Protein AF-A0A2E1IGR8-F1 (afdb_monomer_lite)

Foldseek 3Di:
DPDDDDDPPPDQDQPQPLPDHCVPDPCSHDRDDPPPPPPPDDDDDLVPADQQCPPSDGLVGDQCRNPPPDGQVRADQQCPPPDGPVRDQQSVPPPQGPVRAQCSSVPPDGLDFPLDDAVLQLLLLADDHPPHDNQDDPLSVQLLVLQVVQVVQLVVVVLDDDDPDATSNLSSLCRQQLFADEAPCLVVVQVLVQQVQVCVFVPDADLFFDKDWPPPPPPPPPPPPDDDDDDDDDDDDDDDDPVVDPDDDDPPCPVVVVVVVVPDDPDPDPPPVDDPPWQWDDDPNIIITRPVPVQSFRQPAAFKKKKKKKKKKKWWFADDGSNNATKIKIKIKMKIKMKHDPDRFKIKMKMKMKMWMWIWGDQDSNGTWIWIKIKIKIWMKMKGDGRFKIKIKIKMKMKIKTKIKGARPCSDPVFGRKIFIKMKMKMKIKIKMKMWTWDDDPQKIKIWMKMKIKMKMWIDWIKGDDTGDQFSIKTKHIFMFMKMKMKTKMKMWGWDDDPSFKIKIKMKMKIKMKIADPQGAWIWIDTPSGRRIRTGGNPDHIKIKMKIKIKMKMKGPDDPRKIKIKMKMKIWIAIPHSRGIMIMIMIIMMIRD

Secondary structure (DSSP, 8-state):
--------------SS-SSS-TTT-SSTT----SSTT---S-S--GGGS--SS-SSS-GGG-SSTT-SSS-GGGS--SS-SSS-TTT-SSTT-SSS-TTT-SSTT-SSS-S--TT--TT-HHHHTT-PPTTS---S-HHHHHHHHHHHHHHHHHHHTT-----S---HHHHHIIIIIISS-S-TTHHHHHHHHHHHHHHHHHT----PPPEEE----------------------PPPPPPGGG--S---TTSSSHHHHTTTS------------TT--EEEETTEEEEE----S---S---SEEEEEEEEEEEEEES---SSS--EEEEEEEEEEEEEEEEETTEEEEEEEEEEEEEEEEEEETTEEEEE--EEEEEEEEEEEE-SS-EEEEEEEEEEEEEEEEEE--B-SSSSBSSEEEEEEEEEEEEEEEEEE--EEETTEEEEEEEEEEEEEEEEPPEE--BSS-GGG--EEPPEEEEEEEEEEEEEEE--EEETTTEEEEEEEEEEEEEEE---PPPEEEE-SS-S-EEEE------EEEEEEEEEEEEEEEEETTEEEEEEEEEEEEEESSTT-EEEEEEEEEEEE-

Sequence (593 aa):
MVGNELPDVGELPDKDGDGLPDVIDPKPNKPCKGEDCLVGNELPDVGELPDKDGDGLPDIHDPDDDNDGIPDAQEPDTDGDGVIDDLDPDDDNDGISDEKDPDADGDGELDRLPGCEVGDNLCDVISDIPGDEDDAWEAEEDAAVEIIDALLDGLQEEEIDLPLSFDYGQLARLVASGLTPRNVDAAGRGLALHNNLLVDAVFERQPLRQFEELLVSEAVVEEEAIVEEEEGAIAAAPQQPLWLKVEELAEGDATTYVEGMVAGVENAGVEVELEEDAVMVQLDSVSLVDVQDDELDLAKRGGISAWVKGFGGNSRADDSSILYNDYNLSAYGTSFGVDVVLGESFQIGAYANYGDLNVYQHNGDTGGGSWNPDGWGGGLAAQYSTRHFYVQGLFGVSEFSGEQSRNILQINNDLGGNTARGDKSVTSYLGALRIGAPFKSGGVVLEPQGQVVWTRNHEQGFSEGHGTERNLRLKYKSRKTNFAETELGMKLSVPIRTGERAMFVPSLRGAWLADWNQANEGQDIGYKFTNKTASFDSPLGTENGALIEAGLDYTIRNINRTSVKLYGRGGVELWNSDRGMTWRASGGVTFQF

pLDDT: mean 79.28, std 20.87, range [26.38, 98.69]

Structure (mmCIF, N/CA/C/O backbone):
data_AF-A0A2E1IGR8-F1
#
_entry.id   AF-A0A2E1IGR8-F1
#
loop_
_atom_site.group_PDB
_atom_site.id
_atom_site.type_symbol
_atom_site.label_atom_id
_atom_site.label_alt_id
_atom_site.label_comp_id
_atom_site.label_asym_id
_atom_site.label_entity_id
_atom_site.label_seq_id
_atom_site.pdbx_PDB_ins_code
_atom_site.Cartn_x
_atom_site.Cartn_y
_atom_site.Cartn_z
_atom_site.occupancy
_atom_site.B_iso_or_equiv
_atom_site.auth_seq_id
_atom_site.auth_comp_id
_atom_site.auth_asym_id
_atom_site.auth_atom_id
_atom_site.pdbx_PDB_model_num
ATOM 1 N N . MET A 1 1 ? 16.115 -59.341 -31.056 1.00 45.22 1 MET A N 1
ATOM 2 C CA . MET A 1 1 ? 16.236 -60.318 -32.161 1.00 45.22 1 MET A CA 1
ATOM 3 C C . MET A 1 1 ? 15.469 -59.802 -33.372 1.00 45.22 1 MET A C 1
ATOM 5 O O . MET A 1 1 ? 14.337 -60.210 -33.569 1.00 45.22 1 MET A O 1
ATOM 9 N N . VAL A 1 2 ? 16.080 -58.890 -34.123 1.00 36.38 2 VAL A N 1
ATOM 10 C CA . VAL A 1 2 ? 16.262 -58.882 -35.588 1.00 36.38 2 VAL A CA 1
ATOM 11 C C . VAL A 1 2 ? 17.605 -58.150 -35.757 1.00 36.38 2 VAL A C 1
ATOM 13 O O . VAL A 1 2 ? 17.919 -57.302 -34.927 1.00 36.38 2 VAL A O 1
ATOM 16 N N . GLY A 1 3 ? 18.470 -58.643 -36.638 1.00 28.09 3 GLY A N 1
ATOM 17 C CA . GLY A 1 3 ? 19.923 -58.499 -36.531 1.00 28.09 3 GLY A CA 1
ATOM 18 C C . GLY A 1 3 ? 20.451 -57.095 -36.808 1.00 28.09 3 GLY A C 1
ATOM 19 O O . GLY A 1 3 ? 20.098 -56.500 -37.819 1.00 28.09 3 GLY A O 1
ATOM 20 N N . ASN A 1 4 ? 21.337 -56.649 -35.916 1.00 40.91 4 ASN A N 1
ATOM 21 C CA . ASN A 1 4 ? 22.448 -55.765 -36.249 1.00 40.91 4 ASN A CA 1
ATOM 22 C C . ASN A 1 4 ? 23.309 -56.435 -37.318 1.00 40.91 4 ASN A C 1
ATOM 24 O O . ASN A 1 4 ? 23.687 -57.590 -37.129 1.00 40.91 4 ASN A O 1
ATOM 28 N N . GLU A 1 5 ? 23.616 -55.681 -38.365 1.00 30.61 5 GLU A N 1
ATOM 29 C CA . GLU A 1 5 ? 24.926 -55.559 -39.014 1.00 30.61 5 GLU A CA 1
ATOM 30 C C . GLU A 1 5 ? 24.741 -54.480 -40.095 1.00 30.61 5 GLU A C 1
ATOM 32 O O . GLU A 1 5 ? 24.177 -54.741 -41.158 1.00 30.61 5 GLU A O 1
ATOM 37 N N . LEU A 1 6 ? 25.151 -53.242 -39.782 1.00 37.06 6 LEU A N 1
ATOM 38 C CA . LEU A 1 6 ? 25.647 -52.324 -40.811 1.00 37.06 6 LEU A CA 1
ATOM 39 C C . LEU A 1 6 ? 26.743 -53.086 -41.572 1.00 37.06 6 LEU A C 1
ATOM 41 O O . LEU A 1 6 ? 27.469 -53.858 -40.930 1.00 37.06 6 LEU A O 1
ATOM 45 N N . PRO A 1 7 ? 26.833 -52.968 -42.908 1.00 36.69 7 PRO A N 1
ATOM 46 C CA . PRO A 1 7 ? 27.918 -53.605 -43.628 1.00 36.69 7 PRO A CA 1
ATOM 47 C C . PRO A 1 7 ? 29.224 -53.107 -43.015 1.00 36.69 7 PRO A C 1
ATOM 49 O O . PRO A 1 7 ? 29.452 -51.907 -42.927 1.00 36.69 7 PRO A O 1
ATOM 52 N N . ASP A 1 8 ? 30.040 -54.046 -42.545 1.00 38.94 8 ASP A N 1
ATOM 53 C CA . ASP A 1 8 ? 31.456 -53.826 -42.293 1.00 38.94 8 ASP A CA 1
ATOM 54 C C . ASP A 1 8 ? 31.989 -53.141 -43.559 1.00 38.94 8 ASP A C 1
ATOM 56 O O . ASP A 1 8 ? 32.049 -53.783 -44.616 1.00 38.94 8 ASP A O 1
ATOM 60 N N . VAL A 1 9 ? 32.266 -51.832 -43.500 1.00 39.97 9 VAL A N 1
ATOM 61 C CA . VAL A 1 9 ? 33.023 -51.100 -44.527 1.00 39.97 9 VAL A CA 1
ATOM 62 C C . VAL A 1 9 ? 34.462 -51.592 -44.429 1.00 39.97 9 VAL A C 1
ATOM 64 O O . VAL A 1 9 ? 35.393 -50.911 -44.017 1.00 39.97 9 VAL A O 1
ATOM 67 N N . GLY A 1 10 ? 34.617 -52.877 -44.735 1.00 41.56 10 GLY A N 1
ATOM 68 C CA . GLY A 1 10 ? 35.890 -53.521 -44.909 1.00 41.56 10 GLY A CA 1
ATOM 69 C C . GLY A 1 10 ? 36.552 -52.849 -46.089 1.00 41.56 10 GLY A C 1
ATOM 70 O O . GLY A 1 10 ? 35.967 -52.848 -47.170 1.00 41.56 10 GLY A O 1
ATOM 71 N N . GLU A 1 11 ? 37.728 -52.279 -45.815 1.00 55.56 11 GLU A N 1
ATOM 72 C CA . GLU A 1 11 ? 38.773 -51.872 -46.756 1.00 55.56 11 GLU A CA 1
ATOM 73 C C . GLU A 1 11 ? 38.220 -51.672 -48.170 1.00 55.56 11 GLU A C 1
ATOM 75 O O . GLU A 1 11 ? 38.100 -52.638 -48.937 1.00 55.56 11 GLU A O 1
ATOM 80 N N . LEU A 1 12 ? 37.850 -50.424 -48.498 1.00 59.41 12 LEU A N 1
ATOM 81 C CA . LEU A 1 12 ? 37.493 -50.049 -49.864 1.00 59.41 12 LEU A CA 1
ATOM 82 C C . LEU A 1 12 ? 38.483 -50.721 -50.832 1.00 59.41 12 LEU A C 1
ATOM 84 O O . LEU A 1 12 ? 39.684 -50.724 -50.544 1.00 59.41 12 LEU A O 1
ATOM 88 N N . PRO A 1 13 ? 38.015 -51.341 -51.933 1.00 63.53 13 PRO A N 1
ATOM 89 C CA . PRO A 1 13 ? 38.887 -52.141 -52.779 1.00 63.53 13 PRO A CA 1
ATOM 90 C C . PRO A 1 13 ? 40.074 -51.291 -53.244 1.00 63.53 13 PRO A C 1
ATOM 92 O O . PRO A 1 13 ? 39.874 -50.334 -53.977 1.00 63.53 13 PRO A O 1
ATOM 95 N N . ASP A 1 14 ? 41.283 -51.629 -52.805 1.00 63.12 14 ASP A N 1
ATOM 96 C CA . ASP A 1 14 ? 42.541 -51.117 -53.356 1.00 63.12 14 ASP A CA 1
ATOM 97 C C . ASP A 1 14 ? 43.126 -52.252 -54.191 1.00 63.12 14 ASP A C 1
ATOM 99 O O . ASP A 1 14 ? 43.775 -53.194 -53.711 1.00 63.12 14 ASP A O 1
ATOM 103 N N . LYS A 1 15 ? 42.748 -52.253 -55.464 1.00 71.62 15 LYS A N 1
ATOM 104 C CA . LYS A 1 15 ? 42.958 -53.406 -56.334 1.00 71.62 15 LYS A CA 1
ATOM 105 C C . LYS A 1 15 ? 44.407 -53.562 -56.760 1.00 71.62 15 LYS A C 1
ATOM 107 O O . LYS A 1 15 ? 44.791 -54.648 -57.221 1.00 71.62 15 LYS A O 1
ATOM 112 N N . ASP A 1 16 ? 45.197 -52.504 -56.655 1.00 63.06 16 ASP A N 1
ATOM 113 C CA . ASP A 1 16 ? 46.575 -52.489 -57.112 1.00 63.06 16 ASP A CA 1
ATOM 114 C C . ASP A 1 16 ? 47.613 -52.242 -56.001 1.00 63.06 16 ASP A C 1
ATOM 116 O O . ASP A 1 16 ? 48.804 -52.512 -56.220 1.00 63.06 16 ASP A O 1
ATOM 120 N N . GLY A 1 17 ? 47.125 -51.980 -54.785 1.00 62.75 17 GLY A N 1
ATOM 121 C CA . GLY A 1 17 ? 47.841 -52.009 -53.518 1.00 62.75 17 GLY A CA 1
ATOM 122 C C . GLY A 1 17 ? 48.667 -50.755 -53.264 1.00 62.75 17 GLY A C 1
ATOM 123 O O . GLY A 1 17 ? 49.718 -50.867 -52.620 1.00 62.75 17 GLY A O 1
ATOM 124 N N . ASP A 1 18 ? 48.276 -49.620 -53.845 1.00 62.59 18 ASP A N 1
ATOM 125 C CA . ASP A 1 18 ? 49.029 -48.367 -53.799 1.00 62.59 18 ASP A CA 1
ATOM 126 C C . ASP A 1 18 ? 48.647 -47.442 -52.632 1.00 62.59 18 ASP A C 1
ATOM 128 O O . ASP A 1 18 ? 49.360 -46.467 -52.372 1.00 62.59 18 ASP A O 1
ATOM 132 N N . GLY A 1 19 ? 47.621 -47.816 -51.862 1.00 62.19 19 GLY A N 1
ATOM 133 C CA . GLY A 1 19 ? 47.151 -47.089 -50.690 1.00 62.19 19 GLY A CA 1
ATOM 134 C C . GLY A 1 19 ? 46.031 -46.086 -50.969 1.00 62.19 19 GLY A C 1
ATOM 135 O O . GLY A 1 19 ? 45.574 -45.465 -50.011 1.00 62.19 19 GLY A O 1
ATOM 136 N N . LEU A 1 20 ? 45.574 -45.933 -52.219 1.00 57.12 20 LEU A N 1
ATOM 137 C CA . LEU A 1 20 ? 44.360 -45.190 -52.563 1.00 57.12 20 LEU A CA 1
ATOM 138 C C . LEU A 1 20 ? 43.200 -46.164 -52.853 1.00 57.12 20 LEU A C 1
ATOM 140 O O . LEU A 1 20 ? 43.344 -47.078 -53.663 1.00 57.12 20 LEU A O 1
ATOM 144 N N . PRO A 1 21 ? 42.018 -45.983 -52.239 1.00 66.69 21 PRO A N 1
ATOM 145 C CA . PRO A 1 21 ? 40.807 -46.696 -52.637 1.00 66.69 21 PRO A CA 1
ATOM 146 C C . PRO A 1 21 ? 40.471 -46.527 -54.127 1.00 66.69 21 PRO A C 1
ATOM 148 O O . PRO A 1 21 ? 40.493 -45.407 -54.637 1.00 66.69 21 PRO A O 1
ATOM 151 N N . ASP A 1 22 ? 40.034 -47.602 -54.802 1.00 63.19 22 ASP A N 1
ATOM 152 C CA . ASP A 1 22 ? 39.672 -47.628 -56.238 1.00 63.19 22 ASP A CA 1
ATOM 153 C C . ASP A 1 22 ? 38.678 -46.514 -56.649 1.00 63.19 22 ASP A C 1
ATOM 155 O O . ASP A 1 22 ? 38.568 -46.184 -57.832 1.00 63.19 22 ASP A O 1
ATOM 159 N N . VAL A 1 23 ? 37.899 -45.986 -55.697 1.00 57.44 23 VAL A N 1
ATOM 160 C CA . VAL A 1 23 ? 36.897 -44.927 -55.912 1.00 57.44 23 VAL A CA 1
ATOM 161 C C . VAL A 1 23 ? 37.512 -43.537 -56.093 1.00 57.44 23 VAL A C 1
ATOM 163 O O . VAL A 1 23 ? 36.950 -42.730 -56.831 1.00 57.44 23 VAL A O 1
ATOM 166 N N . ILE A 1 24 ? 38.676 -43.290 -55.487 1.00 52.62 24 ILE A N 1
ATOM 167 C CA . ILE A 1 24 ? 39.435 -42.037 -55.597 1.00 52.62 24 ILE A CA 1
ATOM 168 C C . ILE A 1 24 ? 40.771 -42.219 -56.333 1.00 52.62 24 ILE A C 1
ATOM 170 O O . ILE A 1 24 ? 41.410 -41.228 -56.688 1.00 52.62 24 ILE A O 1
ATOM 174 N N . ASP A 1 25 ? 41.180 -43.458 -56.638 1.00 57.66 25 ASP A N 1
ATOM 175 C CA . ASP A 1 25 ? 42.365 -43.727 -57.452 1.00 57.66 25 ASP A CA 1
ATOM 176 C C . ASP A 1 25 ? 42.097 -43.435 -58.948 1.00 57.66 25 ASP A C 1
ATOM 178 O O . ASP A 1 25 ? 41.281 -44.100 -59.600 1.00 57.66 25 ASP A O 1
ATOM 182 N N . PRO A 1 26 ? 42.812 -42.478 -59.573 1.00 57.03 26 PRO A N 1
ATOM 183 C CA . PRO A 1 26 ? 42.726 -42.235 -61.011 1.00 57.03 26 PRO A CA 1
ATOM 184 C C . PRO A 1 26 ? 43.272 -43.388 -61.883 1.00 57.03 26 PRO A C 1
ATOM 186 O O . PRO A 1 26 ? 43.120 -43.342 -63.114 1.00 57.03 26 PRO A O 1
ATOM 189 N N . LYS A 1 27 ? 43.950 -44.401 -61.318 1.00 63.00 27 LYS A N 1
ATOM 190 C CA . LYS A 1 27 ? 44.529 -45.555 -62.037 1.00 63.00 27 LYS A CA 1
ATOM 191 C C . LYS A 1 27 ? 44.313 -46.916 -61.328 1.00 63.00 27 LYS A C 1
ATOM 193 O O . LYS A 1 27 ? 45.262 -47.701 -61.313 1.00 63.00 27 LYS A O 1
ATOM 198 N N . PRO A 1 28 ? 43.054 -47.340 -61.081 1.00 61.09 28 PRO A N 1
ATOM 199 C CA . PRO A 1 28 ? 42.646 -48.435 -60.170 1.00 61.09 28 PRO A CA 1
ATOM 200 C C . PRO A 1 28 ? 42.966 -49.866 -60.646 1.00 61.09 28 PRO A C 1
ATOM 202 O O . PRO A 1 28 ? 42.319 -50.850 -60.296 1.00 61.09 28 PRO A O 1
ATOM 205 N N . ASN A 1 29 ? 43.884 -50.029 -61.599 1.00 65.56 29 ASN A N 1
ATOM 206 C CA . ASN A 1 29 ? 44.298 -51.334 -62.117 1.00 65.56 29 ASN A CA 1
ATOM 207 C C . ASN A 1 29 ? 45.795 -51.369 -62.480 1.00 65.56 29 ASN A C 1
ATOM 209 O O . ASN A 1 29 ? 46.202 -52.237 -63.269 1.00 65.56 29 ASN A O 1
ATOM 213 N N . LYS A 1 30 ? 46.621 -50.425 -62.008 1.00 62.72 30 LYS A N 1
ATOM 214 C CA . LYS A 1 30 ? 48.033 -50.327 -62.387 1.00 62.72 30 LYS A CA 1
ATOM 215 C C . LYS A 1 30 ? 48.939 -50.671 -61.189 1.00 62.72 30 LYS A C 1
ATOM 217 O O . LYS A 1 30 ? 49.514 -49.773 -60.586 1.00 62.72 30 LYS A O 1
ATOM 222 N N . PRO A 1 31 ? 49.257 -51.965 -60.971 1.00 57.69 31 PRO A N 1
ATOM 223 C CA . PRO A 1 31 ? 50.055 -52.393 -59.824 1.00 57.69 31 PRO A CA 1
ATOM 224 C C . PRO A 1 31 ? 51.417 -51.712 -59.806 1.00 57.69 31 PRO A C 1
ATOM 226 O O . PRO A 1 31 ? 52.224 -51.846 -60.739 1.00 57.69 31 PRO A O 1
ATOM 229 N N . CYS A 1 32 ? 51.679 -50.999 -58.722 1.00 59.06 32 CYS A N 1
ATOM 230 C CA . CYS A 1 32 ? 52.917 -50.287 -58.514 1.00 59.06 32 CYS A CA 1
ATOM 231 C C . CYS A 1 32 ? 53.998 -51.233 -57.949 1.00 59.06 32 CYS A C 1
ATOM 233 O O . CYS A 1 32 ? 53.781 -52.055 -57.059 1.00 59.06 32 CYS A O 1
ATOM 235 N N . LYS A 1 33 ? 55.204 -51.198 -58.530 1.00 50.91 33 LYS A N 1
ATOM 236 C CA . LYS A 1 33 ? 56.367 -51.954 -58.034 1.00 50.91 33 LYS A CA 1
ATOM 237 C C . LYS A 1 33 ? 57.616 -51.086 -58.076 1.00 50.91 33 LYS A C 1
ATOM 239 O O . LYS A 1 33 ? 58.208 -50.910 -59.138 1.00 50.91 33 LYS A O 1
ATOM 244 N N . GLY A 1 34 ? 58.059 -50.653 -56.897 1.00 58.16 34 GLY A N 1
ATOM 245 C CA . GLY A 1 34 ? 59.265 -49.841 -56.700 1.00 58.16 34 GLY A CA 1
ATOM 246 C C . GLY A 1 34 ? 58.973 -48.341 -56.633 1.00 58.16 34 GLY A C 1
ATOM 247 O O . GLY A 1 34 ? 57.820 -47.942 -56.577 1.00 58.16 34 GLY A O 1
ATOM 248 N N . GLU A 1 35 ? 60.020 -47.514 -56.649 1.00 53.97 35 GLU A N 1
ATOM 249 C CA . GLU A 1 35 ? 59.969 -46.047 -56.446 1.00 53.97 35 GLU A CA 1
ATOM 250 C C . GLU A 1 35 ? 59.281 -45.244 -57.581 1.00 53.97 35 GLU A C 1
ATOM 252 O O . GLU A 1 35 ? 59.437 -44.030 -57.664 1.00 53.97 35 GLU A O 1
ATOM 257 N N . ASP A 1 36 ? 58.514 -45.897 -58.459 1.00 53.16 36 ASP A N 1
ATOM 258 C CA . ASP A 1 36 ? 57.844 -45.285 -59.622 1.00 53.16 36 ASP A CA 1
ATOM 259 C C . ASP A 1 36 ? 56.414 -44.785 -59.294 1.00 53.16 36 ASP A C 1
ATOM 261 O O . ASP A 1 36 ? 55.633 -44.486 -60.199 1.00 53.16 36 ASP A O 1
ATOM 265 N N . CYS A 1 37 ? 56.060 -44.711 -58.001 1.00 55.03 37 CYS A N 1
ATOM 266 C CA . CYS A 1 37 ? 54.786 -44.172 -57.493 1.00 55.03 37 CYS A CA 1
ATOM 267 C C . CYS A 1 37 ? 54.836 -42.665 -57.212 1.00 55.03 37 CYS A C 1
ATOM 269 O O . CYS A 1 37 ? 53.809 -42.055 -56.948 1.00 55.03 37 CYS A O 1
ATOM 271 N N . LEU A 1 38 ? 56.015 -42.041 -57.264 1.00 50.25 38 LEU A N 1
ATOM 272 C CA . LEU A 1 38 ? 56.129 -40.597 -57.085 1.00 50.25 38 LEU A CA 1
ATOM 273 C C . LEU A 1 38 ? 55.787 -39.901 -58.403 1.00 50.25 38 LEU A C 1
ATOM 275 O O . LEU A 1 38 ? 56.663 -39.439 -59.140 1.00 50.25 38 LEU A O 1
ATOM 279 N N . VAL A 1 39 ? 54.493 -39.843 -58.717 1.00 44.47 39 VAL A N 1
ATOM 280 C CA . VAL A 1 39 ? 53.997 -38.862 -59.678 1.00 44.47 39 VAL A CA 1
ATOM 281 C C . VAL A 1 39 ? 54.140 -37.504 -59.003 1.00 44.47 39 VAL A C 1
ATOM 283 O O . VAL A 1 39 ? 53.408 -37.167 -58.081 1.00 44.47 39 VAL A O 1
ATOM 286 N N . GLY A 1 40 ? 55.146 -36.744 -59.430 1.00 41.00 40 GLY A N 1
ATOM 287 C CA . GLY A 1 40 ? 55.253 -35.339 -59.072 1.00 41.00 40 GLY A CA 1
ATOM 288 C C . GLY A 1 40 ? 53.986 -34.581 -59.472 1.00 41.00 40 GLY A C 1
ATOM 289 O O . GLY A 1 40 ? 53.494 -34.777 -60.578 1.00 41.00 40 GLY A O 1
ATOM 290 N N . ASN A 1 41 ? 53.530 -33.719 -58.561 1.00 48.47 41 ASN A N 1
ATOM 291 C CA . ASN A 1 41 ? 52.572 -32.624 -58.732 1.00 48.47 41 ASN A CA 1
ATOM 292 C C . ASN A 1 41 ? 51.421 -32.864 -59.720 1.00 48.47 41 ASN A C 1
ATOM 294 O O . ASN A 1 41 ? 51.553 -32.525 -60.892 1.00 48.47 41 ASN A O 1
ATOM 298 N N . GLU A 1 42 ? 50.294 -33.352 -59.198 1.00 47.47 42 GLU A N 1
ATOM 299 C CA . GLU A 1 42 ? 48.919 -32.870 -59.444 1.00 47.47 42 GLU A CA 1
ATOM 300 C C . GLU A 1 42 ? 47.947 -33.861 -58.774 1.00 47.47 42 GLU A C 1
ATOM 302 O O . GLU A 1 42 ? 47.438 -34.756 -59.437 1.00 47.47 42 GLU A O 1
ATOM 307 N N . LEU A 1 43 ? 47.774 -33.746 -57.452 1.00 42.28 43 LEU A N 1
ATOM 308 C CA . LEU A 1 43 ? 46.603 -34.149 -56.651 1.00 42.28 43 LEU A CA 1
ATOM 309 C C . LEU A 1 43 ? 46.822 -33.557 -55.241 1.00 42.28 43 LEU A C 1
ATOM 311 O O . LEU A 1 43 ? 47.948 -33.663 -54.743 1.00 42.28 43 LEU A O 1
ATOM 315 N N . PRO A 1 44 ? 45.843 -32.848 -54.650 1.00 42.66 44 PRO A N 1
ATOM 316 C CA . PRO A 1 44 ? 45.980 -32.309 -53.301 1.00 42.66 44 PRO A CA 1
ATOM 317 C C . PRO A 1 44 ? 46.167 -33.452 -52.296 1.00 42.66 44 PRO A C 1
ATOM 319 O O . PRO A 1 44 ? 45.627 -34.542 -52.473 1.00 42.66 44 PRO A O 1
ATOM 322 N N . ASP A 1 45 ? 47.003 -33.205 -51.290 1.00 47.25 45 ASP A N 1
ATOM 323 C CA . ASP A 1 45 ? 47.236 -34.118 -50.175 1.00 47.25 45 ASP A CA 1
ATOM 324 C C . ASP A 1 45 ? 45.906 -34.257 -49.416 1.00 47.25 45 ASP A C 1
ATOM 326 O O . ASP A 1 45 ? 45.434 -33.297 -48.813 1.00 47.25 45 ASP A O 1
ATOM 330 N N . VAL A 1 46 ? 45.258 -35.421 -49.512 1.00 47.94 46 VAL A N 1
ATOM 331 C CA . VAL A 1 46 ? 43.914 -35.675 -48.950 1.00 47.94 46 VAL A CA 1
ATOM 332 C C . VAL A 1 46 ? 43.917 -35.569 -47.413 1.00 47.94 46 VAL A C 1
ATOM 334 O O . VAL A 1 46 ? 42.871 -35.456 -46.800 1.00 47.94 46 VAL A O 1
ATOM 337 N N . GLY A 1 47 ? 45.097 -35.521 -46.780 1.00 50.59 47 GLY A N 1
ATOM 338 C CA . GLY A 1 47 ? 45.250 -35.272 -45.343 1.00 50.59 47 GLY A CA 1
ATOM 339 C C . GLY A 1 47 ? 45.154 -33.804 -44.895 1.00 50.59 47 GLY A C 1
ATOM 340 O O . GLY A 1 47 ? 45.383 -33.545 -43.715 1.00 50.59 47 GLY A O 1
ATOM 341 N N . GLU A 1 48 ? 44.883 -32.849 -45.795 1.00 54.41 48 GLU A N 1
ATOM 342 C CA . GLU A 1 48 ? 44.606 -31.437 -45.453 1.00 54.41 48 GLU A CA 1
ATOM 343 C C . GLU A 1 48 ? 43.159 -30.997 -45.752 1.00 54.41 48 GLU A C 1
ATOM 345 O O . GLU A 1 48 ? 42.839 -29.826 -45.544 1.00 54.41 48 GLU A O 1
ATOM 350 N N . LEU A 1 49 ? 42.290 -31.892 -46.233 1.00 59.00 49 LEU A N 1
ATOM 351 C CA . LEU A 1 49 ? 40.869 -31.583 -46.401 1.00 59.00 49 LEU A CA 1
ATOM 352 C C . LEU A 1 49 ? 40.101 -31.897 -45.100 1.00 59.00 49 LEU A C 1
ATOM 354 O O . LEU A 1 49 ? 40.477 -32.854 -44.420 1.00 59.00 49 LEU A O 1
ATOM 358 N N . PRO A 1 50 ? 39.094 -31.083 -44.729 1.00 70.00 50 PRO A N 1
ATOM 359 C CA . PRO A 1 50 ? 38.157 -31.390 -43.645 1.00 70.00 50 PRO A CA 1
ATOM 360 C C . PRO A 1 50 ? 37.519 -32.784 -43.809 1.00 70.00 50 PRO A C 1
ATOM 362 O O . PRO A 1 50 ? 37.339 -33.232 -44.940 1.00 70.00 50 PRO A O 1
ATOM 365 N N . ASP A 1 51 ? 37.302 -33.461 -42.680 1.00 74.69 51 ASP A N 1
ATOM 366 C CA . ASP A 1 51 ? 36.738 -34.818 -42.524 1.00 74.69 51 ASP A CA 1
ATOM 367 C C . ASP A 1 51 ? 36.014 -34.813 -41.157 1.00 74.69 51 ASP A C 1
ATOM 369 O O . ASP A 1 51 ? 36.636 -35.076 -40.113 1.00 74.69 51 ASP A O 1
ATOM 373 N N . LYS A 1 52 ? 34.775 -34.291 -41.135 1.00 76.38 52 LYS A N 1
ATOM 374 C CA . LYS A 1 52 ? 34.002 -33.925 -39.925 1.00 76.38 52 LYS A CA 1
ATOM 375 C C . LYS A 1 52 ? 33.583 -35.164 -39.131 1.00 76.38 52 LYS A C 1
ATOM 377 O O . LYS A 1 52 ? 33.705 -35.151 -37.897 1.00 76.38 52 LYS A O 1
ATOM 382 N N . ASP A 1 53 ? 33.181 -36.246 -39.791 1.00 74.31 53 ASP A N 1
ATOM 383 C CA . ASP A 1 53 ? 32.783 -37.500 -39.142 1.00 74.31 53 ASP A CA 1
ATOM 384 C C . ASP A 1 53 ? 33.949 -38.496 -38.915 1.00 74.31 53 ASP A C 1
ATOM 386 O O . ASP A 1 53 ? 33.869 -39.391 -38.056 1.00 74.31 53 ASP A O 1
ATOM 390 N N . GLY A 1 54 ? 35.083 -38.285 -39.592 1.00 78.19 54 GLY A N 1
ATOM 391 C CA . GLY A 1 54 ? 36.291 -39.089 -39.465 1.00 78.19 54 GLY A CA 1
ATOM 392 C C . GLY A 1 54 ? 36.222 -40.441 -40.180 1.00 78.19 54 GLY A C 1
ATOM 393 O O . GLY A 1 54 ? 36.940 -41.368 -39.762 1.00 78.19 54 GLY A O 1
ATOM 394 N N . ASP A 1 55 ? 35.359 -40.603 -41.185 1.00 73.88 55 ASP A N 1
ATOM 395 C CA . ASP A 1 55 ? 35.195 -41.848 -41.939 1.00 73.88 55 ASP A CA 1
ATOM 396 C C . ASP A 1 55 ? 36.243 -42.042 -43.055 1.00 73.88 55 ASP A C 1
ATOM 398 O O . ASP A 1 55 ? 36.458 -43.167 -43.538 1.00 73.88 55 ASP A O 1
ATOM 402 N N . GLY A 1 56 ? 36.994 -40.981 -43.367 1.00 70.62 56 GLY A N 1
ATOM 403 C CA . GLY A 1 56 ? 38.082 -40.971 -44.338 1.00 70.62 56 GLY A CA 1
ATOM 404 C C . GLY A 1 56 ? 37.685 -40.531 -45.749 1.00 70.62 56 GLY A C 1
ATOM 405 O O . GLY A 1 56 ? 38.544 -40.583 -46.645 1.00 70.62 56 GLY A O 1
ATOM 406 N N . LEU A 1 57 ? 36.438 -40.111 -45.969 1.00 71.44 57 LEU A N 1
ATOM 407 C CA . LEU A 1 57 ? 36.035 -39.271 -47.090 1.00 71.44 57 LEU A CA 1
ATOM 408 C C . LEU A 1 57 ? 36.197 -37.790 -46.695 1.00 71.44 57 LEU A C 1
ATOM 410 O O . LEU A 1 57 ? 35.814 -37.395 -45.607 1.00 71.44 57 LEU A O 1
ATOM 414 N N . PRO A 1 58 ? 36.819 -36.947 -47.537 1.00 75.50 58 PRO A N 1
ATOM 415 C CA . PRO A 1 58 ? 36.799 -35.509 -47.296 1.00 75.50 58 PRO A CA 1
ATOM 416 C C . PRO A 1 58 ? 35.388 -34.951 -47.459 1.00 75.50 58 PRO A C 1
ATOM 418 O O . PRO A 1 58 ? 34.789 -35.278 -48.484 1.00 75.50 58 PRO A O 1
ATOM 421 N N . ASP A 1 59 ? 34.977 -34.030 -46.581 1.00 71.69 59 ASP A N 1
ATOM 422 C CA . ASP A 1 59 ? 33.652 -33.376 -46.557 1.00 71.69 59 ASP A CA 1
ATOM 423 C C . ASP A 1 59 ? 33.160 -33.041 -47.989 1.00 71.69 59 ASP A C 1
ATOM 425 O O . ASP A 1 59 ? 32.192 -33.572 -48.500 1.00 71.69 59 ASP A O 1
ATOM 429 N N . ILE A 1 60 ? 33.972 -32.357 -48.807 1.00 67.00 60 ILE A N 1
ATOM 430 C CA . ILE A 1 60 ? 33.615 -31.993 -50.204 1.00 67.00 60 ILE A CA 1
ATOM 431 C C . ILE A 1 60 ? 33.216 -33.152 -51.163 1.00 67.00 60 ILE A C 1
ATOM 433 O O . ILE A 1 60 ? 32.860 -32.916 -52.329 1.00 67.00 60 ILE A O 1
ATOM 437 N N . HIS A 1 61 ? 33.433 -34.403 -50.766 1.00 68.56 61 HIS A N 1
ATOM 438 C CA . HIS A 1 61 ? 33.176 -35.630 -51.515 1.00 68.56 61 HIS A CA 1
ATOM 439 C C . HIS A 1 61 ? 32.431 -36.697 -50.704 1.00 68.56 61 HIS A C 1
ATOM 441 O O . HIS A 1 61 ? 32.181 -37.778 -51.263 1.00 68.56 61 HIS A O 1
ATOM 447 N N . ASP A 1 62 ? 32.103 -36.413 -49.450 1.00 74.31 62 ASP A N 1
ATOM 448 C CA . ASP A 1 62 ? 31.181 -37.199 -48.656 1.00 74.31 62 ASP A CA 1
ATOM 449 C C . ASP A 1 62 ? 29.737 -36.727 -48.992 1.00 74.31 62 ASP A C 1
ATOM 451 O O . ASP A 1 62 ? 29.548 -35.635 -49.527 1.00 74.31 62 ASP A O 1
ATOM 455 N N . PRO A 1 63 ? 28.760 -37.649 -49.100 1.00 75.25 63 PRO A N 1
ATOM 456 C CA . PRO A 1 63 ? 27.350 -37.299 -49.296 1.00 75.25 63 PRO A CA 1
ATOM 457 C C . PRO A 1 63 ? 26.530 -37.160 -47.994 1.00 75.25 63 PRO A C 1
ATOM 459 O O . PRO A 1 63 ? 25.297 -37.091 -48.109 1.00 75.25 63 PRO A O 1
ATOM 462 N N . ASP A 1 64 ? 27.166 -37.295 -46.827 1.00 77.31 64 ASP A N 1
ATOM 463 C CA . ASP A 1 64 ? 26.613 -37.161 -45.464 1.00 77.31 64 ASP A CA 1
ATOM 464 C C . ASP A 1 64 ? 27.779 -36.833 -44.500 1.00 77.31 64 ASP A C 1
ATOM 466 O O . ASP A 1 64 ? 28.200 -37.684 -43.712 1.00 77.31 64 ASP A O 1
ATOM 470 N N . ASP A 1 65 ? 28.344 -35.626 -44.631 1.00 78.25 65 ASP A N 1
ATOM 471 C CA . ASP A 1 65 ? 29.674 -35.230 -44.116 1.00 78.25 65 ASP A CA 1
ATOM 472 C C . ASP A 1 65 ? 29.824 -35.311 -42.584 1.00 78.25 65 ASP A C 1
ATOM 474 O O . ASP A 1 65 ? 30.937 -35.352 -42.046 1.00 78.25 65 ASP A O 1
ATOM 478 N N . ASP A 1 66 ? 28.715 -35.318 -41.844 1.00 76.25 66 ASP A N 1
ATOM 479 C CA . ASP A 1 66 ? 28.700 -35.502 -40.390 1.00 76.25 66 ASP A CA 1
ATOM 480 C C . ASP A 1 66 ? 27.999 -36.785 -39.912 1.00 76.25 66 ASP A C 1
ATOM 482 O O . ASP A 1 66 ? 27.976 -37.081 -38.704 1.00 76.25 66 ASP A O 1
ATOM 486 N N . ASN A 1 67 ? 27.528 -37.594 -40.866 1.00 79.38 67 ASN A N 1
ATOM 487 C CA . ASN A 1 67 ? 26.934 -38.915 -40.685 1.00 79.38 67 ASN A CA 1
ATOM 488 C C . ASN A 1 67 ? 25.735 -38.917 -39.727 1.00 79.38 67 ASN A C 1
ATOM 490 O O . ASN A 1 67 ? 25.500 -39.894 -38.989 1.00 79.38 67 ASN A O 1
ATOM 494 N N . ASP A 1 68 ? 24.973 -37.822 -39.694 1.00 77.69 68 ASP A N 1
ATOM 495 C CA . ASP A 1 68 ? 23.759 -37.707 -38.890 1.00 77.69 68 ASP A CA 1
ATOM 496 C C . ASP A 1 68 ? 22.566 -38.478 -39.506 1.00 77.69 68 ASP A C 1
ATOM 498 O O . ASP A 1 68 ? 21.577 -38.796 -38.820 1.00 77.69 68 ASP A O 1
ATOM 502 N N . GLY A 1 69 ? 22.710 -38.900 -40.770 1.00 77.06 69 GLY A N 1
ATOM 503 C CA . GLY A 1 69 ? 21.742 -39.674 -41.538 1.00 77.06 69 GLY A CA 1
ATOM 504 C C . GLY A 1 69 ? 20.852 -38.845 -42.471 1.00 77.06 69 GLY A C 1
ATOM 505 O O . GLY A 1 69 ? 19.899 -39.413 -43.040 1.00 77.06 69 GLY A O 1
ATOM 506 N N . ILE A 1 70 ? 21.118 -37.546 -42.625 1.00 74.50 70 ILE A N 1
ATOM 507 C CA . ILE A 1 70 ? 20.528 -36.634 -43.606 1.00 74.50 70 ILE A CA 1
ATOM 508 C C . ILE A 1 70 ? 21.596 -36.338 -44.674 1.00 74.50 70 ILE A C 1
ATOM 510 O O . ILE A 1 70 ? 22.611 -35.751 -44.367 1.00 74.50 70 ILE A O 1
ATOM 514 N N . PRO A 1 71 ? 21.386 -36.706 -45.953 1.00 81.44 71 PRO A N 1
ATOM 515 C CA . PRO A 1 71 ? 22.378 -36.397 -46.987 1.00 81.44 71 PRO A CA 1
ATOM 516 C C . PRO A 1 71 ? 22.510 -34.885 -47.216 1.00 81.44 71 PRO A C 1
ATOM 518 O O . PRO A 1 71 ? 21.455 -34.263 -47.379 1.00 81.44 71 PRO A O 1
ATOM 521 N N . ASP A 1 72 ? 23.721 -34.346 -47.419 1.00 71.00 72 ASP A N 1
ATOM 522 C CA . ASP A 1 72 ? 23.985 -32.888 -47.532 1.00 71.00 72 ASP A CA 1
ATOM 523 C C . ASP A 1 72 ? 23.117 -32.193 -48.593 1.00 71.00 72 ASP A C 1
ATOM 525 O O . ASP A 1 72 ? 22.677 -31.059 -48.458 1.00 71.00 72 ASP A O 1
ATOM 529 N N . ALA A 1 73 ? 22.731 -32.909 -49.656 1.00 72.94 73 ALA A N 1
ATOM 530 C CA . ALA A 1 73 ? 21.799 -32.400 -50.672 1.00 72.94 73 ALA A CA 1
ATOM 531 C C . ALA A 1 73 ? 20.367 -32.097 -50.157 1.00 72.94 73 ALA A C 1
ATOM 533 O O . ALA A 1 73 ? 19.503 -31.684 -50.942 1.00 72.94 73 ALA A O 1
ATOM 534 N N . GLN A 1 74 ? 20.065 -32.421 -48.901 1.00 78.56 74 GLN A N 1
ATOM 535 C CA . GLN A 1 74 ? 18.815 -32.142 -48.191 1.00 78.56 74 GLN A CA 1
ATOM 536 C C . GLN A 1 74 ? 19.021 -31.247 -46.961 1.00 78.56 74 GLN A C 1
ATOM 538 O O . GLN A 1 74 ? 18.028 -30.949 -46.292 1.00 78.56 74 GLN A O 1
ATOM 543 N N . GLU A 1 75 ? 20.255 -30.831 -46.698 1.00 81.19 75 GLU A N 1
ATOM 544 C CA . GLU A 1 75 ? 20.622 -29.877 -45.658 1.00 81.19 75 GLU A CA 1
ATOM 545 C C . GLU A 1 75 ? 20.491 -28.435 -46.180 1.00 81.19 75 GLU A C 1
ATOM 547 O O . GLU A 1 75 ? 20.392 -28.229 -47.400 1.00 81.19 75 GLU A O 1
ATOM 552 N N . PRO A 1 76 ? 20.337 -27.445 -45.286 1.00 82.12 76 PRO A N 1
ATOM 553 C CA . PRO A 1 76 ? 20.232 -26.047 -45.685 1.00 82.12 76 PRO A CA 1
ATOM 554 C C . PRO A 1 76 ? 21.577 -25.504 -46.224 1.00 82.12 76 PRO A C 1
ATOM 556 O O . PRO A 1 76 ? 22.646 -25.958 -45.830 1.00 82.12 76 PRO A O 1
ATOM 559 N N . ASP A 1 77 ? 21.468 -24.611 -47.210 1.00 84.75 77 ASP A N 1
ATOM 560 C CA . ASP A 1 77 ? 22.539 -23.900 -47.938 1.00 84.75 77 ASP A CA 1
ATOM 561 C C . ASP A 1 77 ? 21.937 -22.523 -48.258 1.00 84.75 77 ASP A C 1
ATOM 563 O O . ASP A 1 77 ? 21.164 -22.363 -49.221 1.00 84.75 77 ASP A O 1
ATOM 567 N N . THR A 1 78 ? 22.119 -21.598 -47.322 1.00 87.06 78 THR A N 1
ATOM 568 C CA . THR A 1 78 ? 21.346 -20.366 -47.187 1.00 87.06 78 THR A CA 1
ATOM 569 C C . THR A 1 78 ? 21.724 -19.339 -48.254 1.00 87.06 78 THR A C 1
ATOM 571 O O . THR A 1 78 ? 20.834 -18.781 -48.919 1.00 87.06 78 THR A O 1
ATOM 574 N N . ASP A 1 79 ? 23.014 -19.156 -48.533 1.00 83.00 79 ASP A N 1
ATOM 575 C CA . ASP A 1 79 ? 23.500 -18.266 -49.590 1.00 83.00 79 ASP A CA 1
ATOM 576 C C . ASP A 1 79 ? 23.547 -18.924 -50.992 1.00 83.00 79 ASP A C 1
ATOM 578 O O . ASP A 1 79 ? 23.580 -18.231 -52.028 1.00 83.00 79 ASP A O 1
ATOM 582 N N . GLY A 1 80 ? 23.453 -20.256 -51.060 1.00 85.94 80 GLY A N 1
ATOM 583 C CA . GLY A 1 80 ? 23.462 -21.031 -52.293 1.00 85.94 80 GLY A CA 1
ATOM 584 C C . GLY A 1 80 ? 24.841 -21.149 -52.949 1.00 85.94 80 GLY A C 1
ATOM 585 O O . GLY A 1 80 ? 24.899 -21.297 -54.187 1.00 85.94 80 GLY A O 1
ATOM 586 N N . ASP A 1 81 ? 25.937 -21.014 -52.199 1.00 79.19 81 ASP A N 1
ATOM 587 C CA . ASP A 1 81 ? 27.303 -21.122 -52.714 1.00 79.19 81 ASP A CA 1
ATOM 588 C C . ASP A 1 81 ? 27.792 -22.573 -52.879 1.00 79.19 81 ASP A C 1
ATOM 590 O O . ASP A 1 81 ? 28.734 -22.833 -53.652 1.00 79.19 81 ASP A O 1
ATOM 594 N N . GLY A 1 82 ? 27.050 -23.521 -52.299 1.00 76.25 82 GLY A N 1
ATOM 595 C CA . GLY A 1 82 ? 27.285 -24.956 -52.378 1.00 76.25 82 GLY A CA 1
ATOM 596 C C . GLY A 1 82 ? 28.101 -25.537 -51.224 1.00 76.25 82 GLY A C 1
ATOM 597 O O . GLY A 1 82 ? 28.515 -26.696 -51.345 1.00 76.25 82 GLY A O 1
ATOM 598 N N . VAL A 1 83 ? 28.348 -24.764 -50.166 1.00 78.12 83 VAL A N 1
ATOM 599 C CA . VAL A 1 83 ? 28.674 -25.235 -48.814 1.00 78.12 83 VAL A CA 1
ATOM 600 C C . VAL A 1 83 ? 27.367 -25.263 -48.007 1.00 78.12 83 VAL A C 1
ATOM 602 O O . VAL A 1 83 ? 26.524 -24.396 -48.171 1.00 78.12 83 VAL A O 1
ATOM 605 N N . ILE A 1 84 ? 27.136 -26.312 -47.217 1.00 81.31 84 ILE A N 1
ATOM 606 C CA . ILE A 1 84 ? 25.963 -26.370 -46.326 1.00 81.31 84 ILE A CA 1
ATOM 607 C C . ILE A 1 84 ? 26.191 -25.462 -45.115 1.00 81.31 84 ILE A C 1
ATOM 609 O O . ILE A 1 84 ? 27.331 -25.373 -44.663 1.00 81.31 84 ILE A O 1
ATOM 613 N N . ASP A 1 85 ? 25.131 -24.888 -44.548 1.00 82.44 85 ASP A N 1
ATOM 614 C CA . ASP A 1 85 ? 25.211 -23.953 -43.406 1.00 82.44 85 ASP A CA 1
ATOM 615 C C . ASP A 1 85 ? 26.022 -24.550 -42.233 1.00 82.44 85 ASP A C 1
ATOM 617 O O . ASP A 1 85 ? 26.867 -23.937 -41.596 1.00 82.44 85 ASP A O 1
ATOM 621 N N . ASP A 1 86 ? 25.885 -25.858 -42.010 1.00 76.19 86 ASP A N 1
ATOM 622 C CA . ASP A 1 86 ? 26.588 -26.583 -40.947 1.00 76.19 86 ASP A CA 1
ATOM 623 C C . ASP A 1 86 ? 28.133 -26.626 -41.102 1.00 76.19 86 ASP A C 1
ATOM 625 O O . ASP A 1 86 ? 28.863 -27.007 -40.173 1.00 76.19 86 ASP A O 1
ATOM 629 N N . LEU A 1 87 ? 28.638 -26.286 -42.292 1.00 74.56 87 LEU A N 1
ATOM 630 C CA . LEU A 1 87 ? 30.052 -26.214 -42.676 1.00 74.56 87 LEU A CA 1
ATOM 631 C C . LEU A 1 87 ? 30.461 -24.828 -43.200 1.00 74.56 87 LEU A C 1
ATOM 633 O O . LEU A 1 87 ? 31.664 -24.596 -43.402 1.00 74.56 87 LEU A O 1
ATOM 637 N N . ASP A 1 88 ? 29.502 -23.936 -43.426 1.00 82.06 88 ASP A N 1
ATOM 638 C CA . ASP A 1 88 ? 29.744 -22.562 -43.821 1.00 82.06 88 ASP A CA 1
ATOM 639 C C . ASP A 1 88 ? 30.045 -21.734 -42.560 1.00 82.06 88 ASP A C 1
ATOM 641 O O . ASP A 1 88 ? 29.432 -21.920 -41.516 1.00 82.06 88 ASP A O 1
ATOM 645 N N . PRO A 1 89 ? 31.121 -20.932 -42.545 1.00 84.12 89 PRO A N 1
ATOM 646 C CA . PRO A 1 89 ? 31.361 -19.986 -41.463 1.00 84.12 89 PRO A CA 1
ATOM 647 C C . PRO A 1 89 ? 30.661 -18.626 -41.646 1.00 84.12 89 PRO A C 1
ATOM 649 O O . PRO A 1 89 ? 30.978 -17.734 -40.843 1.00 84.12 89 PRO A O 1
ATOM 652 N N . ASP A 1 90 ? 29.895 -18.418 -42.723 1.00 86.44 90 ASP A N 1
ATOM 653 C CA . ASP A 1 90 ? 29.187 -17.187 -43.129 1.00 86.44 90 ASP A CA 1
ATOM 654 C C . ASP A 1 90 ? 27.941 -17.563 -43.977 1.00 86.44 90 ASP A C 1
ATOM 656 O O . ASP A 1 90 ? 27.948 -17.373 -45.195 1.00 86.44 90 ASP A O 1
ATOM 660 N N . ASP A 1 91 ? 26.912 -18.126 -43.329 1.00 90.50 91 ASP A N 1
ATOM 661 C CA . ASP A 1 91 ? 25.739 -18.815 -43.914 1.00 90.50 91 ASP A CA 1
ATOM 662 C C . ASP A 1 91 ? 24.965 -17.980 -44.957 1.00 90.50 91 ASP A C 1
ATOM 664 O O . ASP A 1 91 ? 24.432 -18.521 -45.931 1.00 90.50 91 ASP A O 1
ATOM 668 N N . ASP A 1 92 ? 24.892 -16.655 -44.791 1.00 88.88 92 ASP A N 1
ATOM 669 C CA . ASP A 1 92 ? 24.244 -15.730 -45.733 1.00 88.88 92 ASP A CA 1
ATOM 670 C C . ASP A 1 92 ? 25.235 -14.933 -46.613 1.00 88.88 92 ASP A C 1
ATOM 672 O O . ASP A 1 92 ? 24.837 -14.197 -47.536 1.00 88.88 92 ASP A O 1
ATOM 676 N N . ASN A 1 93 ? 26.535 -15.116 -46.356 1.00 89.75 93 ASN A N 1
ATOM 677 C CA . ASN A 1 93 ? 27.678 -14.532 -47.054 1.00 89.75 93 ASN A CA 1
ATOM 678 C C . ASN A 1 93 ? 27.606 -12.999 -47.154 1.00 89.75 93 ASN A C 1
ATOM 680 O O . ASN A 1 93 ? 28.014 -12.380 -48.159 1.00 89.75 93 ASN A O 1
ATOM 684 N N . ASP A 1 94 ? 27.085 -12.349 -46.110 1.00 86.31 94 ASP A N 1
ATOM 685 C CA . ASP A 1 94 ? 27.048 -10.893 -45.992 1.00 86.31 94 ASP A CA 1
ATOM 686 C C . ASP A 1 94 ? 28.431 -10.288 -45.653 1.00 86.31 94 ASP A C 1
ATOM 688 O O . ASP A 1 94 ? 28.682 -9.079 -45.842 1.00 86.31 94 ASP A O 1
ATOM 692 N N . GLY A 1 95 ? 29.377 -11.148 -45.257 1.00 86.06 95 GLY A N 1
ATOM 693 C CA . GLY A 1 95 ? 30.747 -10.816 -44.898 1.00 86.06 95 GLY A CA 1
ATOM 694 C C . GLY A 1 95 ? 31.001 -10.715 -43.391 1.00 86.06 95 GLY A C 1
ATOM 695 O O . GLY A 1 95 ? 32.077 -10.221 -42.995 1.00 86.06 95 GLY A O 1
ATOM 696 N N . ILE A 1 96 ? 30.056 -11.142 -42.557 1.00 82.12 96 ILE A N 1
ATOM 697 C CA . ILE A 1 96 ? 30.165 -11.295 -41.112 1.00 82.12 96 ILE A CA 1
ATOM 698 C C . ILE A 1 96 ? 29.962 -12.779 -40.780 1.00 82.12 96 ILE A C 1
ATOM 700 O O . ILE A 1 96 ? 28.869 -13.293 -40.782 1.00 82.12 96 ILE A O 1
ATOM 704 N N . SER A 1 97 ? 31.037 -13.456 -40.376 1.00 87.81 97 SER A N 1
ATOM 705 C CA . SER A 1 97 ? 30.941 -14.869 -39.969 1.00 87.81 97 SER A CA 1
ATOM 706 C C . SER A 1 97 ? 29.883 -15.122 -38.884 1.00 87.81 97 SER A C 1
ATOM 708 O O . SER A 1 97 ? 29.843 -14.330 -37.939 1.00 87.81 97 SER A O 1
ATOM 710 N N . ASP A 1 98 ? 29.168 -16.251 -38.924 1.00 81.25 98 ASP A N 1
ATOM 711 C CA . ASP A 1 98 ? 28.011 -16.597 -38.062 1.00 81.25 98 ASP A CA 1
ATOM 712 C C . ASP A 1 98 ? 28.320 -16.480 -36.567 1.00 81.25 98 ASP A C 1
ATOM 714 O O . ASP A 1 98 ? 27.543 -15.966 -35.760 1.00 81.25 98 ASP A O 1
ATOM 718 N N . GLU A 1 99 ? 29.548 -16.834 -36.155 1.00 79.12 99 GLU A N 1
ATOM 719 C CA . GLU A 1 99 ? 29.997 -16.639 -34.769 1.00 79.12 99 GLU A CA 1
ATOM 720 C C . GLU A 1 99 ? 29.896 -15.167 -34.318 1.00 79.12 99 GLU A C 1
ATOM 722 O O . GLU A 1 99 ? 29.863 -14.863 -33.119 1.00 79.12 99 GLU A O 1
ATOM 727 N N . LYS A 1 100 ? 29.871 -14.221 -35.259 1.00 76.25 100 LYS A N 1
ATOM 728 C CA . LYS A 1 100 ? 29.798 -12.756 -35.111 1.00 76.25 100 LYS A CA 1
ATOM 729 C C . LYS A 1 100 ? 28.572 -12.129 -35.777 1.00 76.25 100 LYS A C 1
ATOM 731 O O . LYS A 1 100 ? 28.327 -10.958 -35.476 1.00 76.25 100 LYS A O 1
ATOM 736 N N . ASP A 1 101 ? 27.792 -12.905 -36.517 1.00 79.69 101 ASP A N 1
ATOM 737 C CA . ASP A 1 101 ? 26.515 -12.479 -37.065 1.00 79.69 101 ASP A CA 1
ATOM 738 C C . ASP A 1 101 ? 25.379 -12.650 -36.042 1.00 79.69 101 ASP A C 1
ATOM 740 O O . ASP A 1 101 ? 25.370 -13.625 -35.283 1.00 79.69 101 ASP A O 1
ATOM 744 N N . PRO A 1 102 ? 24.526 -11.644 -35.808 1.00 73.88 102 PRO A N 1
ATOM 745 C CA . PRO A 1 102 ? 23.287 -11.822 -35.064 1.00 73.88 102 PRO A CA 1
ATOM 746 C C . PRO A 1 102 ? 22.090 -12.339 -35.890 1.00 73.88 102 PRO A C 1
ATOM 748 O O . PRO A 1 102 ? 21.069 -12.562 -35.252 1.00 73.88 102 PRO A O 1
ATOM 751 N N . ASP A 1 103 ? 22.204 -12.483 -37.209 1.00 82.88 103 ASP A N 1
ATOM 752 C CA . ASP A 1 103 ? 21.235 -12.931 -38.237 1.00 82.88 103 ASP A CA 1
ATOM 753 C C . ASP A 1 103 ? 22.026 -13.745 -39.288 1.00 82.88 103 ASP A C 1
ATOM 755 O O . ASP A 1 103 ? 22.216 -13.305 -40.416 1.00 82.88 103 ASP A O 1
ATOM 759 N N . ALA A 1 104 ? 22.606 -14.872 -38.861 1.00 85.06 104 ALA A N 1
ATOM 760 C CA . ALA A 1 104 ? 23.506 -15.691 -39.672 1.00 85.06 104 ALA A CA 1
ATOM 761 C C . ALA A 1 104 ? 22.813 -16.231 -40.926 1.00 85.06 104 ALA A C 1
ATOM 763 O O . ALA A 1 104 ? 23.441 -16.307 -41.973 1.00 85.06 104 ALA A O 1
ATOM 764 N N . ASP A 1 105 ? 21.514 -16.537 -40.850 1.00 83.38 105 ASP A N 1
ATOM 765 C CA . ASP A 1 105 ? 20.756 -17.030 -42.002 1.00 83.38 105 ASP A CA 1
ATOM 766 C C . ASP A 1 105 ? 20.169 -15.916 -42.900 1.00 83.38 105 ASP A C 1
ATOM 768 O O . ASP A 1 105 ? 19.531 -16.186 -43.930 1.00 83.38 105 ASP A O 1
ATOM 772 N N . GLY A 1 106 ? 20.385 -14.648 -42.536 1.00 82.25 106 GLY A N 1
ATOM 773 C CA . GLY A 1 106 ? 19.953 -13.480 -43.296 1.00 82.25 106 GLY A CA 1
ATOM 774 C C . GLY A 1 106 ? 18.440 -13.422 -43.544 1.00 82.25 106 GLY A C 1
ATOM 775 O O . GLY A 1 106 ? 17.988 -12.776 -44.511 1.00 82.25 106 GLY A O 1
ATOM 776 N N . ASP A 1 107 ? 17.627 -14.110 -42.735 1.00 80.25 107 ASP A N 1
ATOM 777 C CA . ASP A 1 107 ? 16.177 -14.187 -42.912 1.00 80.25 107 ASP A CA 1
ATOM 778 C C . ASP A 1 107 ? 15.457 -12.897 -42.465 1.00 80.25 107 ASP A C 1
ATOM 780 O O . ASP A 1 107 ? 14.305 -12.631 -42.858 1.00 80.25 107 ASP A O 1
ATOM 784 N N . GLY A 1 108 ? 16.193 -12.028 -41.763 1.00 75.50 108 GLY A N 1
ATOM 785 C CA . GLY A 1 108 ? 15.754 -10.735 -41.262 1.00 75.50 108 GLY A CA 1
ATOM 786 C C . GLY A 1 108 ? 15.199 -10.768 -39.836 1.00 75.50 108 GLY A C 1
ATOM 787 O O . GLY A 1 108 ? 14.727 -9.724 -39.365 1.00 75.50 108 GLY A O 1
ATOM 788 N N . GLU A 1 109 ? 15.243 -11.917 -39.168 1.00 70.94 109 GLU A N 1
ATOM 789 C CA . GLU A 1 109 ? 15.055 -12.116 -37.735 1.00 70.94 109 GLU A CA 1
ATOM 790 C C . GLU A 1 109 ? 16.422 -12.393 -37.080 1.00 70.94 109 GLU A C 1
ATOM 792 O O . GLU A 1 109 ? 17.343 -12.900 -37.696 1.00 70.94 109 GLU A O 1
ATOM 797 N N . LEU A 1 110 ? 16.612 -12.008 -35.815 1.00 70.12 110 LEU A N 1
ATOM 798 C CA . LEU A 1 110 ? 17.920 -12.179 -35.169 1.00 70.12 110 LEU A CA 1
ATOM 799 C C . LEU A 1 110 ? 18.026 -13.558 -34.502 1.00 70.12 110 LEU A C 1
ATOM 801 O O . LEU A 1 110 ? 17.295 -13.828 -33.547 1.00 70.12 110 LEU A O 1
ATOM 805 N N . ASP A 1 111 ? 19.015 -14.360 -34.896 1.00 69.69 111 ASP A N 1
ATOM 806 C CA . ASP A 1 111 ? 19.424 -15.609 -34.235 1.00 69.69 111 ASP A CA 1
ATOM 807 C C . ASP A 1 111 ? 19.846 -15.411 -32.781 1.00 69.69 111 ASP A C 1
ATOM 809 O O . ASP A 1 111 ? 19.693 -16.286 -31.922 1.00 69.69 111 ASP A O 1
ATOM 813 N N . ARG A 1 112 ? 20.426 -14.245 -32.484 1.00 71.25 112 ARG A N 1
ATOM 814 C CA . ARG A 1 112 ? 20.846 -13.884 -31.129 1.00 71.25 112 ARG A CA 1
ATOM 815 C C . ARG A 1 112 ? 20.743 -12.394 -30.879 1.00 71.25 112 ARG A C 1
ATOM 817 O O . ARG A 1 112 ? 21.026 -11.557 -31.731 1.00 71.25 112 ARG A O 1
ATOM 824 N N . LEU A 1 113 ? 20.461 -12.056 -29.627 1.00 75.50 113 LEU A N 1
ATOM 825 C CA . LEU A 1 113 ? 20.399 -10.681 -29.148 1.00 75.50 113 LEU A CA 1
ATOM 826 C C . LEU A 1 113 ? 21.670 -10.354 -28.342 1.00 75.50 113 LEU A C 1
ATOM 828 O O . LEU A 1 113 ? 21.780 -10.755 -27.184 1.00 75.50 113 LEU A O 1
ATOM 832 N N . PRO A 1 114 ? 22.664 -9.625 -28.898 1.00 81.25 114 PRO A N 1
ATOM 833 C CA . PRO A 1 114 ? 23.875 -9.266 -28.165 1.00 81.25 114 PRO A CA 1
ATOM 834 C C . PRO A 1 114 ? 23.581 -8.629 -26.801 1.00 81.25 114 PRO A C 1
ATOM 836 O O . PRO A 1 114 ? 22.863 -7.635 -26.705 1.00 81.25 114 PRO A O 1
ATOM 839 N N . GLY A 1 115 ? 24.176 -9.178 -25.742 1.00 83.31 115 GLY A N 1
ATOM 840 C CA . GLY A 1 115 ? 23.975 -8.709 -24.367 1.00 83.31 115 GLY A CA 1
ATOM 841 C C . GLY A 1 115 ? 22.757 -9.305 -23.657 1.00 83.31 115 GLY A C 1
ATOM 842 O O . GLY A 1 115 ? 22.642 -9.096 -22.452 1.00 83.31 115 GLY A O 1
ATOM 843 N N . CYS A 1 116 ? 21.911 -10.050 -24.368 1.00 85.06 116 CYS A N 1
ATOM 844 C CA . CYS A 1 116 ? 20.876 -10.909 -23.806 1.00 85.06 116 CYS A CA 1
ATOM 845 C C . CYS A 1 116 ? 21.372 -12.358 -23.834 1.00 85.06 116 CYS A C 1
ATOM 847 O O . CYS A 1 116 ? 21.834 -12.853 -24.862 1.00 85.06 116 CYS A O 1
ATOM 849 N N . GLU A 1 117 ? 21.331 -13.023 -22.687 1.00 80.94 117 GLU A N 1
ATOM 850 C CA . GLU A 1 117 ? 21.666 -14.442 -22.546 1.00 80.94 117 GLU A CA 1
ATOM 851 C C . GLU A 1 117 ? 20.375 -15.211 -22.234 1.00 80.94 117 GLU A C 1
ATOM 853 O O . GLU A 1 117 ? 19.461 -14.631 -21.657 1.00 80.94 117 GLU A O 1
ATOM 858 N N . VAL A 1 118 ? 20.304 -16.503 -22.575 1.00 75.44 118 VAL A N 1
ATOM 859 C CA . VAL A 1 118 ? 19.173 -17.367 -22.179 1.00 75.44 118 VAL A CA 1
ATOM 860 C C . VAL A 1 118 ? 19.015 -17.330 -20.652 1.00 75.44 118 VAL A C 1
ATOM 862 O O . VAL A 1 118 ? 19.973 -17.614 -19.919 1.00 75.44 118 VAL A O 1
ATOM 865 N N . GLY A 1 119 ? 17.818 -16.983 -20.182 1.00 73.00 119 GLY A N 1
ATOM 866 C CA . GLY A 1 119 ? 17.477 -16.720 -18.786 1.00 73.00 119 GLY A CA 1
ATOM 867 C C . GLY A 1 119 ? 17.726 -15.280 -18.314 1.00 73.00 119 GLY A C 1
ATOM 868 O O . GLY A 1 119 ? 17.760 -15.051 -17.101 1.00 73.00 119 GLY A O 1
ATOM 869 N N . ASP A 1 120 ? 17.967 -14.317 -19.215 1.00 83.94 120 ASP A N 1
ATOM 870 C CA . ASP A 1 120 ? 17.929 -12.882 -18.893 1.00 83.94 120 ASP A CA 1
ATOM 871 C C . ASP A 1 120 ? 16.510 -12.329 -19.063 1.00 83.94 120 ASP A C 1
ATOM 873 O O . ASP A 1 120 ? 16.184 -11.705 -20.072 1.00 83.94 120 ASP A O 1
ATOM 877 N N . ASN A 1 121 ? 15.709 -12.480 -18.008 1.00 87.25 121 ASN A N 1
ATOM 878 C CA . ASN A 1 121 ? 14.308 -12.058 -17.957 1.00 87.25 121 ASN A CA 1
ATOM 879 C C . ASN A 1 121 ? 14.077 -10.580 -18.337 1.00 87.25 121 ASN A C 1
ATOM 881 O O . ASN A 1 121 ? 12.962 -10.162 -18.630 1.00 87.25 121 ASN A O 1
ATOM 885 N N . LEU A 1 122 ? 15.099 -9.713 -18.274 1.00 89.56 122 LEU A N 1
ATOM 886 C CA . LEU A 1 122 ? 14.927 -8.319 -18.695 1.00 89.56 122 LEU A CA 1
ATOM 887 C C . LEU A 1 122 ? 14.754 -8.177 -20.204 1.00 89.56 122 LEU A C 1
ATOM 889 O O . LEU A 1 122 ? 14.167 -7.183 -20.639 1.00 89.56 122 LEU A O 1
ATOM 893 N N . CYS A 1 123 ? 15.328 -9.092 -20.979 1.00 89.50 123 CYS A N 1
ATOM 894 C CA . CYS A 1 123 ? 15.274 -9.051 -22.430 1.00 89.50 123 CYS A CA 1
ATOM 895 C C . CYS A 1 123 ? 13.895 -9.451 -22.954 1.00 89.50 123 CYS A C 1
ATOM 897 O O . CYS A 1 123 ? 13.419 -8.771 -23.861 1.00 89.50 123 CYS A O 1
ATOM 899 N N . ASP A 1 124 ? 13.211 -10.379 -22.283 1.00 88.81 124 ASP A N 1
ATOM 900 C CA . ASP A 1 124 ? 11.830 -10.787 -22.594 1.00 88.81 124 ASP A CA 1
ATOM 901 C C . ASP A 1 124 ? 10.869 -9.590 -22.619 1.00 88.81 124 ASP A C 1
ATOM 903 O O . ASP A 1 124 ? 9.962 -9.505 -23.432 1.00 88.81 124 ASP A O 1
ATOM 907 N N . VAL A 1 125 ? 11.127 -8.559 -21.804 1.00 90.00 125 VAL A N 1
ATOM 908 C CA . VAL A 1 125 ? 10.313 -7.329 -21.787 1.00 90.00 125 VAL A CA 1
ATOM 909 C C . VAL A 1 125 ? 10.356 -6.559 -23.116 1.00 90.00 125 VAL A C 1
ATOM 911 O O . VAL A 1 125 ? 9.449 -5.777 -23.398 1.00 90.00 125 VAL A O 1
ATOM 914 N N . ILE A 1 126 ? 11.437 -6.678 -23.893 1.00 88.19 126 ILE A N 1
ATOM 915 C CA . ILE A 1 126 ? 11.619 -5.932 -25.150 1.00 88.19 126 ILE A CA 1
ATOM 916 C C . ILE A 1 126 ? 11.581 -6.815 -26.399 1.00 88.19 126 ILE A C 1
ATOM 918 O O . ILE A 1 126 ? 11.380 -6.270 -27.487 1.00 88.19 126 ILE A O 1
ATOM 922 N N . SER A 1 127 ? 11.840 -8.115 -26.263 1.00 83.56 127 SER A N 1
ATOM 923 C CA . SER A 1 127 ? 11.838 -9.092 -27.348 1.00 83.56 127 SER A CA 1
ATOM 924 C C . SER A 1 127 ? 11.903 -10.505 -26.781 1.00 83.56 127 SER A C 1
ATOM 926 O O . SER A 1 127 ? 12.787 -10.789 -25.973 1.00 83.56 127 SER A O 1
ATOM 928 N N . ASP A 1 128 ? 11.081 -11.400 -27.322 1.00 77.12 128 ASP A N 1
ATOM 929 C CA . ASP A 1 128 ? 11.232 -12.839 -27.115 1.00 77.12 128 ASP A CA 1
ATOM 930 C C . ASP A 1 128 ? 12.610 -13.309 -27.596 1.00 77.12 128 ASP A C 1
ATOM 932 O O . ASP A 1 128 ? 13.076 -12.915 -28.673 1.00 77.12 128 ASP A O 1
ATOM 936 N N . ILE A 1 129 ? 13.256 -14.171 -26.809 1.00 69.81 129 ILE A N 1
ATOM 937 C CA . ILE A 1 129 ? 14.501 -14.841 -27.190 1.00 69.81 129 ILE A CA 1
ATOM 938 C C . ILE A 1 129 ? 14.156 -16.231 -27.748 1.00 69.81 129 ILE A C 1
ATOM 940 O O . ILE A 1 129 ? 13.568 -17.049 -27.033 1.00 69.81 129 ILE A O 1
ATOM 944 N N . PRO A 1 130 ? 14.535 -16.560 -28.999 1.00 64.69 130 PRO A N 1
ATOM 945 C CA . PRO A 1 130 ? 14.319 -17.893 -29.550 1.00 64.69 130 PRO A CA 1
ATOM 946 C C . PRO A 1 130 ? 14.923 -18.991 -28.661 1.00 64.69 130 PRO A C 1
ATOM 948 O O . PRO A 1 130 ? 16.118 -19.006 -28.373 1.00 64.69 130 PRO A O 1
ATOM 951 N N . GLY A 1 131 ? 14.085 -19.938 -28.232 1.00 66.38 131 GLY A N 1
ATOM 952 C CA . GLY A 1 131 ? 14.502 -21.053 -27.376 1.00 66.38 131 GLY A CA 1
ATOM 953 C C . GLY A 1 131 ? 14.458 -20.781 -25.867 1.00 66.38 131 GLY A C 1
ATOM 954 O O . GLY A 1 131 ? 14.786 -21.699 -25.111 1.00 66.38 131 GLY A O 1
ATOM 955 N N . ASP A 1 132 ? 14.021 -19.593 -25.439 1.00 74.62 132 ASP A N 1
ATOM 956 C CA . ASP A 1 132 ? 13.752 -19.259 -24.035 1.00 74.62 132 ASP A CA 1
ATOM 957 C C . ASP A 1 132 ? 12.247 -19.306 -23.707 1.00 74.62 132 ASP A C 1
ATOM 959 O O . ASP A 1 132 ? 11.400 -19.259 -24.605 1.00 74.62 132 ASP A O 1
ATOM 963 N N . GLU A 1 133 ? 11.901 -19.466 -22.426 1.00 81.31 133 GLU A N 1
ATOM 964 C CA . GLU A 1 133 ? 10.512 -19.294 -21.979 1.00 81.31 133 GLU A CA 1
ATOM 965 C C . GLU A 1 133 ? 10.232 -17.794 -21.815 1.00 81.31 133 GLU A C 1
ATOM 967 O O . GLU A 1 133 ? 10.936 -17.127 -21.071 1.00 81.31 133 GLU A O 1
ATOM 972 N N . ASP A 1 134 ? 9.207 -17.272 -22.497 1.00 82.81 134 ASP A N 1
ATOM 973 C CA . ASP A 1 134 ? 8.754 -15.889 -22.306 1.00 82.81 134 ASP A CA 1
ATOM 974 C C . ASP A 1 134 ? 8.160 -15.718 -20.896 1.00 82.81 134 ASP A C 1
ATOM 976 O O . ASP A 1 134 ? 7.058 -16.199 -20.590 1.00 82.81 134 ASP A O 1
ATOM 980 N N . ASP A 1 135 ? 8.930 -15.055 -20.032 1.00 85.25 135 ASP A N 1
ATOM 981 C CA . ASP A 1 135 ? 8.559 -14.732 -18.657 1.00 85.25 135 ASP A CA 1
ATOM 982 C C . ASP A 1 135 ? 7.880 -13.350 -18.532 1.00 85.25 135 ASP A C 1
ATOM 984 O O . ASP A 1 135 ? 7.370 -13.005 -17.452 1.00 85.25 135 ASP A O 1
ATOM 988 N N . ALA A 1 136 ? 7.843 -12.550 -19.605 1.00 88.38 136 ALA A N 1
ATOM 989 C CA . ALA A 1 136 ? 7.208 -11.240 -19.614 1.00 88.38 136 ALA A CA 1
ATOM 990 C C . ALA A 1 136 ? 5.693 -11.351 -19.803 1.00 88.38 136 ALA A C 1
ATOM 992 O O . ALA A 1 136 ? 5.143 -12.190 -20.510 1.00 88.38 136 ALA A O 1
ATOM 993 N N . TRP A 1 137 ? 4.949 -10.489 -19.114 1.00 89.94 137 TRP A N 1
ATOM 994 C CA . TRP A 1 137 ? 3.516 -10.380 -19.376 1.00 89.94 137 TRP A CA 1
ATOM 995 C C . TRP A 1 137 ? 3.267 -9.465 -20.575 1.00 89.94 137 TRP A C 1
ATOM 997 O O . TRP A 1 137 ? 3.898 -8.422 -20.687 1.00 89.94 137 TRP A O 1
ATOM 1007 N N . GLU A 1 138 ? 2.221 -9.747 -21.358 1.00 89.75 138 GLU A N 1
ATOM 1008 C CA . GLU A 1 138 ? 1.778 -8.895 -22.486 1.00 89.75 138 GLU A CA 1
ATOM 1009 C C . GLU A 1 138 ? 1.649 -7.404 -22.089 1.00 89.75 138 GLU A C 1
ATOM 1011 O O . GLU A 1 138 ? 2.009 -6.498 -22.833 1.00 89.75 138 GLU A O 1
ATOM 1016 N N . ALA A 1 139 ? 1.200 -7.117 -20.858 1.00 88.81 139 ALA A N 1
ATOM 1017 C CA . ALA A 1 139 ? 1.098 -5.746 -20.345 1.00 88.81 139 ALA A CA 1
ATOM 1018 C C . ALA A 1 139 ? 2.460 -5.072 -20.064 1.00 88.81 139 ALA A C 1
ATOM 1020 O O . ALA A 1 139 ? 2.551 -3.844 -20.027 1.00 88.81 139 ALA A O 1
ATOM 1021 N N . GLU A 1 140 ? 3.505 -5.854 -19.799 1.00 92.31 140 GLU A N 1
ATOM 1022 C CA . GLU A 1 140 ? 4.875 -5.373 -19.604 1.00 92.31 140 GLU A CA 1
ATOM 1023 C C . GLU A 1 140 ? 5.543 -5.059 -20.936 1.00 92.31 140 GLU A C 1
ATOM 1025 O O . GLU A 1 140 ? 6.166 -4.002 -21.056 1.00 92.31 140 GLU A O 1
ATOM 1030 N N . GLU A 1 141 ? 5.344 -5.918 -21.931 1.00 92.81 141 GLU A N 1
ATOM 1031 C CA . GLU A 1 141 ? 5.780 -5.690 -23.308 1.00 92.81 141 GLU A CA 1
ATOM 1032 C C . GLU A 1 141 ? 5.094 -4.455 -23.908 1.00 92.81 141 GLU A C 1
ATOM 1034 O O . GLU A 1 141 ? 5.755 -3.574 -24.460 1.00 92.81 141 GLU A O 1
ATOM 1039 N N . ASP A 1 142 ? 3.778 -4.306 -23.712 1.00 93.75 142 ASP A N 1
ATOM 1040 C CA . ASP A 1 142 ? 3.027 -3.114 -24.127 1.00 93.75 142 ASP A CA 1
ATOM 1041 C C . ASP A 1 142 ? 3.632 -1.835 -23.520 1.00 93.75 142 ASP A C 1
ATOM 1043 O O . ASP A 1 142 ? 3.861 -0.835 -24.214 1.00 93.75 142 ASP A O 1
ATOM 1047 N N . ALA A 1 143 ? 3.947 -1.866 -22.220 1.00 94.44 143 ALA A N 1
ATOM 1048 C CA . ALA A 1 143 ? 4.604 -0.750 -21.551 1.00 94.44 143 ALA A CA 1
ATOM 1049 C C . ALA A 1 143 ? 6.011 -0.502 -22.123 1.00 94.44 143 ALA A C 1
ATOM 1051 O O . ALA A 1 143 ? 6.409 0.654 -22.299 1.00 94.44 143 ALA A O 1
ATOM 1052 N N . ALA A 1 144 ? 6.764 -1.554 -22.443 1.00 95.25 144 ALA A N 1
ATOM 1053 C CA . ALA A 1 144 ? 8.084 -1.454 -23.054 1.00 95.25 144 ALA A CA 1
ATOM 1054 C C . ALA A 1 144 ? 8.035 -0.796 -24.437 1.00 95.25 144 ALA A C 1
ATOM 1056 O O . ALA A 1 144 ? 8.836 0.104 -24.710 1.00 95.25 144 ALA A O 1
ATOM 1057 N N . VAL A 1 145 ? 7.054 -1.147 -25.271 1.00 95.00 145 VAL A N 1
ATOM 1058 C CA . VAL A 1 145 ? 6.827 -0.517 -26.580 1.00 95.00 145 VAL A CA 1
ATOM 1059 C C . VAL A 1 145 ? 6.570 0.984 -26.424 1.00 95.00 145 VAL A C 1
ATOM 1061 O O . VAL A 1 145 ? 7.178 1.791 -27.135 1.00 95.00 145 VAL A O 1
ATOM 1064 N N . GLU A 1 146 ? 5.736 1.395 -25.463 1.00 96.88 146 GLU A N 1
ATOM 1065 C CA . GLU A 1 146 ? 5.492 2.818 -25.185 1.00 96.88 146 GLU A CA 1
ATOM 1066 C C . GLU A 1 146 ? 6.766 3.554 -24.726 1.00 96.88 146 GLU A C 1
ATOM 1068 O O . GLU A 1 146 ? 7.000 4.711 -25.098 1.00 96.88 146 GLU A O 1
ATOM 1073 N N . ILE A 1 147 ? 7.626 2.890 -23.945 1.00 96.44 147 ILE A N 1
ATOM 1074 C CA . ILE A 1 147 ? 8.919 3.434 -23.505 1.00 96.44 147 ILE A CA 1
ATOM 1075 C C . ILE A 1 147 ? 9.887 3.580 -24.680 1.00 96.44 147 ILE A C 1
ATOM 1077 O O . ILE A 1 147 ? 10.550 4.614 -24.799 1.00 96.44 147 ILE A O 1
ATOM 1081 N N . ILE A 1 148 ? 9.988 2.568 -25.540 1.00 94.38 148 ILE A N 1
ATOM 1082 C CA . ILE A 1 148 ? 10.868 2.587 -26.713 1.00 94.38 148 ILE A CA 1
ATOM 1083 C C . ILE A 1 148 ? 10.420 3.694 -27.673 1.00 94.38 148 ILE A C 1
ATOM 1085 O O . ILE A 1 148 ? 11.245 4.491 -28.120 1.00 94.38 148 ILE A O 1
ATOM 1089 N N . ASP A 1 149 ? 9.117 3.839 -27.913 1.00 95.00 149 ASP A N 1
ATOM 1090 C CA . ASP A 1 149 ? 8.565 4.923 -28.732 1.00 95.00 149 ASP A CA 1
ATOM 1091 C C . ASP A 1 149 ? 8.836 6.319 -28.129 1.00 95.00 149 ASP A C 1
ATOM 1093 O O . ASP A 1 149 ? 9.114 7.286 -28.852 1.00 95.00 149 ASP A O 1
ATOM 1097 N N . ALA A 1 150 ? 8.807 6.438 -26.797 1.00 94.19 150 ALA A N 1
ATOM 1098 C CA . ALA A 1 150 ? 9.225 7.634 -26.067 1.00 94.19 150 ALA A CA 1
ATOM 1099 C C . ALA A 1 150 ? 10.730 7.920 -26.218 1.00 94.19 150 ALA A C 1
ATOM 1101 O O . ALA A 1 150 ? 11.131 9.078 -26.374 1.00 94.19 150 ALA A O 1
ATOM 1102 N N . LEU A 1 151 ? 11.570 6.886 -26.195 1.00 92.69 151 LEU A N 1
ATOM 1103 C CA . LEU A 1 151 ? 13.016 7.007 -26.357 1.00 92.69 151 LEU A CA 1
ATOM 1104 C C . LEU A 1 151 ? 13.400 7.442 -27.776 1.00 92.69 151 LEU A C 1
ATOM 1106 O O . LEU A 1 151 ? 14.197 8.369 -27.936 1.00 92.69 151 LEU A O 1
ATOM 1110 N N . LEU A 1 152 ? 12.800 6.821 -28.793 1.00 91.50 152 LEU A N 1
ATOM 1111 C CA . LEU A 1 152 ? 13.013 7.167 -30.199 1.00 91.50 152 LEU A CA 1
ATOM 1112 C C . LEU A 1 152 ? 12.604 8.615 -30.496 1.00 91.50 152 LEU A C 1
ATOM 1114 O O . LEU A 1 152 ? 13.318 9.314 -31.212 1.00 91.50 152 LEU A O 1
ATOM 1118 N N . ASP A 1 153 ? 11.503 9.085 -29.909 1.00 92.19 153 ASP A N 1
ATOM 1119 C CA . ASP A 1 153 ? 11.058 10.482 -30.003 1.00 92.19 153 ASP A CA 1
ATOM 1120 C C . ASP A 1 153 ? 12.111 11.452 -29.438 1.00 92.19 153 ASP A C 1
ATOM 1122 O O . ASP A 1 153 ? 12.532 12.387 -30.118 1.00 92.19 153 ASP A O 1
ATOM 1126 N N . GLY A 1 154 ? 12.627 11.177 -28.235 1.00 87.88 154 GLY A N 1
ATOM 1127 C CA . GLY A 1 154 ? 13.671 12.002 -27.618 1.00 87.88 154 GLY A CA 1
ATOM 1128 C C . GLY A 1 154 ? 15.006 11.995 -28.368 1.00 87.88 154 GLY A C 1
ATOM 1129 O O . GLY A 1 154 ? 15.714 13.005 -28.373 1.00 87.88 154 GLY A O 1
ATOM 1130 N N . LEU A 1 155 ? 15.355 10.879 -29.019 1.00 88.25 155 LEU A N 1
ATOM 1131 C CA . LEU A 1 155 ? 16.535 10.779 -29.885 1.00 88.25 155 LEU A CA 1
ATOM 1132 C C . LEU A 1 155 ? 16.364 11.597 -31.171 1.00 88.25 155 LEU A C 1
ATOM 1134 O O . LEU A 1 155 ? 17.291 12.300 -31.573 1.00 88.25 155 LEU A O 1
ATOM 1138 N N . GLN A 1 156 ? 15.184 11.552 -31.798 1.00 87.62 156 GLN A N 1
ATOM 1139 C CA . GLN A 1 156 ? 14.885 12.328 -33.008 1.00 87.62 156 GLN A CA 1
ATOM 1140 C C . GLN A 1 156 ? 14.915 13.841 -32.762 1.00 87.62 156 GLN A C 1
ATOM 1142 O O . GLN A 1 156 ? 15.317 14.597 -33.648 1.00 87.62 156 GLN A O 1
ATOM 1147 N N . GLU A 1 157 ? 14.507 14.287 -31.572 1.00 86.62 157 GLU A N 1
ATOM 1148 C CA . GLU A 1 157 ? 14.530 15.702 -31.181 1.00 86.62 157 GLU A CA 1
ATOM 1149 C C . GLU A 1 157 ? 15.888 16.169 -30.608 1.00 86.62 157 GLU A C 1
ATOM 1151 O O . GLU A 1 157 ? 16.019 17.333 -30.227 1.00 86.62 157 GLU A O 1
ATOM 1156 N N . GLU A 1 158 ? 16.908 15.297 -30.571 1.00 80.00 158 GLU A N 1
ATOM 1157 C CA . GLU A 1 158 ? 18.224 15.549 -29.953 1.00 80.00 158 GLU A CA 1
ATOM 1158 C C . GLU A 1 158 ? 18.126 15.972 -28.462 1.00 80.00 158 GLU A C 1
ATOM 1160 O O . GLU A 1 158 ? 18.991 16.680 -27.934 1.00 80.00 158 GLU A O 1
ATOM 1165 N N . GLU A 1 159 ? 17.070 15.550 -27.751 1.00 78.50 159 GLU A N 1
ATOM 1166 C CA . GLU A 1 159 ? 16.861 15.850 -26.323 1.00 78.50 159 GLU A CA 1
ATOM 1167 C C . GLU A 1 159 ? 17.602 14.876 -25.389 1.00 78.50 159 GLU A C 1
ATOM 1169 O O . GLU A 1 159 ? 17.827 15.186 -24.210 1.00 78.50 159 GLU A O 1
ATOM 1174 N N . ILE A 1 160 ? 18.012 13.713 -25.907 1.00 74.81 160 ILE A N 1
ATOM 1175 C CA . ILE A 1 160 ? 18.810 12.711 -25.199 1.00 74.81 160 ILE A CA 1
ATOM 1176 C C . ILE A 1 160 ? 20.086 12.385 -25.987 1.00 74.81 160 ILE A C 1
ATOM 1178 O O . ILE A 1 160 ? 20.044 12.121 -27.183 1.00 74.81 160 ILE A O 1
ATOM 1182 N N . ASP A 1 161 ? 21.229 12.406 -25.300 1.00 67.00 161 ASP A N 1
ATOM 1183 C CA . ASP A 1 161 ? 22.521 11.966 -25.837 1.00 67.00 161 ASP A CA 1
ATOM 1184 C C . ASP A 1 161 ? 22.816 10.586 -25.239 1.00 67.00 161 ASP A C 1
ATOM 1186 O O . ASP A 1 161 ? 23.322 10.476 -24.117 1.00 67.00 161 ASP A O 1
ATOM 1190 N N . LEU A 1 162 ? 22.357 9.535 -25.923 1.00 67.81 162 LEU A N 1
ATOM 1191 C CA . LEU A 1 162 ? 22.700 8.154 -25.594 1.00 67.81 162 LEU A CA 1
ATOM 1192 C C . LEU A 1 162 ? 23.925 7.747 -26.424 1.00 67.81 162 LEU A C 1
ATOM 1194 O O . LEU A 1 162 ? 23.922 7.975 -27.636 1.00 67.81 162 LEU A O 1
ATOM 1198 N N . PRO A 1 163 ? 24.966 7.137 -25.826 1.00 59.53 163 PRO A N 1
ATOM 1199 C CA . PRO A 1 163 ? 26.063 6.580 -26.609 1.00 59.53 163 PRO A CA 1
ATOM 1200 C C . PRO A 1 163 ? 25.502 5.580 -27.628 1.00 59.53 163 PRO A C 1
ATOM 1202 O O . PRO A 1 163 ? 24.787 4.662 -27.251 1.00 59.53 163 PRO A O 1
ATOM 1205 N N . LEU A 1 164 ? 25.822 5.759 -28.913 1.00 53.78 164 LEU A N 1
ATOM 1206 C CA . LEU A 1 164 ? 25.296 4.992 -30.060 1.00 53.78 164 LEU A CA 1
ATOM 1207 C C . LEU A 1 164 ? 25.723 3.504 -30.097 1.00 53.78 164 LEU A C 1
ATOM 1209 O O . LEU A 1 164 ? 25.761 2.902 -31.163 1.00 53.78 164 LEU A O 1
ATOM 1213 N N . SER A 1 165 ? 26.105 2.917 -28.964 1.00 70.00 165 SER A N 1
ATOM 1214 C CA . SER A 1 165 ? 26.662 1.565 -28.856 1.00 70.00 165 SER A CA 1
ATOM 1215 C C . SER A 1 165 ? 25.947 0.723 -27.795 1.00 70.00 165 SER A C 1
ATOM 1217 O O . SER A 1 165 ? 26.610 -0.018 -27.070 1.00 70.00 165 SER A O 1
ATOM 1219 N N . PHE A 1 166 ? 24.633 0.899 -27.636 1.00 81.75 166 PHE A N 1
ATOM 1220 C CA . PHE A 1 166 ? 23.832 -0.003 -26.809 1.00 81.75 166 PHE A CA 1
ATOM 1221 C C . PHE A 1 166 ? 23.705 -1.350 -27.519 1.00 81.75 166 PHE A C 1
ATOM 1223 O O . PHE A 1 166 ? 23.297 -1.392 -28.677 1.00 81.75 166 PHE A O 1
ATOM 1230 N N . ASP A 1 167 ? 24.059 -2.421 -26.818 1.00 87.81 167 ASP A N 1
ATOM 1231 C CA . ASP A 1 167 ? 23.616 -3.772 -27.159 1.00 87.81 167 ASP A CA 1
ATOM 1232 C C . ASP A 1 167 ? 22.172 -3.997 -26.640 1.00 87.81 167 ASP A C 1
ATOM 1234 O O . ASP A 1 167 ? 21.617 -3.133 -25.944 1.00 87.81 167 ASP A O 1
ATOM 1238 N N . TYR A 1 168 ? 21.540 -5.118 -26.999 1.00 86.62 168 TYR A N 1
ATOM 1239 C CA . TYR A 1 168 ? 20.150 -5.408 -26.623 1.00 86.62 168 TYR A CA 1
ATOM 1240 C C . TYR A 1 168 ? 19.983 -5.564 -25.111 1.00 86.62 168 TYR A C 1
ATOM 1242 O O . TYR A 1 168 ? 19.045 -5.004 -24.549 1.00 86.62 168 TYR A O 1
ATOM 1250 N N . GLY A 1 169 ? 20.937 -6.192 -24.420 1.00 90.00 169 GLY A N 1
ATOM 1251 C CA . GLY A 1 169 ? 20.903 -6.304 -22.956 1.00 90.00 169 GLY A CA 1
ATOM 1252 C C . GLY A 1 169 ? 20.983 -4.949 -22.246 1.00 90.00 169 GLY A C 1
ATOM 1253 O O . GLY A 1 169 ? 20.291 -4.684 -21.257 1.00 90.00 169 GLY A O 1
ATOM 1254 N N . GLN A 1 170 ? 21.797 -4.026 -22.756 1.00 92.00 170 GLN A N 1
ATOM 1255 C CA . GLN A 1 170 ? 21.861 -2.661 -22.240 1.00 92.00 170 GLN A CA 1
ATOM 1256 C C . GLN A 1 170 ? 20.573 -1.884 -22.538 1.00 92.00 170 GLN A C 1
ATOM 1258 O O . GLN A 1 170 ? 20.145 -1.084 -21.698 1.00 92.00 170 GLN A O 1
ATOM 1263 N N . LEU A 1 171 ? 19.948 -2.097 -23.701 1.00 91.81 171 LEU A N 1
ATOM 1264 C CA . LEU A 1 171 ? 18.649 -1.506 -24.027 1.00 91.81 171 LEU A CA 1
ATOM 1265 C C . LEU A 1 171 ? 17.554 -2.042 -23.098 1.00 91.81 171 LEU A C 1
ATOM 1267 O O . LEU A 1 171 ? 16.835 -1.237 -22.508 1.00 91.81 171 LEU A O 1
ATOM 1271 N N . ALA A 1 172 ? 17.491 -3.357 -22.891 1.00 93.06 172 ALA A N 1
ATOM 1272 C CA . ALA A 1 172 ? 16.581 -4.015 -21.959 1.00 93.06 172 ALA A CA 1
ATOM 1273 C C . ALA A 1 172 ? 16.715 -3.416 -20.554 1.00 93.06 172 ALA A C 1
ATOM 1275 O O . ALA A 1 172 ? 15.748 -2.930 -19.972 1.00 93.06 172 ALA A O 1
ATOM 1276 N N . ARG A 1 173 ? 17.945 -3.283 -20.040 1.00 94.19 173 ARG A N 1
ATOM 1277 C CA . ARG A 1 173 ? 18.204 -2.623 -18.746 1.00 94.19 173 ARG A CA 1
ATOM 1278 C C . ARG A 1 173 ? 17.788 -1.155 -18.731 1.00 94.19 173 ARG A C 1
ATOM 1280 O O . ARG A 1 173 ? 17.278 -0.675 -17.716 1.00 94.19 173 ARG A O 1
ATOM 1287 N N . LEU A 1 174 ? 18.002 -0.411 -19.813 1.00 94.38 174 LEU A N 1
ATOM 1288 C CA . LEU A 1 174 ? 17.562 0.981 -19.903 1.00 94.38 174 LEU A CA 1
ATOM 1289 C C . LEU A 1 174 ? 16.035 1.083 -19.856 1.00 94.38 174 LEU A C 1
ATOM 1291 O O . LEU A 1 174 ? 15.519 1.891 -19.083 1.00 94.38 174 LEU A O 1
ATOM 1295 N N . VAL A 1 175 ? 15.334 0.270 -20.643 1.00 94.81 175 VAL A N 1
ATOM 1296 C CA . VAL A 1 175 ? 13.871 0.229 -20.707 1.00 94.81 175 VAL A CA 1
ATOM 1297 C C . VAL A 1 175 ? 13.326 -0.257 -19.369 1.00 94.81 175 VAL A C 1
ATOM 1299 O O . VAL A 1 175 ? 12.764 0.548 -18.626 1.00 94.81 175 VAL A O 1
ATOM 1302 N N . ALA A 1 176 ? 13.601 -1.510 -19.009 1.00 94.19 176 ALA A N 1
ATOM 1303 C CA . ALA A 1 176 ? 13.010 -2.227 -17.888 1.00 94.19 176 ALA A CA 1
ATOM 1304 C C . ALA A 1 176 ? 13.524 -1.782 -16.511 1.00 94.19 176 ALA A C 1
ATOM 1306 O O . ALA A 1 176 ? 12.766 -1.821 -15.550 1.00 94.19 176 ALA A O 1
ATOM 1307 N N . SER A 1 177 ? 14.767 -1.303 -16.364 1.00 94.88 177 SER A N 1
ATOM 1308 C CA . SER A 1 177 ? 15.265 -0.757 -15.086 1.00 94.88 177 SER A CA 1
ATOM 1309 C C . SER A 1 177 ? 15.328 0.772 -15.085 1.00 94.88 177 SER A C 1
ATOM 1311 O O . SER A 1 177 ? 14.871 1.425 -14.140 1.00 94.88 177 SER A O 1
ATOM 1313 N N . GLY A 1 178 ? 15.883 1.383 -16.127 1.00 94.88 178 GLY A N 1
ATOM 1314 C CA . GLY A 1 178 ? 16.093 2.830 -16.185 1.00 94.88 178 GLY A CA 1
ATOM 1315 C C . GLY A 1 178 ? 14.801 3.642 -16.268 1.00 94.88 178 GLY A C 1
ATOM 1316 O O . GLY A 1 178 ? 14.685 4.665 -15.580 1.00 94.88 178 GLY A O 1
ATOM 1317 N N . LEU A 1 179 ? 13.836 3.187 -17.068 1.00 95.75 179 LEU A N 1
ATOM 1318 C CA . LEU A 1 179 ? 12.692 3.987 -17.517 1.00 95.75 179 LEU A CA 1
ATOM 1319 C C . LEU A 1 179 ? 11.322 3.495 -17.015 1.00 95.75 179 LEU A C 1
ATOM 1321 O O . LEU A 1 179 ? 10.311 4.157 -17.267 1.00 95.75 179 LEU A O 1
ATOM 1325 N N . THR A 1 180 ? 11.284 2.423 -16.226 1.00 95.50 180 THR A N 1
ATOM 1326 C CA . THR A 1 180 ? 10.078 1.943 -15.531 1.00 95.50 180 THR A CA 1
ATOM 1327 C C . THR A 1 180 ? 10.030 2.386 -14.063 1.00 95.50 180 THR A C 1
ATOM 1329 O O . THR A 1 180 ? 11.073 2.611 -13.425 1.00 95.50 180 THR A O 1
ATOM 1332 N N . PRO A 1 181 ? 8.824 2.506 -13.478 1.00 94.75 181 PRO A N 1
ATOM 1333 C CA . PRO A 1 181 ? 8.656 2.611 -12.039 1.00 94.75 181 PRO A CA 1
ATOM 1334 C C . PRO A 1 181 ? 8.930 1.254 -11.366 1.00 94.75 181 PRO A C 1
ATOM 1336 O O . PRO A 1 181 ? 9.137 0.239 -12.018 1.00 94.75 181 PRO A O 1
ATOM 1339 N N . ARG A 1 182 ? 8.919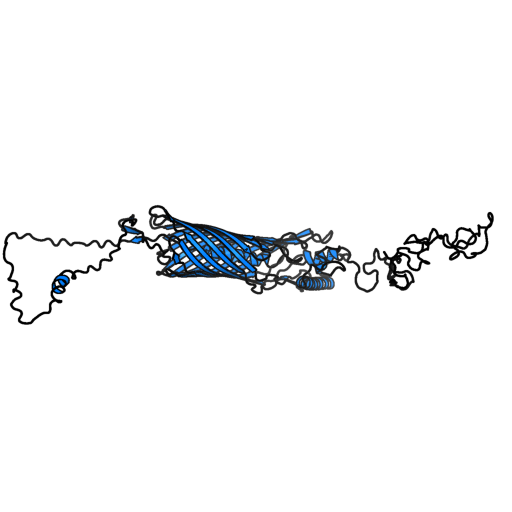 1.223 -10.032 1.00 91.75 182 ARG A N 1
ATOM 1340 C CA . ARG A 1 182 ? 8.910 -0.034 -9.264 1.00 91.75 182 ARG A CA 1
ATOM 1341 C C . ARG A 1 182 ? 7.532 -0.202 -8.663 1.00 91.75 182 ARG A C 1
ATOM 1343 O O . ARG A 1 182 ? 7.043 0.778 -8.095 1.00 91.75 182 ARG A O 1
ATOM 1350 N N . ASN A 1 183 ? 6.950 -1.398 -8.805 1.00 89.25 183 ASN A N 1
ATOM 1351 C CA . ASN A 1 183 ? 5.614 -1.811 -8.354 1.00 89.25 183 ASN A CA 1
ATOM 1352 C C . ASN A 1 183 ? 4.693 -0.643 -7.950 1.00 89.25 183 ASN A C 1
ATOM 1354 O O . ASN A 1 183 ? 4.710 -0.155 -6.813 1.00 89.25 183 ASN A O 1
ATOM 1358 N N . VAL A 1 184 ? 3.881 -0.195 -8.904 1.00 89.69 184 VAL A N 1
ATOM 1359 C CA . VAL A 1 184 ? 3.093 1.042 -8.801 1.00 89.69 184 VAL A CA 1
ATOM 1360 C C . VAL A 1 184 ? 2.018 0.996 -7.708 1.00 89.69 184 VAL A C 1
ATOM 1362 O O . VAL A 1 184 ? 1.610 2.041 -7.197 1.00 89.69 184 VAL A O 1
ATOM 1365 N N . ASP A 1 185 ? 1.596 -0.199 -7.290 1.00 91.81 185 ASP A N 1
ATOM 1366 C CA . ASP A 1 185 ? 0.505 -0.400 -6.336 1.00 91.81 185 ASP A CA 1
ATOM 1367 C C . ASP A 1 185 ? 0.942 -0.565 -4.882 1.00 91.81 185 ASP A C 1
ATOM 1369 O O . ASP A 1 185 ? 0.119 -0.380 -3.977 1.00 91.81 185 ASP A O 1
ATOM 1373 N N . ALA A 1 186 ? 2.222 -0.846 -4.627 1.00 92.88 186 ALA A N 1
ATOM 1374 C CA . ALA A 1 186 ? 2.739 -1.081 -3.280 1.00 92.88 186 ALA A CA 1
ATOM 1375 C C . ALA A 1 186 ? 2.429 0.089 -2.318 1.00 92.88 186 ALA A C 1
ATOM 1377 O O . ALA A 1 186 ? 2.019 -0.112 -1.172 1.00 92.88 186 ALA A O 1
ATOM 1378 N N . ALA A 1 187 ? 2.529 1.329 -2.810 1.00 93.44 187 ALA A N 1
ATOM 1379 C CA . ALA A 1 187 ? 2.172 2.538 -2.064 1.00 93.44 187 ALA A CA 1
ATOM 1380 C C . ALA A 1 187 ? 0.677 2.596 -1.693 1.00 93.44 187 ALA A C 1
ATOM 1382 O O . ALA A 1 187 ? 0.322 2.854 -0.539 1.00 93.44 187 ALA A O 1
ATOM 1383 N N . GLY A 1 188 ? -0.204 2.334 -2.663 1.00 95.12 188 GLY A N 1
ATOM 1384 C CA . GLY A 1 188 ? -1.651 2.327 -2.456 1.00 95.12 188 GLY A CA 1
ATOM 1385 C C . GLY A 1 188 ? -2.091 1.228 -1.483 1.00 95.12 188 GLY A C 1
ATOM 1386 O O . GLY A 1 188 ? -2.874 1.498 -0.567 1.00 95.12 188 GLY A O 1
ATOM 1387 N N . ARG A 1 189 ? -1.532 0.018 -1.632 1.00 94.94 189 ARG A N 1
ATOM 1388 C CA . ARG A 1 189 ? -1.746 -1.122 -0.724 1.00 94.94 189 ARG A CA 1
ATOM 1389 C C . ARG A 1 189 ? -1.270 -0.821 0.697 1.00 94.94 189 ARG A C 1
ATOM 1391 O O . ARG A 1 189 ? -1.966 -1.172 1.647 1.00 94.94 189 ARG A O 1
ATOM 1398 N N . GLY A 1 190 ? -0.147 -0.117 0.861 1.00 96.38 190 GLY A N 1
ATOM 1399 C CA . GLY A 1 190 ? 0.356 0.295 2.178 1.00 96.38 190 GLY A CA 1
ATOM 1400 C C . GLY A 1 190 ? -0.634 1.179 2.939 1.00 96.38 190 GLY A C 1
ATOM 1401 O O . GLY A 1 190 ? -0.915 0.942 4.115 1.00 96.38 190 GLY A O 1
ATOM 1402 N N . LEU A 1 191 ? -1.239 2.149 2.250 1.00 97.50 191 LEU A N 1
ATOM 1403 C CA . LEU A 1 191 ? -2.273 3.016 2.825 1.00 97.50 191 LEU A CA 1
ATOM 1404 C C . LEU A 1 191 ? -3.563 2.255 3.152 1.00 97.50 191 LEU A C 1
ATOM 1406 O O . LEU A 1 191 ? -4.174 2.504 4.192 1.00 97.50 191 LEU A O 1
ATOM 1410 N N . ALA A 1 192 ? -3.964 1.309 2.297 1.00 97.25 192 ALA A N 1
ATOM 1411 C CA . ALA A 1 192 ? -5.107 0.441 2.567 1.00 97.25 192 ALA A CA 1
ATOM 1412 C C . ALA A 1 192 ? -4.883 -0.413 3.826 1.00 97.25 192 ALA A C 1
ATOM 1414 O O . ALA A 1 192 ? -5.758 -0.448 4.691 1.00 97.25 192 ALA A O 1
ATOM 1415 N N . LEU A 1 193 ? -3.689 -1.004 3.988 1.00 97.81 193 LEU A N 1
ATOM 1416 C CA . LEU A 1 193 ? -3.328 -1.733 5.206 1.00 97.81 193 LEU A CA 1
ATOM 1417 C C . LEU A 1 193 ? -3.429 -0.830 6.442 1.00 97.81 193 LEU A C 1
ATOM 1419 O O . LEU A 1 193 ? -4.066 -1.206 7.425 1.00 97.81 193 LEU A O 1
ATOM 1423 N N . HIS A 1 194 ? -2.831 0.366 6.405 1.00 98.31 194 HIS A N 1
ATOM 1424 C CA . HIS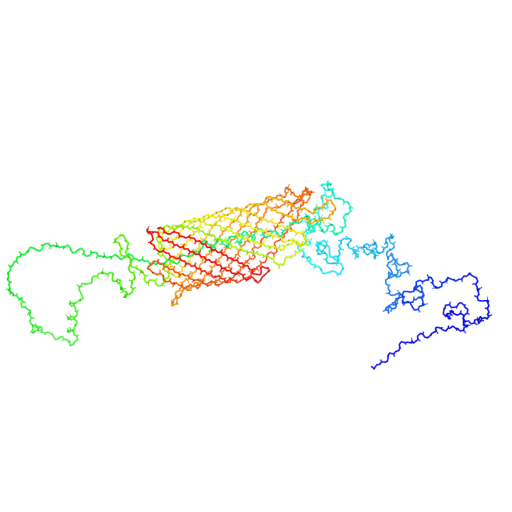 A 1 194 ? -2.910 1.309 7.525 1.00 98.31 194 HIS A CA 1
ATOM 1425 C C . HIS A 1 194 ? -4.359 1.611 7.915 1.00 98.31 194 HIS A C 1
ATOM 1427 O O . HIS A 1 194 ? -4.699 1.584 9.098 1.00 98.31 194 HIS A O 1
ATOM 1433 N N . ASN A 1 195 ? -5.223 1.857 6.930 1.00 98.38 195 ASN A N 1
ATOM 1434 C CA . ASN A 1 195 ? -6.631 2.138 7.167 1.00 98.38 195 ASN A CA 1
ATOM 1435 C C . ASN A 1 195 ? -7.386 0.934 7.749 1.00 98.38 195 ASN A C 1
ATOM 1437 O O . ASN A 1 195 ? -8.176 1.124 8.674 1.00 98.38 195 ASN A O 1
ATOM 1441 N N . ASN A 1 196 ? -7.128 -0.291 7.281 1.00 97.81 196 ASN A N 1
ATOM 1442 C CA . ASN A 1 196 ? -7.739 -1.503 7.841 1.00 97.81 196 ASN A CA 1
ATOM 1443 C C . ASN A 1 196 ? -7.350 -1.680 9.320 1.00 97.81 196 ASN A C 1
ATOM 1445 O O . ASN A 1 196 ? -8.219 -1.857 10.180 1.00 97.81 196 ASN A O 1
ATOM 1449 N N . LEU A 1 197 ? -6.062 -1.512 9.642 1.00 98.19 197 LEU A N 1
ATOM 1450 C CA . LEU A 1 197 ? -5.548 -1.578 11.016 1.00 98.19 197 LEU A CA 1
ATOM 1451 C C . LEU A 1 197 ? -6.124 -0.469 11.913 1.00 98.19 197 LEU A C 1
ATOM 1453 O O . LEU A 1 197 ? -6.504 -0.722 13.062 1.00 98.19 197 LEU A O 1
ATOM 1457 N N . LEU A 1 198 ? -6.221 0.757 11.388 1.00 98.31 198 LEU A N 1
ATOM 1458 C CA . LEU A 1 198 ? -6.838 1.893 12.069 1.00 98.31 198 LEU A CA 1
ATOM 1459 C C . LEU A 1 198 ? -8.308 1.606 12.385 1.00 98.31 198 LEU A C 1
ATOM 1461 O O . LEU A 1 198 ? -8.737 1.827 13.516 1.00 98.31 198 LEU A O 1
ATOM 1465 N N . VAL A 1 199 ? -9.077 1.098 11.418 1.00 97.75 199 VAL A N 1
ATOM 1466 C CA . VAL A 1 199 ? -10.488 0.739 11.616 1.00 97.75 199 VAL A CA 1
ATOM 1467 C C . VAL A 1 199 ? -10.629 -0.308 12.711 1.00 97.75 199 VAL A C 1
ATOM 1469 O O . VAL A 1 199 ? -11.435 -0.117 13.620 1.00 97.75 199 VAL A O 1
ATOM 1472 N N . ASP A 1 200 ? -9.834 -1.379 12.676 1.00 94.62 200 ASP A N 1
ATOM 1473 C CA . ASP A 1 200 ? -9.882 -2.427 13.699 1.00 94.62 200 ASP A CA 1
ATOM 1474 C C . ASP A 1 200 ? -9.570 -1.890 15.102 1.00 94.62 200 ASP A C 1
ATOM 1476 O O . ASP A 1 200 ? -10.238 -2.262 16.075 1.00 94.62 200 ASP A O 1
ATOM 1480 N N . ALA A 1 201 ? -8.611 -0.967 15.214 1.00 95.25 201 ALA A N 1
ATOM 1481 C CA . ALA A 1 201 ? -8.324 -0.284 16.467 1.00 95.25 201 ALA A CA 1
ATOM 1482 C C . ALA A 1 201 ? -9.487 0.632 16.892 1.00 95.25 201 ALA A C 1
ATOM 1484 O O . ALA A 1 201 ? -9.938 0.584 18.039 1.00 95.25 201 ALA A O 1
ATOM 1485 N N . VAL A 1 202 ? -10.025 1.467 16.001 1.00 94.88 202 VAL A N 1
ATOM 1486 C CA . VAL A 1 202 ? -11.072 2.444 16.348 1.00 94.88 202 VAL A CA 1
ATOM 1487 C C . VAL A 1 202 ? -12.400 1.767 16.678 1.00 94.88 202 VAL A C 1
ATOM 1489 O O . VAL A 1 202 ? -12.984 2.095 17.712 1.00 94.88 202 VAL A O 1
ATOM 1492 N N . PHE A 1 203 ? -12.826 0.775 15.893 1.00 92.50 203 PHE A N 1
ATOM 1493 C CA . PHE A 1 203 ? -14.032 -0.030 16.135 1.00 92.50 203 PHE A CA 1
ATOM 1494 C C . PHE A 1 203 ? -13.937 -0.941 17.350 1.00 92.50 203 PHE A C 1
ATOM 1496 O O . PHE A 1 203 ? -14.887 -1.667 17.661 1.00 92.50 203 PHE A O 1
ATOM 1503 N N . GLU A 1 204 ? -12.829 -0.869 18.082 1.00 83.19 204 GLU A N 1
ATOM 1504 C CA . GLU A 1 204 ? -12.694 -1.613 19.302 1.00 83.19 204 GLU A CA 1
ATOM 1505 C C . GLU A 1 204 ? -13.852 -1.365 20.288 1.00 83.19 204 GLU A C 1
ATOM 1507 O O . GLU A 1 204 ? -14.144 -0.235 20.687 1.00 83.19 204 GLU A O 1
ATOM 1512 N N . ARG A 1 205 ? -14.491 -2.457 20.718 1.00 75.31 205 ARG A N 1
ATOM 1513 C CA . ARG A 1 205 ? -15.672 -2.457 21.582 1.00 75.31 205 ARG A CA 1
ATOM 1514 C C . ARG A 1 205 ? -15.281 -2.565 23.046 1.00 75.31 205 ARG A C 1
ATOM 1516 O O . ARG A 1 205 ? -14.342 -3.265 23.407 1.00 75.31 205 ARG A O 1
ATOM 1523 N N . GLN A 1 206 ? -16.044 -1.912 23.916 1.00 60.22 206 GLN A N 1
ATOM 1524 C CA . GLN A 1 206 ? -15.891 -2.015 25.364 1.00 60.22 206 GLN A CA 1
ATOM 1525 C C . GLN A 1 206 ? -16.964 -2.939 25.958 1.00 60.22 206 GLN A C 1
ATOM 1527 O O . GLN A 1 206 ? -18.115 -2.509 26.088 1.00 60.22 206 GLN A O 1
ATOM 1532 N N . PRO A 1 207 ? -16.620 -4.176 26.341 1.00 55.97 207 PRO A N 1
ATOM 1533 C CA . PRO A 1 207 ? -17.396 -4.910 27.325 1.00 55.97 207 PRO A CA 1
ATOM 1534 C C . PRO A 1 207 ? -17.070 -4.341 28.716 1.00 55.97 207 PRO A C 1
ATOM 1536 O O . PRO A 1 207 ? -16.075 -4.726 29.318 1.00 55.97 207 PRO A O 1
ATOM 1539 N N . LEU A 1 208 ? -17.835 -3.361 29.206 1.00 54.62 208 LEU A N 1
ATOM 1540 C CA . LEU A 1 208 ? -17.686 -2.853 30.579 1.00 54.62 208 LEU A CA 1
ATOM 1541 C C . LEU A 1 208 ? -18.643 -3.600 31.515 1.00 54.62 208 LEU A C 1
ATOM 1543 O O . LEU A 1 208 ? -19.799 -3.820 31.164 1.00 54.62 208 LEU A O 1
ATOM 1547 N N . ARG A 1 209 ? -18.183 -3.930 32.730 1.00 57.19 209 ARG A N 1
ATOM 1548 C CA . ARG A 1 209 ? -19.045 -4.415 33.824 1.00 57.19 209 ARG A CA 1
ATOM 1549 C C . ARG A 1 209 ? -20.066 -3.332 34.207 1.00 57.19 209 ARG A C 1
ATOM 1551 O O . ARG A 1 209 ? -19.674 -2.174 34.413 1.00 57.19 209 ARG A O 1
ATOM 1558 N N . GLN A 1 210 ? -21.348 -3.690 34.306 1.00 54.38 210 GLN A N 1
ATOM 1559 C CA . GLN A 1 210 ? -22.437 -2.754 34.602 1.00 54.38 210 GLN A CA 1
ATOM 1560 C C . GLN A 1 210 ? -22.857 -2.776 36.081 1.00 54.38 210 GLN A C 1
ATOM 1562 O O . GLN A 1 210 ? -22.976 -3.830 36.677 1.00 54.38 210 GLN A O 1
ATOM 1567 N N . PHE A 1 211 ? -23.076 -1.603 36.679 1.00 51.16 211 PHE A N 1
ATOM 1568 C CA . PHE A 1 211 ? -23.596 -1.441 38.042 1.00 51.16 211 PHE A CA 1
ATOM 1569 C C . PHE A 1 211 ? -24.727 -0.418 37.986 1.00 51.16 211 PHE A C 1
ATOM 1571 O O . PHE A 1 211 ? -24.582 0.614 37.320 1.00 51.16 211 PHE A O 1
ATOM 1578 N N . GLU A 1 212 ? -25.817 -0.690 38.684 1.00 53.38 212 GLU A N 1
ATOM 1579 C CA . GLU A 1 212 ? -26.944 0.222 38.844 1.00 53.38 212 GLU A CA 1
ATOM 1580 C C . GLU A 1 212 ? -26.954 0.798 40.256 1.00 53.38 212 GLU A C 1
ATOM 1582 O O . GLU A 1 212 ? -26.556 0.155 41.227 1.00 53.38 212 GLU A O 1
ATOM 1587 N N . GLU A 1 213 ? -27.369 2.054 40.364 1.00 47.00 213 GLU A N 1
ATOM 1588 C CA . GLU A 1 213 ? -27.597 2.693 41.651 1.00 47.00 213 GLU A CA 1
ATOM 1589 C C . GLU A 1 213 ? -28.857 2.115 42.286 1.00 47.00 213 GLU A C 1
ATOM 1591 O O . GLU A 1 213 ? -29.944 2.188 41.713 1.00 47.00 213 GLU A O 1
ATOM 1596 N N . LEU A 1 214 ? -28.712 1.547 43.484 1.00 44.28 214 LEU A N 1
ATOM 1597 C CA . LEU A 1 214 ? -29.860 1.251 44.317 1.00 44.28 214 LEU A CA 1
ATOM 1598 C C . LEU A 1 214 ? -30.422 2.573 44.813 1.00 44.28 214 LEU A C 1
ATOM 1600 O O . LEU A 1 214 ? -29.910 3.173 45.761 1.00 44.28 214 LEU A O 1
ATOM 1604 N N . LEU A 1 215 ? -31.527 2.985 44.204 1.00 46.44 215 LEU A N 1
ATOM 1605 C CA . LEU A 1 215 ? -32.434 3.924 44.834 1.00 46.44 215 LEU A CA 1
ATOM 1606 C C . LEU A 1 215 ? -33.056 3.211 46.035 1.00 46.44 215 LEU A C 1
ATOM 1608 O O . LEU A 1 215 ? -34.113 2.591 45.933 1.00 46.44 215 LEU A O 1
ATOM 1612 N N . VAL A 1 216 ? -32.394 3.282 47.190 1.00 43.81 216 VAL A N 1
ATOM 1613 C CA . VAL A 1 216 ? -33.085 3.050 48.453 1.00 43.81 216 VAL A CA 1
ATOM 1614 C C . VAL A 1 216 ? -34.094 4.184 48.536 1.00 43.81 216 VAL A C 1
ATOM 1616 O O . VAL A 1 216 ? -33.721 5.330 48.784 1.00 43.81 216 VAL A O 1
ATOM 1619 N N . SER A 1 217 ? -35.367 3.895 48.264 1.00 39.88 217 SER A N 1
ATOM 1620 C CA . SER A 1 217 ? -36.431 4.782 48.703 1.00 39.88 217 SER A CA 1
ATOM 1621 C C . SER A 1 217 ? -36.294 4.839 50.216 1.00 39.88 217 SER A C 1
ATOM 1623 O O . SER A 1 217 ? -36.683 3.906 50.920 1.00 39.88 217 SER A O 1
ATOM 1625 N N . GLU A 1 218 ? -35.650 5.887 50.715 1.00 38.50 218 GLU A N 1
ATOM 1626 C CA . GLU A 1 218 ? -35.713 6.235 52.116 1.00 38.50 218 GLU A CA 1
ATOM 1627 C C . GLU A 1 218 ? -37.198 6.508 52.341 1.00 38.50 218 GLU A C 1
ATOM 1629 O O . GLU A 1 218 ? -37.732 7.542 51.938 1.00 38.50 218 GLU A O 1
ATOM 1634 N N . ALA A 1 219 ? -37.916 5.505 52.848 1.00 36.72 219 ALA A N 1
ATOM 1635 C CA . ALA A 1 219 ? -39.222 5.724 53.417 1.00 36.72 219 ALA A CA 1
ATOM 1636 C C . ALA A 1 219 ? -38.959 6.669 54.585 1.00 36.72 219 ALA A C 1
ATOM 1638 O O . ALA A 1 219 ? -38.618 6.241 55.687 1.00 36.72 219 ALA A O 1
ATOM 1639 N N . VAL A 1 220 ? -39.027 7.969 54.302 1.00 32.78 220 VAL A N 1
ATOM 1640 C CA . VAL A 1 220 ? -39.169 9.005 55.304 1.00 32.78 220 VAL A CA 1
ATOM 1641 C C . VAL A 1 220 ? -40.496 8.680 55.963 1.00 32.78 220 VAL A C 1
ATOM 1643 O O . VAL A 1 220 ? -41.565 9.073 55.501 1.00 32.78 220 VAL A O 1
ATOM 1646 N N . VAL A 1 221 ? -40.433 7.863 57.009 1.00 37.12 221 VAL A N 1
ATOM 1647 C CA . VAL A 1 221 ? -41.468 7.849 58.021 1.00 37.12 221 VAL A CA 1
ATOM 1648 C C . VAL A 1 221 ? -41.346 9.232 58.640 1.00 37.12 221 VAL A C 1
ATOM 1650 O O . VAL A 1 221 ? -40.492 9.468 59.492 1.00 37.12 221 VAL A O 1
ATOM 1653 N N . GLU A 1 222 ? -42.119 10.188 58.122 1.00 32.81 222 GLU A N 1
ATOM 1654 C CA . GLU A 1 222 ? -42.442 11.371 58.899 1.00 32.81 222 GLU A CA 1
ATOM 1655 C C . GLU A 1 222 ? -43.059 10.829 60.191 1.00 32.81 222 GLU A C 1
ATOM 1657 O O . GLU A 1 222 ? -44.176 10.312 60.194 1.00 32.81 222 GLU A O 1
ATOM 1662 N N . GLU A 1 223 ? -42.282 10.845 61.276 1.00 36.03 223 GLU A N 1
ATOM 1663 C CA . GLU A 1 223 ? -42.815 10.692 62.622 1.00 36.03 223 GLU A CA 1
ATOM 1664 C C . GLU A 1 223 ? -43.761 11.876 62.846 1.00 36.03 223 GLU A C 1
ATOM 1666 O O . GLU A 1 223 ? -43.374 12.930 63.357 1.00 36.03 223 GLU A O 1
ATOM 1671 N N . GLU A 1 224 ? -45.021 11.729 62.430 1.00 34.81 224 GLU A N 1
ATOM 1672 C CA . GLU A 1 224 ? -46.092 12.527 62.998 1.00 34.81 224 GLU A CA 1
ATOM 1673 C C . GLU A 1 224 ? -46.080 12.254 64.502 1.00 34.81 224 GLU A C 1
ATOM 1675 O O . GLU A 1 224 ? -46.322 11.139 64.967 1.00 34.81 224 GLU A O 1
ATOM 1680 N N . ALA A 1 225 ? -45.718 13.283 65.265 1.00 32.12 225 ALA A N 1
ATOM 1681 C CA . ALA A 1 225 ? -45.677 13.248 66.712 1.00 32.12 225 ALA A CA 1
ATOM 1682 C C . ALA A 1 225 ? -47.058 12.864 67.266 1.00 32.12 225 ALA A C 1
ATOM 1684 O O . ALA A 1 225 ? -47.988 13.673 67.289 1.00 32.12 225 ALA A O 1
ATOM 1685 N N . ILE A 1 226 ? -47.178 11.623 67.734 1.00 32.66 226 ILE A N 1
ATOM 1686 C CA . ILE A 1 226 ? -48.363 11.133 68.430 1.00 32.66 226 ILE A CA 1
ATOM 1687 C C . ILE A 1 226 ? -48.321 11.706 69.849 1.00 32.66 226 ILE A C 1
ATOM 1689 O O . ILE A 1 226 ? -47.476 11.346 70.667 1.00 32.66 226 ILE A O 1
ATOM 1693 N N . VAL A 1 227 ? -49.229 12.639 70.127 1.00 31.53 227 VAL A N 1
ATOM 1694 C CA . VAL A 1 227 ? -49.544 13.084 71.486 1.00 31.53 227 VAL A CA 1
ATOM 1695 C C . VAL A 1 227 ? -50.242 11.924 72.198 1.00 31.53 227 VAL A C 1
ATOM 1697 O O . VAL A 1 227 ? -51.304 11.485 71.763 1.00 31.53 227 VAL A O 1
ATOM 1700 N N . GLU A 1 228 ? -49.636 11.420 73.274 1.00 33.53 228 GLU A N 1
ATOM 1701 C CA . GLU A 1 228 ? -50.254 10.427 74.153 1.00 33.53 228 GLU A CA 1
ATOM 1702 C C . GLU A 1 228 ? -51.472 11.029 74.874 1.00 33.53 228 GLU A C 1
ATOM 1704 O O . GLU A 1 228 ? -51.337 11.952 75.679 1.00 33.53 228 GLU A O 1
ATOM 1709 N N . GLU A 1 229 ? -52.658 10.468 74.628 1.00 30.03 229 GLU A N 1
ATOM 1710 C CA . GLU A 1 229 ? -53.742 10.440 75.611 1.00 30.03 229 GLU A CA 1
ATOM 1711 C C . GLU A 1 229 ? -53.980 8.978 76.011 1.00 30.03 229 GLU A C 1
ATOM 1713 O O . GLU A 1 229 ? -54.335 8.125 75.194 1.00 30.03 229 GLU A O 1
ATOM 1718 N N . GLU A 1 230 ? -53.705 8.699 77.282 1.00 30.80 230 GLU A N 1
ATOM 1719 C CA . GLU A 1 230 ? -53.886 7.411 77.939 1.00 30.80 230 GLU A CA 1
ATOM 1720 C C . GLU A 1 230 ? -55.361 7.139 78.298 1.00 30.80 230 GLU A C 1
ATOM 1722 O O . GLU A 1 230 ? -56.137 8.042 78.599 1.00 30.80 230 GLU A O 1
ATOM 1727 N N . GLU A 1 231 ? -55.648 5.837 78.388 1.00 30.41 231 GLU A N 1
ATOM 1728 C CA . GLU A 1 231 ? -56.794 5.152 79.005 1.00 30.41 231 GLU A CA 1
ATOM 1729 C C . GLU A 1 231 ? -58.119 5.012 78.231 1.00 30.41 231 GLU A C 1
ATOM 1731 O O . GLU A 1 231 ? -58.872 5.951 77.990 1.00 30.41 231 GLU A O 1
ATOM 1736 N N . GLY A 1 232 ? -58.501 3.743 78.020 1.00 27.16 232 GLY A N 1
ATOM 1737 C CA . GLY A 1 232 ? -59.908 3.363 77.907 1.00 27.16 232 GLY A CA 1
ATOM 1738 C C . GLY A 1 232 ? -60.166 2.108 77.087 1.00 27.16 232 GLY A C 1
ATOM 1739 O O . GLY A 1 232 ? -60.562 2.181 75.930 1.00 27.16 232 GLY A O 1
ATOM 1740 N N . ALA A 1 233 ? -59.991 0.933 77.688 1.00 32.47 233 ALA A N 1
ATOM 1741 C CA . ALA A 1 233 ? -60.440 -0.311 77.079 1.00 32.47 233 ALA A CA 1
ATOM 1742 C C . ALA A 1 233 ? -61.977 -0.350 76.881 1.00 32.47 233 ALA A C 1
ATOM 1744 O O . ALA A 1 233 ? -62.739 0.158 77.703 1.00 32.47 233 ALA A O 1
ATOM 1745 N N . ILE A 1 234 ? -62.376 -1.151 75.879 1.00 30.08 234 ILE A N 1
ATOM 1746 C CA . ILE A 1 234 ? -63.690 -1.777 75.606 1.00 30.08 234 ILE A CA 1
ATOM 1747 C C . ILE A 1 234 ? -64.680 -0.969 74.732 1.00 30.08 234 ILE A C 1
ATOM 1749 O O . ILE A 1 234 ? -65.386 -0.095 75.218 1.00 30.08 234 ILE A O 1
ATOM 1753 N N . ALA A 1 235 ? -64.855 -1.385 73.466 1.00 28.00 235 ALA A N 1
ATOM 1754 C CA . ALA A 1 235 ? -66.070 -2.068 72.971 1.00 28.00 235 ALA A CA 1
ATOM 1755 C C . ALA A 1 235 ? -66.095 -2.133 71.430 1.00 28.00 235 ALA A C 1
ATOM 1757 O O . ALA A 1 235 ? -66.282 -1.131 70.745 1.00 28.00 235 ALA A O 1
ATOM 1758 N N . ALA A 1 236 ? -65.960 -3.345 70.886 1.00 34.84 236 ALA A N 1
ATOM 1759 C CA . ALA A 1 236 ? -66.236 -3.638 69.485 1.00 34.84 236 ALA A CA 1
ATOM 1760 C C . ALA A 1 236 ? -67.716 -3.363 69.153 1.00 34.84 236 ALA A C 1
ATOM 1762 O O . ALA A 1 236 ? -68.612 -3.811 69.873 1.00 34.84 236 ALA A O 1
ATOM 1763 N N . ALA A 1 237 ? -67.979 -2.666 68.046 1.00 37.94 237 ALA A N 1
ATOM 1764 C CA . ALA A 1 237 ? -69.318 -2.576 67.471 1.00 37.94 237 ALA A CA 1
ATOM 1765 C C . ALA A 1 237 ? -69.740 -3.951 66.905 1.00 37.94 237 ALA A C 1
ATOM 1767 O O . ALA A 1 237 ? -68.902 -4.663 66.343 1.00 37.94 237 ALA A O 1
ATOM 1768 N N . PRO A 1 238 ? -71.014 -4.362 67.061 1.00 35.47 238 PRO A N 1
ATOM 1769 C CA . PRO A 1 238 ? -71.437 -5.729 66.792 1.00 35.47 238 PRO A CA 1
ATOM 1770 C C . PRO A 1 238 ? -71.389 -6.031 65.294 1.00 35.47 238 PRO A C 1
ATOM 1772 O O . PRO A 1 238 ? -72.086 -5.408 64.493 1.00 35.47 238 PRO A O 1
ATOM 1775 N N . GLN A 1 239 ? -70.603 -7.040 64.929 1.00 44.91 239 GLN A N 1
ATOM 1776 C CA . GLN A 1 239 ? -70.722 -7.674 63.626 1.00 44.91 239 GLN A CA 1
ATOM 1777 C C . GLN A 1 239 ? -72.076 -8.378 63.549 1.00 44.91 239 GLN A C 1
ATOM 1779 O O . GLN A 1 239 ? -72.429 -9.165 64.432 1.00 44.91 239 GLN A O 1
ATOM 1784 N N . GLN A 1 240 ? -72.855 -8.072 62.510 1.00 45.25 240 GLN A N 1
ATOM 1785 C CA . GLN A 1 240 ? -74.077 -8.819 62.255 1.00 45.25 240 GLN A CA 1
ATOM 1786 C C . GLN A 1 240 ? -73.712 -10.265 61.908 1.00 45.25 240 GLN A C 1
ATOM 1788 O O . GLN A 1 240 ? -72.908 -10.495 61.004 1.00 45.25 240 GLN A O 1
ATOM 1793 N N . PRO A 1 241 ? -74.292 -11.247 62.604 1.00 42.69 241 PRO A N 1
ATOM 1794 C CA . PRO A 1 241 ? -74.022 -12.639 62.309 1.00 42.69 241 PRO A CA 1
ATOM 1795 C C . PRO A 1 241 ? -74.676 -13.072 60.988 1.00 42.69 241 PRO A C 1
ATOM 1797 O O . PRO A 1 241 ? -75.753 -12.603 60.617 1.00 42.69 241 PRO A O 1
ATOM 1800 N N . LEU A 1 242 ? -74.022 -14.017 60.306 1.00 48.97 242 LEU A N 1
ATOM 1801 C CA . LEU A 1 242 ? -74.307 -14.498 58.945 1.00 48.97 242 LEU A CA 1
ATOM 1802 C C . LEU A 1 242 ? -75.735 -15.051 58.698 1.00 48.97 242 LEU A C 1
ATOM 1804 O O . LEU A 1 242 ? -76.075 -15.353 57.559 1.00 48.97 242 LEU A O 1
ATOM 1808 N N . TRP A 1 243 ? -76.586 -15.162 59.723 1.00 45.72 243 TRP A N 1
ATOM 1809 C CA . TRP A 1 243 ? -77.970 -15.663 59.655 1.00 45.72 243 TRP A CA 1
ATOM 1810 C C . TRP A 1 243 ? -79.045 -14.582 59.403 1.00 45.72 243 TRP A C 1
ATOM 1812 O O . TRP A 1 243 ? -80.231 -14.826 59.612 1.00 45.72 243 TRP A O 1
ATOM 1822 N N . LEU A 1 244 ? -78.651 -13.392 58.934 1.00 45.84 244 LEU A N 1
ATOM 1823 C CA . LEU A 1 244 ? -79.552 -12.339 58.422 1.00 45.84 244 LEU A CA 1
ATOM 1824 C C . LEU A 1 244 ? -79.572 -12.234 56.881 1.00 45.84 244 LEU A C 1
ATOM 1826 O O . LEU A 1 244 ? -80.248 -11.361 56.339 1.00 45.84 244 LEU A O 1
ATOM 1830 N N . LYS A 1 245 ? -78.878 -13.131 56.162 1.00 43.78 245 LYS A N 1
ATOM 1831 C CA . LYS A 1 245 ? -78.990 -13.272 54.699 1.00 43.78 245 LYS A CA 1
ATOM 1832 C C . LYS A 1 245 ? -80.091 -14.280 54.346 1.00 43.78 245 LYS A C 1
ATOM 1834 O O . LYS A 1 245 ? -80.119 -15.377 54.891 1.00 43.78 245 LYS A O 1
ATOM 1839 N N . VAL A 1 246 ? -80.996 -13.893 53.445 1.00 48.78 246 VAL A N 1
ATOM 1840 C CA . VAL A 1 246 ? -82.186 -14.673 53.033 1.00 48.78 246 VAL A CA 1
ATOM 1841 C C . VAL A 1 246 ? -82.015 -15.292 51.632 1.00 48.78 246 VAL A C 1
ATOM 1843 O O . VAL A 1 246 ? -82.967 -15.802 51.059 1.00 48.78 246 VAL A O 1
ATOM 1846 N N . GLU A 1 247 ? -80.803 -15.311 51.074 1.00 53.28 247 GLU A N 1
ATOM 1847 C CA . GLU A 1 247 ? -80.533 -15.943 49.775 1.00 53.28 247 GLU A CA 1
ATOM 1848 C C . GLU A 1 247 ? -79.366 -16.935 49.873 1.00 53.28 247 GLU A C 1
ATOM 1850 O O . GLU A 1 247 ? -78.342 -16.652 50.498 1.00 53.28 247 GLU A O 1
ATOM 1855 N N . GLU A 1 248 ? -79.574 -18.119 49.291 1.00 45.28 248 GLU A N 1
ATOM 1856 C CA . GLU A 1 248 ? -78.622 -19.231 49.203 1.00 45.28 248 GLU A CA 1
ATOM 1857 C C . GLU A 1 248 ? -77.391 -18.797 48.392 1.00 45.28 248 GLU A C 1
ATOM 1859 O O . GLU A 1 248 ? -77.511 -18.412 47.230 1.00 45.28 248 GLU A O 1
ATOM 1864 N N . LEU A 1 249 ? -76.203 -18.868 48.993 1.00 47.16 249 LEU A N 1
ATOM 1865 C CA . LEU A 1 249 ? -74.929 -18.728 48.287 1.00 47.16 249 LEU A CA 1
ATOM 1866 C C . LEU A 1 249 ? -74.279 -20.111 48.195 1.00 47.16 249 LEU A C 1
ATOM 1868 O O . LEU A 1 249 ? -74.197 -20.830 49.191 1.00 47.16 249 LEU A O 1
ATOM 1872 N N . ALA A 1 250 ? -73.875 -20.487 46.982 1.00 57.66 250 ALA A N 1
ATOM 1873 C CA . ALA A 1 250 ? -73.318 -21.794 46.658 1.00 57.66 250 ALA A CA 1
ATOM 1874 C C . ALA A 1 250 ? -71.928 -21.999 47.292 1.00 57.66 250 ALA A C 1
ATOM 1876 O O . ALA A 1 250 ? -71.183 -21.048 47.520 1.00 57.66 250 ALA A O 1
ATOM 1877 N N . GLU A 1 251 ? -71.567 -23.260 47.541 1.00 49.78 251 GLU A N 1
ATOM 1878 C CA . GLU A 1 251 ? -70.413 -23.708 48.345 1.00 49.78 251 GLU A CA 1
ATOM 1879 C C . GLU A 1 251 ? -69.014 -23.425 47.731 1.00 49.78 251 GLU A C 1
ATOM 1881 O O . GLU A 1 251 ? -68.030 -24.051 48.108 1.00 49.78 251 GLU A O 1
ATOM 1886 N N . GLY A 1 252 ? -68.904 -22.472 46.800 1.00 54.41 252 GLY A N 1
ATOM 1887 C CA . GLY A 1 252 ? -67.649 -22.041 46.167 1.00 54.41 252 GLY A CA 1
ATOM 1888 C C . GLY A 1 252 ? -67.227 -20.594 46.454 1.00 54.41 252 GLY A C 1
ATOM 1889 O O . GLY A 1 252 ? -66.072 -20.262 46.221 1.00 54.41 252 GLY A O 1
ATOM 1890 N N . ASP A 1 253 ? -68.112 -19.751 47.002 1.00 52.53 253 ASP A N 1
ATOM 1891 C CA . ASP A 1 253 ? -67.883 -18.293 47.103 1.00 52.53 253 ASP A CA 1
ATOM 1892 C C . ASP A 1 253 ? -67.487 -17.807 48.515 1.00 52.53 253 ASP A C 1
ATOM 1894 O O . ASP A 1 253 ? -67.419 -16.606 48.785 1.00 52.53 253 ASP A O 1
ATOM 1898 N N . ALA A 1 254 ? -67.216 -18.723 49.451 1.00 45.59 254 ALA A N 1
ATOM 1899 C CA . ALA A 1 254 ? -66.788 -18.374 50.812 1.00 45.59 254 ALA A CA 1
ATOM 1900 C C . ALA A 1 254 ? -65.261 -18.218 50.961 1.00 45.59 254 ALA A C 1
ATOM 1902 O O . ALA A 1 254 ? -64.803 -17.585 51.912 1.00 45.59 254 ALA A O 1
ATOM 1903 N N . THR A 1 255 ? -64.465 -18.750 50.030 1.00 45.94 255 THR A N 1
ATOM 1904 C CA . THR A 1 255 ? -62.996 -18.618 50.028 1.00 45.94 255 THR A CA 1
ATOM 1905 C C . THR A 1 255 ? -62.536 -17.276 49.458 1.00 45.94 255 THR A C 1
ATOM 1907 O O . THR A 1 255 ? -61.607 -16.669 49.986 1.00 45.94 255 THR A O 1
ATOM 1910 N N . THR A 1 256 ? -63.257 -16.722 48.481 1.00 48.53 256 THR A N 1
ATOM 1911 C CA . THR A 1 256 ? -62.912 -15.441 47.839 1.00 48.53 256 THR A CA 1
ATOM 1912 C C . THR A 1 256 ? -63.105 -14.231 48.763 1.00 48.53 256 THR A C 1
ATOM 1914 O O . THR A 1 256 ? -62.486 -13.189 48.564 1.00 48.53 256 THR A O 1
ATOM 1917 N N . TYR A 1 257 ? -63.926 -14.355 49.813 1.00 43.31 257 TYR A N 1
ATOM 1918 C CA . TYR A 1 257 ? -64.144 -13.274 50.782 1.00 43.31 257 TYR A CA 1
ATOM 1919 C C . TYR A 1 257 ? -63.068 -13.215 51.883 1.00 43.31 257 TYR A C 1
ATOM 1921 O O . TYR A 1 257 ? -62.905 -12.178 52.520 1.00 43.31 257 TYR A O 1
ATOM 1929 N N . VAL A 1 258 ? -62.310 -14.300 52.094 1.00 43.25 258 VAL A N 1
ATOM 1930 C CA . VAL A 1 258 ? -61.173 -14.332 53.035 1.00 43.25 258 VAL A CA 1
ATOM 1931 C C . VAL A 1 258 ? -59.869 -13.927 52.339 1.00 43.25 258 VAL A C 1
ATOM 1933 O O . VAL A 1 258 ? -59.033 -13.270 52.952 1.00 43.25 258 VAL A O 1
ATOM 1936 N N . GLU A 1 259 ? -59.715 -14.220 51.045 1.00 45.81 259 GLU A N 1
ATOM 1937 C CA . GLU A 1 259 ? -58.518 -13.832 50.277 1.00 45.81 259 GLU A CA 1
ATOM 1938 C C . GLU A 1 259 ? -58.529 -12.357 49.827 1.00 45.81 259 GLU A C 1
ATOM 1940 O O . GLU A 1 259 ? -57.474 -11.749 49.655 1.00 45.81 259 GLU A O 1
ATOM 1945 N N . GLY A 1 260 ? -59.706 -11.726 49.730 1.00 44.28 260 GLY A N 1
ATOM 1946 C CA . GLY A 1 260 ? -59.858 -10.324 49.317 1.00 44.28 260 GLY A CA 1
ATOM 1947 C C . GLY A 1 260 ? -59.475 -9.255 50.354 1.00 44.28 260 GLY A C 1
ATOM 1948 O O . GLY A 1 260 ? -59.601 -8.071 50.057 1.00 44.28 260 GLY A O 1
ATOM 1949 N N . MET A 1 261 ? -59.024 -9.630 51.559 1.00 38.59 261 MET A N 1
ATOM 1950 C CA . MET A 1 261 ? -58.559 -8.679 52.590 1.00 38.59 261 MET A CA 1
ATOM 1951 C C . MET A 1 261 ? -57.034 -8.658 52.792 1.00 38.59 261 MET A C 1
ATOM 1953 O O . MET A 1 261 ? -56.556 -7.943 53.669 1.00 38.59 261 MET A O 1
ATOM 1957 N N . VAL A 1 262 ? -56.263 -9.380 51.969 1.00 39.16 262 VAL A N 1
ATOM 1958 C CA . VAL A 1 262 ? -54.783 -9.308 51.975 1.00 39.16 262 VAL A CA 1
ATOM 1959 C C . VAL A 1 262 ? -54.221 -8.640 50.708 1.00 39.16 262 VAL A C 1
ATOM 1961 O O . VAL A 1 262 ? -53.095 -8.155 50.717 1.00 39.16 262 VAL A O 1
ATOM 1964 N N . ALA A 1 263 ? -55.013 -8.499 49.642 1.00 39.03 263 ALA A N 1
ATOM 1965 C CA . ALA A 1 263 ? -54.607 -7.824 48.407 1.00 39.03 263 ALA A CA 1
ATOM 1966 C C . ALA A 1 263 ? -55.095 -6.365 48.395 1.00 39.03 263 ALA A C 1
ATOM 1968 O O . ALA A 1 263 ? -56.119 -6.038 47.797 1.00 39.03 263 ALA A O 1
ATOM 1969 N N . GLY A 1 264 ? -54.408 -5.490 49.128 1.00 35.44 264 GLY A N 1
ATOM 1970 C CA . GLY A 1 264 ? -54.849 -4.101 49.262 1.00 35.44 264 GLY A CA 1
ATOM 1971 C C . GLY A 1 264 ? -53.819 -3.112 49.785 1.00 35.44 264 GLY A C 1
ATOM 1972 O O . GLY A 1 264 ? -54.227 -2.079 50.297 1.00 35.44 264 GLY A O 1
ATOM 1973 N N . VAL A 1 265 ? -52.523 -3.413 49.669 1.00 33.22 265 VAL A N 1
ATOM 1974 C CA . VAL A 1 265 ? -51.436 -2.419 49.680 1.00 33.22 265 VAL A CA 1
ATOM 1975 C C . VAL A 1 265 ? -50.335 -2.949 48.755 1.00 33.22 265 VAL A C 1
ATOM 1977 O O . VAL A 1 265 ? -49.319 -3.470 49.203 1.00 33.22 265 VAL A O 1
ATOM 1980 N N . GLU A 1 266 ? -50.565 -2.888 47.442 1.00 29.28 266 GLU A N 1
ATOM 1981 C CA . GLU A 1 266 ? -49.474 -3.009 46.471 1.00 29.28 266 GLU A CA 1
ATOM 1982 C C . GLU A 1 266 ? -48.632 -1.734 46.567 1.00 29.28 266 GLU A C 1
ATOM 1984 O O . GLU A 1 266 ? -48.958 -0.690 45.999 1.00 29.28 266 GLU A O 1
ATOM 1989 N N . ASN A 1 267 ? -47.552 -1.812 47.343 1.00 31.23 267 ASN A N 1
ATOM 1990 C CA . ASN A 1 267 ? -46.414 -0.934 47.150 1.00 31.23 267 ASN A CA 1
ATOM 1991 C C . ASN A 1 267 ? -45.879 -1.199 45.741 1.00 31.23 267 ASN A C 1
ATOM 1993 O O . ASN A 1 267 ? -45.385 -2.288 45.459 1.00 31.23 267 ASN A O 1
ATOM 1997 N N . ALA A 1 268 ? -45.921 -0.187 44.877 1.00 33.09 268 ALA A N 1
ATOM 1998 C CA . ALA A 1 268 ? -45.028 -0.093 43.730 1.00 33.09 268 ALA A CA 1
ATOM 1999 C C . ALA A 1 268 ? -43.596 0.153 44.244 1.00 33.09 268 ALA A C 1
ATOM 2001 O O . ALA A 1 268 ? -43.038 1.238 44.100 1.00 33.09 268 ALA A O 1
ATOM 2002 N N . GLY A 1 269 ? -43.036 -0.844 44.925 1.00 26.38 269 GLY A N 1
ATOM 2003 C CA . GLY A 1 269 ? -41.607 -0.983 45.122 1.00 26.38 269 GLY A CA 1
ATOM 2004 C C . GLY A 1 269 ? -41.077 -1.748 43.923 1.00 26.38 269 GLY A C 1
ATOM 2005 O O . GLY A 1 269 ? -41.590 -2.814 43.590 1.00 26.38 269 GLY A O 1
ATOM 2006 N N . VAL A 1 270 ? -40.073 -1.202 43.249 1.00 29.77 270 VAL A N 1
ATOM 2007 C CA . VAL A 1 270 ? -39.212 -2.023 42.402 1.00 29.77 270 VAL A CA 1
ATOM 2008 C C . VAL A 1 270 ? -38.499 -2.980 43.358 1.00 29.77 270 VAL A C 1
ATOM 2010 O O . VAL A 1 270 ? -37.512 -2.609 43.986 1.00 29.77 270 VAL A O 1
ATOM 2013 N N . GLU A 1 271 ? -39.049 -4.179 43.549 1.00 26.75 271 GLU A N 1
ATOM 2014 C CA . GLU A 1 271 ? -38.298 -5.291 44.125 1.00 26.75 271 GLU A CA 1
ATOM 2015 C C . GLU A 1 271 ? -37.230 -5.667 43.101 1.00 26.75 271 GLU A C 1
ATOM 2017 O O . GLU A 1 271 ? -37.498 -6.314 42.090 1.00 26.75 271 GLU A O 1
ATOM 2022 N N . VAL A 1 272 ? -36.004 -5.209 43.341 1.00 35.38 272 VAL A N 1
ATOM 2023 C CA . VAL A 1 272 ? -34.841 -5.910 42.813 1.00 35.38 272 VAL A CA 1
ATOM 2024 C C . VAL A 1 272 ? -34.779 -7.208 43.608 1.00 35.38 272 VAL A C 1
ATOM 2026 O O . VAL A 1 272 ? -34.467 -7.186 44.799 1.00 35.38 272 VAL A O 1
ATOM 2029 N N . GLU A 1 273 ? -35.140 -8.323 42.976 1.00 32.78 273 GLU A N 1
ATOM 2030 C CA . GLU A 1 273 ? -34.847 -9.661 43.489 1.00 32.78 273 GLU A CA 1
ATOM 2031 C C . GLU A 1 273 ? -33.317 -9.757 43.610 1.00 32.78 273 GLU A C 1
ATOM 2033 O O . GLU A 1 273 ? -32.600 -9.933 42.627 1.00 32.78 273 GLU A O 1
ATOM 2038 N N . LEU A 1 274 ? -32.787 -9.501 44.807 1.00 38.91 274 LEU A N 1
ATOM 2039 C CA . LEU A 1 274 ? -31.363 -9.641 45.081 1.00 38.91 274 LEU A CA 1
ATOM 2040 C C . LEU A 1 274 ? -31.083 -11.132 45.265 1.00 38.91 274 LEU A C 1
ATOM 2042 O O . LEU A 1 274 ? -31.493 -11.721 46.266 1.00 38.91 274 LEU A O 1
ATOM 2046 N N . GLU A 1 275 ? -30.384 -11.741 44.306 1.00 42.28 275 GLU A N 1
ATOM 2047 C CA . GLU A 1 275 ? -29.786 -13.061 44.511 1.00 42.28 275 GLU A CA 1
ATOM 2048 C C . GLU A 1 275 ? -28.840 -13.029 45.729 1.00 42.28 275 GLU A C 1
ATOM 2050 O O . GLU A 1 275 ? -28.189 -12.012 45.989 1.00 42.28 275 GLU A O 1
ATOM 2055 N N . GLU A 1 276 ? -28.731 -14.149 46.458 1.00 41.84 276 GLU A N 1
ATOM 2056 C CA . GLU A 1 276 ? -27.948 -14.283 47.707 1.00 41.84 276 GLU A CA 1
ATOM 2057 C C . GLU A 1 276 ? -26.451 -13.892 47.578 1.00 41.84 276 GLU A C 1
ATOM 2059 O O . GLU A 1 276 ? -25.790 -13.712 48.600 1.00 41.84 276 GLU A O 1
ATOM 2064 N N . ASP A 1 277 ? -25.937 -13.668 46.358 1.00 42.44 277 ASP A N 1
ATOM 2065 C CA . ASP A 1 277 ? -24.538 -13.336 46.041 1.00 42.44 277 ASP A CA 1
ATOM 2066 C C . ASP A 1 277 ? -24.328 -11.956 45.353 1.00 42.44 277 ASP A C 1
ATOM 2068 O O . ASP A 1 277 ? -23.274 -11.700 44.758 1.00 42.44 277 ASP A O 1
ATOM 2072 N N . ALA A 1 278 ? -25.302 -11.036 45.394 1.00 44.81 278 ALA A N 1
ATOM 2073 C CA . ALA A 1 278 ? -25.155 -9.702 44.792 1.00 44.81 278 ALA A CA 1
ATOM 2074 C C . ALA A 1 278 ? -24.020 -8.878 45.450 1.00 44.81 278 ALA A C 1
ATOM 2076 O O . ALA A 1 278 ? -24.047 -8.566 46.643 1.00 44.81 278 ALA A O 1
ATOM 2077 N N . VAL A 1 279 ? -23.006 -8.490 44.662 1.00 51.09 279 VAL A N 1
ATOM 2078 C CA . VAL A 1 279 ? -21.872 -7.684 45.145 1.00 51.09 279 VAL A CA 1
ATOM 2079 C C . VAL A 1 279 ? -22.285 -6.217 45.246 1.00 51.09 279 VAL A C 1
ATOM 2081 O O . VAL A 1 279 ? -22.525 -5.544 44.243 1.00 51.09 279 VAL A O 1
ATOM 2084 N N . MET A 1 280 ? -22.317 -5.716 46.478 1.00 48.28 280 MET A N 1
ATOM 2085 C CA . MET A 1 280 ? -22.651 -4.334 46.812 1.00 48.28 280 MET A CA 1
ATOM 2086 C C . MET A 1 280 ? -21.381 -3.488 46.886 1.00 48.28 280 MET A C 1
ATOM 2088 O O . MET A 1 280 ? -20.488 -3.778 47.682 1.00 48.28 280 MET A O 1
ATOM 2092 N N . VAL A 1 281 ? -21.303 -2.413 46.098 1.00 52.75 281 VAL A N 1
ATOM 2093 C CA . VAL A 1 281 ? -20.170 -1.476 46.146 1.00 52.75 281 VAL A CA 1
ATOM 2094 C C . VAL A 1 281 ? -20.646 -0.127 46.671 1.00 52.75 281 VAL A C 1
ATOM 2096 O O . VAL A 1 281 ? -21.507 0.514 46.073 1.00 52.75 281 VAL A O 1
ATOM 2099 N N . GLN A 1 282 ? -20.058 0.328 47.779 1.00 47.72 282 GLN A N 1
ATOM 2100 C CA . GLN A 1 282 ? -20.375 1.623 48.381 1.00 47.72 282 GLN A CA 1
ATOM 2101 C C . GLN A 1 282 ? -19.396 2.698 47.883 1.00 47.72 282 GLN A C 1
ATOM 2103 O O . GLN A 1 282 ? -18.177 2.548 48.016 1.00 47.72 282 GLN A O 1
ATOM 2108 N N . LEU A 1 283 ? -19.920 3.784 47.311 1.00 48.12 283 LEU A N 1
ATOM 2109 C CA . LEU A 1 283 ? -19.144 4.966 46.916 1.00 48.12 283 LEU A CA 1
ATOM 2110 C C . LEU A 1 283 ? -19.902 6.233 47.309 1.00 48.12 283 LEU A C 1
ATOM 2112 O O . LEU A 1 283 ? -21.064 6.365 46.953 1.00 48.12 283 LEU A O 1
ATOM 2116 N N . ASP A 1 284 ? -19.240 7.165 48.002 1.00 45.88 284 ASP A N 1
ATOM 2117 C CA . ASP A 1 284 ? -19.739 8.522 48.280 1.00 45.88 284 ASP A CA 1
ATOM 2118 C C . ASP A 1 284 ? -21.245 8.584 48.617 1.00 45.88 284 ASP A C 1
ATOM 2120 O O . ASP A 1 284 ? -22.006 9.313 47.983 1.00 45.88 284 ASP A O 1
ATOM 2124 N N . SER A 1 285 ? -21.680 7.815 49.628 1.00 43.84 285 SER A N 1
ATOM 2125 C CA . SER A 1 285 ? -23.074 7.706 50.128 1.00 43.84 285 SER A CA 1
ATOM 2126 C C . SER A 1 285 ? -24.115 7.039 49.210 1.00 43.84 285 SER A C 1
ATOM 2128 O O . SER A 1 285 ? -25.279 6.963 49.589 1.00 43.84 285 SER A O 1
ATOM 2130 N N . VAL A 1 286 ? -23.699 6.467 48.079 1.00 47.69 286 VAL A N 1
ATOM 2131 C CA . VAL A 1 286 ? -24.552 5.702 47.159 1.00 47.69 286 VAL A CA 1
ATOM 2132 C C . VAL A 1 286 ? -24.216 4.207 47.225 1.00 47.69 286 VAL A C 1
ATOM 2134 O O . VAL A 1 286 ? -23.043 3.815 47.205 1.00 47.69 286 VAL A O 1
ATOM 2137 N N . SER A 1 287 ? -25.251 3.366 47.298 1.00 50.47 287 SER A N 1
ATOM 2138 C CA . SER A 1 287 ? -25.141 1.907 47.182 1.00 50.47 287 SER A CA 1
ATOM 2139 C C . SER A 1 287 ? -25.329 1.503 45.722 1.00 50.47 287 SER A C 1
ATOM 2141 O O . SER A 1 287 ? -26.395 1.717 45.155 1.00 50.47 287 SER A O 1
ATOM 2143 N N . LEU A 1 288 ? -24.301 0.928 45.099 1.00 54.88 288 LEU A N 1
ATOM 2144 C CA . LEU A 1 288 ? -24.385 0.379 43.746 1.00 54.88 288 LEU A CA 1
ATOM 2145 C C . LEU A 1 288 ? -24.554 -1.143 43.828 1.00 54.88 288 LEU A C 1
ATOM 2147 O O . LEU A 1 288 ? -23.769 -1.805 44.513 1.00 54.88 288 LEU A O 1
ATOM 2151 N N . VAL A 1 289 ? -25.532 -1.689 43.106 1.00 52.34 289 VAL A N 1
ATOM 2152 C CA . VAL A 1 289 ? -25.658 -3.129 42.845 1.00 52.34 289 VAL A CA 1
ATOM 2153 C C . VAL A 1 289 ? -24.984 -3.432 41.524 1.00 52.34 289 VAL A C 1
ATOM 2155 O O . VAL A 1 289 ? -25.260 -2.785 40.513 1.00 52.34 289 VAL A O 1
ATOM 2158 N N . ASP A 1 290 ? -24.074 -4.403 41.532 1.00 51.19 290 ASP A N 1
ATOM 2159 C CA . ASP A 1 290 ? -23.636 -5.045 40.295 1.00 51.19 290 ASP A CA 1
ATOM 2160 C C . ASP A 1 290 ? -24.884 -5.606 39.621 1.00 51.19 290 ASP A C 1
ATOM 2162 O O . ASP A 1 290 ? -25.537 -6.492 40.178 1.00 51.19 290 ASP A O 1
ATOM 2166 N N . VAL A 1 291 ? -25.247 -5.064 38.457 1.00 53.47 291 VAL A N 1
ATOM 2167 C CA . VAL A 1 291 ? -26.316 -5.697 37.696 1.00 53.47 291 VAL A CA 1
ATOM 2168 C C . VAL A 1 291 ? -25.706 -7.025 37.302 1.00 53.47 291 VAL A C 1
ATOM 2170 O O . VAL A 1 291 ? -24.750 -7.060 36.523 1.00 53.47 291 VAL A O 1
ATOM 2173 N N . GLN A 1 292 ? -26.241 -8.129 37.818 1.00 51.06 292 GLN A N 1
ATOM 2174 C CA . GLN A 1 292 ? -25.977 -9.444 37.246 1.00 51.06 292 GLN A CA 1
ATOM 2175 C C . GLN A 1 292 ? -26.656 -9.553 35.867 1.00 51.06 292 GLN A C 1
ATOM 2177 O O . GLN A 1 292 ? -27.240 -10.574 35.517 1.00 51.06 292 GLN A O 1
ATOM 2182 N N . ASP A 1 293 ? -26.583 -8.484 35.065 1.00 49.53 293 ASP A N 1
ATOM 2183 C CA . ASP A 1 293 ? -26.816 -8.552 33.644 1.00 49.53 293 ASP A CA 1
ATOM 2184 C C . ASP A 1 293 ? -25.580 -9.226 33.083 1.00 49.53 293 ASP A C 1
ATOM 2186 O O . ASP A 1 293 ? -24.477 -8.697 32.917 1.00 49.53 293 ASP A O 1
ATOM 2190 N N . ASP A 1 294 ? -25.763 -10.521 33.015 1.00 46.59 294 ASP A N 1
ATOM 2191 C CA . ASP A 1 294 ? -24.775 -11.497 32.679 1.00 46.59 294 ASP A CA 1
ATOM 2192 C C . ASP A 1 294 ? -24.530 -11.458 31.152 1.00 46.59 294 ASP A C 1
ATOM 2194 O O . ASP A 1 294 ? -23.541 -12.014 30.666 1.00 46.59 294 ASP A O 1
ATOM 2198 N N . GLU A 1 295 ? -25.405 -10.765 30.414 1.00 48.44 295 GLU A N 1
ATOM 2199 C CA . GLU A 1 295 ? -25.237 -10.271 29.054 1.00 48.44 295 GLU A CA 1
ATOM 2200 C C . GLU A 1 295 ? -24.441 -8.959 29.082 1.00 48.44 295 GLU A C 1
ATOM 2202 O O . GLU A 1 295 ? -24.721 -8.054 29.859 1.00 48.44 295 GLU A O 1
ATOM 2207 N N . LEU A 1 296 ? -23.415 -8.838 28.238 1.00 53.03 296 LEU A N 1
ATOM 2208 C CA . LEU A 1 296 ? -22.676 -7.590 28.048 1.00 53.03 296 LEU A CA 1
ATOM 2209 C C . LEU A 1 296 ? -23.655 -6.495 27.584 1.00 53.03 296 LEU A C 1
ATOM 2211 O O . LEU A 1 296 ? -23.857 -6.350 26.382 1.00 53.03 296 LEU A O 1
ATOM 2215 N N . ASP A 1 297 ? -24.287 -5.748 28.499 1.00 52.19 297 ASP A N 1
ATOM 2216 C CA . ASP A 1 297 ? -25.233 -4.691 28.126 1.00 52.19 297 ASP A CA 1
ATOM 2217 C C . ASP A 1 297 ? -24.435 -3.501 27.568 1.00 52.19 297 ASP A C 1
ATOM 2219 O O . ASP A 1 297 ? -23.937 -2.608 28.263 1.00 52.19 297 ASP A O 1
ATOM 2223 N N . LEU A 1 298 ? -24.235 -3.569 26.254 1.00 50.97 298 LEU A N 1
ATOM 2224 C CA . LEU A 1 298 ? -23.447 -2.654 25.437 1.00 50.97 298 LEU A CA 1
ATOM 2225 C C . LEU A 1 298 ? -24.118 -1.284 25.275 1.00 50.97 298 LEU A C 1
ATOM 2227 O O . LEU A 1 298 ? -23.488 -0.374 24.734 1.00 50.97 298 LEU A O 1
ATOM 2231 N N . ALA A 1 299 ? -25.373 -1.145 25.713 1.00 42.62 299 ALA A N 1
ATOM 2232 C CA . ALA A 1 299 ? -26.197 0.040 25.506 1.00 42.62 299 ALA A CA 1
ATOM 2233 C C . ALA A 1 299 ? -26.010 1.107 26.601 1.00 42.62 299 ALA A C 1
ATOM 2235 O O . ALA A 1 299 ? -25.960 2.300 26.310 1.00 42.62 299 ALA A O 1
ATOM 2236 N N . LYS A 1 300 ? -25.820 0.719 27.867 1.00 53.81 300 LYS A N 1
ATOM 2237 C CA . LYS A 1 300 ? -25.746 1.683 28.980 1.00 53.81 300 LYS A CA 1
ATOM 2238 C C . LYS A 1 300 ? -24.339 2.269 29.144 1.00 53.81 300 LYS A C 1
ATOM 2240 O O . LYS A 1 300 ? -23.617 1.950 30.088 1.00 53.81 300 LYS A O 1
ATOM 2245 N N . ARG A 1 301 ? -23.923 3.134 28.217 1.00 62.16 301 ARG A N 1
ATOM 2246 C CA . ARG A 1 301 ? -22.739 3.994 28.385 1.00 62.16 301 ARG A CA 1
ATOM 2247 C C . ARG A 1 301 ? -23.216 5.404 28.713 1.00 62.16 301 ARG A C 1
ATOM 2249 O O . ARG A 1 301 ? -23.854 6.040 27.893 1.00 62.16 301 ARG A O 1
ATOM 2256 N N . GLY A 1 302 ? -22.957 5.894 29.918 1.00 68.00 302 GLY A N 1
ATOM 2257 C CA . GLY A 1 302 ? -23.180 7.301 30.255 1.00 68.00 302 GLY A CA 1
ATOM 2258 C C . GLY A 1 302 ? -21.874 8.078 30.140 1.00 68.00 302 GLY A C 1
ATOM 2259 O O . GLY A 1 302 ? -20.836 7.549 30.522 1.00 68.00 302 GLY A O 1
ATOM 2260 N N . GLY A 1 303 ? -21.926 9.319 29.654 1.00 82.88 303 GLY A N 1
ATOM 2261 C CA . GLY A 1 303 ? -20.811 10.265 29.760 1.00 82.88 303 GLY A CA 1
ATOM 2262 C C . GLY A 1 303 ? -19.886 10.336 28.544 1.00 82.88 303 GLY A C 1
ATOM 2263 O O . GLY A 1 303 ? -20.320 10.181 27.399 1.00 82.88 303 GLY A O 1
ATOM 2264 N N . ILE A 1 304 ? -18.612 10.641 28.803 1.00 90.31 304 ILE A N 1
ATOM 2265 C CA . ILE A 1 304 ? -17.594 10.928 27.780 1.00 90.31 304 ILE A CA 1
ATOM 2266 C C . ILE A 1 304 ? -16.489 9.879 27.863 1.00 90.31 304 ILE A C 1
ATOM 2268 O O . ILE A 1 304 ? -15.970 9.602 28.941 1.00 90.31 304 ILE A O 1
ATOM 2272 N N . SER A 1 305 ? -16.100 9.327 26.719 1.00 90.88 305 SER A N 1
ATOM 2273 C CA . SER A 1 305 ? -14.961 8.419 26.600 1.00 90.88 305 SER A CA 1
ATOM 2274 C C . SER A 1 305 ? -13.790 9.135 25.935 1.00 90.88 305 SER A C 1
ATOM 2276 O O . SER A 1 305 ? -13.982 9.837 24.950 1.00 90.88 305 SER A O 1
ATOM 2278 N N . ALA A 1 306 ? -12.575 8.945 26.437 1.00 94.81 306 ALA A N 1
ATOM 2279 C CA . ALA A 1 306 ? -11.342 9.367 25.779 1.00 94.81 306 ALA A CA 1
ATOM 2280 C C . ALA A 1 306 ? -10.391 8.177 25.662 1.00 94.81 306 ALA A C 1
ATOM 2282 O O . ALA A 1 306 ? -10.190 7.440 26.628 1.00 94.81 306 ALA A O 1
ATOM 2283 N N . TRP A 1 307 ? -9.791 7.978 24.494 1.00 95.50 307 TRP A N 1
ATOM 2284 C CA . TRP A 1 307 ? -8.964 6.804 24.229 1.00 95.50 307 TRP A CA 1
ATOM 2285 C C . TRP A 1 307 ? -7.709 7.128 23.435 1.00 95.50 307 TRP A C 1
ATOM 2287 O O . TRP A 1 307 ? -7.653 8.098 22.682 1.00 95.50 307 TRP A O 1
ATOM 2297 N N . VAL A 1 308 ? -6.712 6.261 23.607 1.00 97.94 308 VAL A N 1
ATOM 2298 C CA . VAL A 1 308 ? -5.473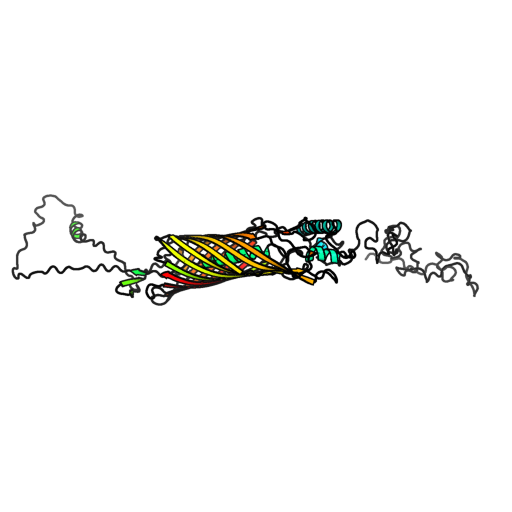 6.226 22.827 1.00 97.94 308 VAL A CA 1
ATOM 2299 C C . VAL A 1 308 ? -5.204 4.774 22.456 1.00 97.94 308 VAL A C 1
ATOM 2301 O O . VAL A 1 308 ? -5.253 3.894 23.320 1.00 97.94 308 VAL A O 1
ATOM 2304 N N . LYS A 1 309 ? -4.956 4.516 21.174 1.00 97.75 309 LYS A N 1
ATOM 2305 C CA . LYS A 1 309 ? -4.837 3.173 20.606 1.00 97.75 309 LYS A CA 1
ATOM 2306 C C . LYS A 1 309 ? -3.685 3.127 19.611 1.00 97.75 309 LYS A C 1
ATOM 2308 O O . LYS A 1 309 ? -3.624 3.956 18.710 1.00 97.75 309 LYS A O 1
ATOM 2313 N N . GLY A 1 310 ? -2.79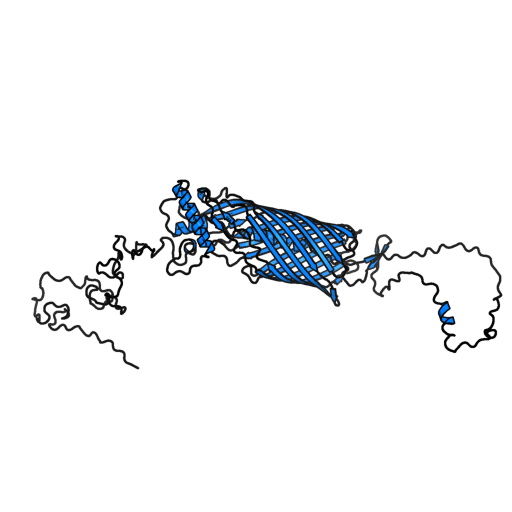1 2.162 19.771 1.00 98.38 310 GLY A N 1
ATOM 2314 C CA . GLY A 1 310 ? -1.736 1.840 18.815 1.00 98.38 310 GLY A CA 1
ATOM 2315 C C . GLY A 1 310 ? -2.113 0.621 17.980 1.00 98.38 310 GLY A C 1
ATOM 2316 O O . GLY A 1 310 ? -2.817 -0.274 18.458 1.00 98.38 310 GLY A O 1
ATOM 2317 N N . PHE A 1 311 ? -1.638 0.581 16.744 1.00 98.50 311 PHE A N 1
ATOM 2318 C CA . PHE A 1 311 ? -1.832 -0.543 15.836 1.00 98.50 311 PHE A CA 1
ATOM 2319 C C . PHE A 1 311 ? -0.619 -0.730 14.932 1.00 98.50 311 PHE A C 1
ATOM 2321 O O . PHE A 1 311 ? 0.160 0.199 14.708 1.00 98.50 311 PHE A O 1
ATOM 2328 N N . GLY A 1 312 ? -0.459 -1.948 14.429 1.00 98.56 312 GLY A N 1
ATOM 2329 C CA . GLY A 1 312 ? 0.574 -2.279 13.467 1.00 98.56 312 GLY A CA 1
ATOM 2330 C C . GLY A 1 312 ? 0.307 -3.605 12.775 1.00 98.56 312 GLY A C 1
ATOM 2331 O O . GLY A 1 312 ? -0.424 -4.447 13.297 1.00 98.56 312 GLY A O 1
ATOM 2332 N N . GLY A 1 313 ? 0.902 -3.783 11.608 1.00 98.38 313 GLY A N 1
ATOM 2333 C CA . GLY A 1 313 ? 0.791 -5.006 10.830 1.00 98.38 313 GLY A CA 1
ATOM 2334 C C . GLY A 1 313 ? 1.637 -4.942 9.572 1.00 98.38 313 GLY A C 1
ATOM 2335 O O . GLY A 1 313 ? 2.296 -3.933 9.300 1.00 98.38 313 GLY A O 1
ATOM 2336 N N . ASN A 1 314 ? 1.609 -6.021 8.803 1.00 98.00 314 ASN A N 1
ATOM 2337 C CA . ASN A 1 314 ? 2.318 -6.115 7.536 1.00 98.00 314 ASN A CA 1
ATOM 2338 C C . ASN A 1 314 ? 1.426 -6.659 6.417 1.00 98.00 314 ASN A C 1
ATOM 2340 O O . ASN A 1 314 ? 0.361 -7.217 6.655 1.00 98.00 314 ASN A O 1
ATOM 2344 N N . SER A 1 315 ? 1.895 -6.487 5.190 1.00 95.38 315 SER A N 1
ATOM 2345 C CA . SER A 1 315 ? 1.425 -7.188 4.000 1.00 95.38 315 SER A CA 1
ATOM 2346 C C . SER A 1 315 ? 2.603 -7.334 3.042 1.00 95.38 315 SER A C 1
ATOM 2348 O O . SER A 1 315 ? 3.690 -6.819 3.318 1.00 95.38 315 SER A O 1
ATOM 2350 N N . ARG A 1 316 ? 2.415 -8.052 1.946 1.00 93.75 316 ARG A N 1
ATOM 2351 C CA . ARG A 1 316 ? 3.445 -8.296 0.933 1.00 93.75 316 ARG A CA 1
ATOM 2352 C C . ARG A 1 316 ? 2.822 -8.836 -0.344 1.00 93.75 316 ARG A C 1
ATOM 2354 O O . ARG A 1 316 ? 1.645 -9.170 -0.313 1.00 93.75 316 ARG A O 1
ATOM 2361 N N . ALA A 1 317 ? 3.604 -8.952 -1.401 1.00 87.00 317 ALA A N 1
ATOM 2362 C CA . ALA A 1 317 ? 3.308 -9.794 -2.552 1.00 87.00 317 ALA A CA 1
ATOM 2363 C C . ALA A 1 317 ? 4.610 -10.504 -2.949 1.00 87.00 317 ALA A C 1
ATOM 2365 O O . ALA A 1 317 ? 5.617 -9.815 -3.126 1.00 87.00 317 ALA A O 1
ATOM 2366 N N . ASP A 1 318 ? 4.562 -11.838 -3.000 1.00 77.88 318 ASP A N 1
ATOM 2367 C CA . ASP A 1 318 ? 5.670 -12.741 -3.338 1.00 77.88 318 ASP A CA 1
ATOM 2368 C C . ASP A 1 318 ? 5.306 -13.558 -4.602 1.00 77.88 318 ASP A C 1
ATOM 2370 O O . ASP A 1 318 ? 5.071 -14.758 -4.481 1.00 77.88 318 ASP A O 1
ATOM 2374 N N . ASP A 1 319 ? 5.134 -12.903 -5.753 1.00 70.19 319 ASP A N 1
ATOM 2375 C CA . ASP A 1 319 ? 4.984 -13.516 -7.099 1.00 70.19 319 ASP A CA 1
ATOM 2376 C C . ASP A 1 319 ? 4.793 -12.405 -8.155 1.00 70.19 319 ASP A C 1
ATOM 2378 O O . ASP A 1 319 ? 3.829 -12.370 -8.923 1.00 70.19 319 ASP A O 1
ATOM 2382 N N . SER A 1 320 ? 5.624 -11.366 -8.097 1.00 73.50 320 SER A N 1
ATOM 2383 C CA . SER A 1 320 ? 5.599 -10.314 -9.109 1.00 73.50 320 SER A CA 1
ATOM 2384 C C . SER A 1 320 ? 6.277 -10.734 -10.408 1.00 73.50 320 SER A C 1
ATOM 2386 O O . SER A 1 320 ? 7.297 -11.414 -10.358 1.00 73.50 320 SER A O 1
ATOM 2388 N N . SER A 1 321 ? 5.830 -10.180 -11.530 1.00 85.62 321 SER A N 1
ATOM 2389 C CA . SER A 1 321 ? 6.562 -10.210 -12.797 1.00 85.62 321 SER A CA 1
ATOM 2390 C C . SER A 1 321 ? 7.768 -9.259 -12.823 1.00 85.62 321 SER A C 1
ATOM 2392 O O . SER A 1 321 ? 8.053 -8.546 -11.850 1.00 85.62 321 SER A O 1
ATOM 2394 N N . ILE A 1 322 ? 8.450 -9.215 -13.968 1.00 88.12 322 ILE A N 1
ATOM 2395 C CA . ILE A 1 322 ? 9.727 -8.529 -14.185 1.00 88.12 322 ILE A CA 1
ATOM 2396 C C . ILE A 1 322 ? 9.656 -7.030 -13.838 1.00 88.12 322 ILE A C 1
ATOM 2398 O O . ILE A 1 322 ? 10.505 -6.507 -13.108 1.00 88.12 322 ILE A O 1
ATOM 2402 N N . LEU A 1 323 ? 8.629 -6.311 -14.300 1.00 89.62 323 LEU A N 1
ATOM 2403 C CA . LEU A 1 323 ? 8.431 -4.877 -14.041 1.00 89.62 323 LEU A CA 1
ATOM 2404 C C . LEU A 1 323 ? 7.710 -4.594 -12.713 1.00 89.62 323 LEU A C 1
ATOM 2406 O O . LEU A 1 323 ? 7.759 -3.468 -12.194 1.00 89.62 323 LEU A O 1
ATOM 2410 N N . TYR A 1 324 ? 7.043 -5.595 -12.136 1.00 88.62 324 TYR A N 1
ATOM 2411 C CA . TYR A 1 324 ? 6.159 -5.433 -10.982 1.00 88.62 324 TYR A CA 1
ATOM 2412 C C . TYR A 1 324 ? 6.733 -5.924 -9.654 1.00 88.62 324 TYR A C 1
ATOM 2414 O O . TYR A 1 324 ? 5.947 -6.244 -8.772 1.00 88.62 324 TYR A O 1
ATOM 2422 N N . ASN A 1 325 ? 8.049 -5.886 -9.455 1.00 89.19 325 ASN A N 1
ATOM 2423 C CA . ASN A 1 325 ? 8.805 -6.386 -8.293 1.00 89.19 325 ASN A CA 1
ATOM 2424 C C . ASN A 1 325 ? 8.041 -6.645 -6.983 1.00 89.19 325 ASN A C 1
ATOM 2426 O O . ASN A 1 325 ? 7.309 -5.788 -6.464 1.00 89.19 325 ASN A O 1
ATOM 2430 N N . ASP A 1 326 ? 8.397 -7.763 -6.361 1.00 92.25 326 ASP A N 1
ATOM 2431 C CA . ASP A 1 326 ? 7.945 -8.170 -5.047 1.00 92.25 326 ASP A CA 1
ATOM 2432 C C . ASP A 1 326 ? 8.150 -7.048 -4.044 1.00 92.25 326 ASP A C 1
ATOM 2434 O O . ASP A 1 326 ? 9.164 -6.337 -4.034 1.00 92.25 326 ASP A O 1
ATOM 2438 N N . TYR A 1 327 ? 7.218 -6.934 -3.109 1.00 93.56 327 TYR A N 1
ATOM 2439 C CA . TYR A 1 327 ? 7.322 -5.936 -2.063 1.00 93.56 327 TYR A CA 1
ATOM 2440 C C . TYR A 1 327 ? 6.871 -6.477 -0.724 1.00 93.56 327 TYR A C 1
ATOM 2442 O O . TYR A 1 327 ? 5.930 -7.253 -0.603 1.00 93.56 327 TYR A O 1
ATOM 2450 N N . ASN A 1 328 ? 7.521 -5.969 0.312 1.00 95.38 328 ASN A N 1
ATOM 2451 C CA . ASN A 1 328 ? 7.079 -6.068 1.684 1.00 95.38 328 ASN A CA 1
ATOM 2452 C C . ASN A 1 328 ? 6.589 -4.698 2.131 1.00 95.38 328 ASN A C 1
ATOM 2454 O O . ASN A 1 328 ? 7.221 -3.672 1.870 1.00 95.38 328 ASN A O 1
ATOM 2458 N N . LEU A 1 329 ? 5.477 -4.676 2.854 1.00 95.69 329 LEU A N 1
ATOM 2459 C CA . LEU A 1 329 ? 4.975 -3.457 3.456 1.00 95.69 329 LEU A CA 1
ATOM 2460 C C . LEU A 1 329 ? 4.662 -3.653 4.932 1.00 95.69 329 LEU A C 1
ATOM 2462 O O . LEU A 1 329 ? 4.265 -4.722 5.390 1.00 95.69 329 LEU A O 1
ATOM 2466 N N . SER A 1 330 ? 4.878 -2.604 5.707 1.00 97.81 330 SER A N 1
ATOM 2467 C CA . SER A 1 330 ? 4.509 -2.540 7.115 1.00 97.81 330 SER A CA 1
ATOM 2468 C C . SER A 1 330 ? 3.846 -1.208 7.390 1.00 97.81 330 SER A C 1
ATOM 2470 O O . SER A 1 330 ? 4.284 -0.173 6.893 1.00 97.81 330 SER A O 1
ATOM 2472 N N . ALA A 1 331 ? 2.794 -1.243 8.193 1.00 98.31 331 ALA A N 1
ATOM 2473 C CA . ALA A 1 331 ? 2.057 -0.063 8.590 1.00 98.31 331 ALA A CA 1
ATOM 2474 C C . ALA A 1 331 ? 1.953 -0.034 10.106 1.00 98.31 331 ALA A C 1
ATOM 2476 O O . ALA A 1 331 ? 1.614 -1.037 10.734 1.00 98.31 331 ALA A O 1
ATOM 2477 N N . TYR A 1 332 ? 2.205 1.133 10.682 1.00 98.12 332 TYR A N 1
ATOM 2478 C CA . TYR A 1 332 ? 2.078 1.391 12.105 1.00 98.12 332 TYR A CA 1
ATOM 2479 C C . TYR A 1 332 ? 1.300 2.678 12.309 1.00 98.12 332 TYR A C 1
ATOM 2481 O O . TYR A 1 332 ? 1.251 3.554 11.444 1.00 98.12 332 TYR A O 1
ATOM 2489 N N . GLY A 1 333 ? 0.672 2.811 13.467 1.00 98.12 333 GLY A N 1
ATOM 2490 C CA . GLY A 1 333 ? -0.007 4.049 13.779 1.00 98.12 333 GLY A CA 1
ATOM 2491 C C . GLY A 1 333 ? -0.459 4.155 15.214 1.00 98.12 333 GLY A C 1
ATOM 2492 O O . GLY A 1 333 ? -0.518 3.188 15.976 1.00 98.12 333 GLY A O 1
ATOM 2493 N N . THR A 1 334 ? -0.771 5.387 15.585 1.00 98.44 334 THR A N 1
ATOM 2494 C CA . THR A 1 334 ? -1.417 5.719 16.848 1.00 98.44 334 THR A CA 1
ATOM 2495 C C . THR A 1 334 ? -2.621 6.588 16.557 1.00 98.44 334 THR A C 1
ATOM 2497 O O . THR A 1 334 ? -2.539 7.569 15.826 1.00 98.44 334 THR A O 1
ATOM 2500 N N . SER A 1 335 ? -3.746 6.244 17.161 1.00 97.88 335 SER A N 1
ATOM 2501 C CA . SER A 1 335 ? -4.982 7.003 17.096 1.00 97.88 335 SER A CA 1
ATOM 2502 C C . SER A 1 335 ? -5.409 7.429 18.490 1.00 97.88 335 SER A C 1
ATOM 2504 O O . SER A 1 335 ? -5.170 6.741 19.485 1.00 97.88 335 SER A O 1
ATOM 2506 N N . PHE A 1 336 ? -6.039 8.587 18.569 1.00 97.50 336 PHE A N 1
ATOM 2507 C CA . PHE A 1 336 ? -6.618 9.110 19.792 1.00 97.50 336 PHE A CA 1
ATOM 2508 C C . PHE A 1 336 ? -7.952 9.753 19.468 1.00 97.50 336 PHE A C 1
ATOM 2510 O O . PHE A 1 336 ? -8.129 10.351 18.406 1.00 97.50 336 PHE A O 1
ATOM 2517 N N . GLY A 1 337 ? -8.901 9.627 20.382 1.00 97.19 337 GLY A N 1
ATOM 2518 C CA . GLY A 1 337 ? -10.246 10.097 20.125 1.00 97.19 337 GLY A CA 1
ATOM 2519 C C . GLY A 1 337 ? -11.049 10.327 21.381 1.00 97.19 337 GLY A C 1
ATOM 2520 O O . GLY A 1 337 ? -10.676 9.922 22.486 1.00 97.19 337 GLY A O 1
ATOM 2521 N N . VAL A 1 338 ? -12.150 11.034 21.171 1.00 96.44 338 VAL A N 1
ATOM 2522 C CA . VAL A 1 338 ? -13.140 11.342 22.190 1.00 96.44 338 VAL A CA 1
ATOM 2523 C C . VAL A 1 338 ? -14.500 10.954 21.650 1.00 96.44 338 VAL A C 1
ATOM 2525 O O . VAL A 1 338 ? -14.853 11.314 20.529 1.00 96.44 338 VAL A O 1
ATOM 2528 N N . ASP A 1 339 ? -15.258 10.257 22.478 1.00 93.88 339 ASP A N 1
ATOM 2529 C CA . ASP A 1 339 ? -16.606 9.803 22.208 1.00 93.88 339 ASP A CA 1
ATOM 2530 C C . ASP A 1 339 ? -17.586 10.433 23.195 1.00 93.88 339 ASP A C 1
ATOM 2532 O O . ASP A 1 339 ? -17.330 10.497 24.399 1.00 93.88 339 ASP A O 1
ATOM 2536 N N . VAL A 1 340 ? -18.739 10.854 22.690 1.00 92.69 340 VAL A N 1
ATOM 2537 C CA . VAL A 1 340 ? -19.840 11.408 23.473 1.00 92.69 340 VAL A CA 1
ATOM 2538 C C . VAL A 1 340 ? -21.077 10.557 23.242 1.00 92.69 340 VAL A C 1
ATOM 2540 O O . VAL A 1 340 ? -21.491 10.326 22.102 1.00 92.69 340 VAL A O 1
ATOM 2543 N N . VAL A 1 341 ? -21.690 10.108 24.334 1.00 89.19 341 VAL A N 1
ATOM 2544 C CA . VAL A 1 341 ? -22.958 9.386 24.271 1.00 89.19 341 VAL A CA 1
ATOM 2545 C C . VAL A 1 341 ? -24.113 10.385 24.224 1.00 89.19 341 VAL A C 1
ATOM 2547 O O . VAL A 1 341 ? -24.243 11.236 25.101 1.00 89.19 341 VAL A O 1
ATOM 2550 N N . LEU A 1 342 ? -24.942 10.301 23.180 1.00 88.12 342 LEU A N 1
ATOM 2551 C CA . LEU A 1 342 ? -26.070 11.218 22.953 1.00 88.12 342 LEU A CA 1
ATOM 2552 C C . LEU A 1 342 ? -27.409 10.655 23.451 1.00 88.12 342 LEU A C 1
ATOM 2554 O O . LEU A 1 342 ? -28.387 11.392 23.558 1.00 88.12 342 LEU A O 1
ATOM 2558 N N . GLY A 1 343 ? -27.463 9.358 23.744 1.00 83.56 343 GLY A N 1
ATOM 2559 C CA . GLY A 1 343 ? -28.629 8.668 24.288 1.00 83.56 343 GLY A CA 1
ATOM 2560 C C . GLY A 1 343 ? -28.308 7.204 24.574 1.00 83.56 343 GLY A C 1
ATOM 2561 O O . GLY A 1 343 ? -27.183 6.765 24.367 1.00 83.56 343 GLY A O 1
ATOM 2562 N N . GLU A 1 344 ? -29.302 6.423 24.987 1.00 78.31 344 GLU A N 1
ATOM 2563 C CA . GLU A 1 344 ? -29.117 5.022 25.417 1.00 78.31 344 GLU A CA 1
ATOM 2564 C C . GLU A 1 344 ? -28.591 4.074 24.330 1.00 78.31 344 GLU A C 1
ATOM 2566 O O . GLU A 1 344 ? -28.206 2.947 24.616 1.00 78.31 344 GLU A O 1
ATOM 2571 N N . SER A 1 345 ? -28.617 4.485 23.063 1.00 83.69 345 SER A N 1
ATOM 2572 C CA . SER A 1 345 ? -28.230 3.618 21.947 1.00 83.69 345 SER A CA 1
ATOM 2573 C C . SER A 1 345 ? -27.319 4.288 20.936 1.00 83.69 345 SER A C 1
ATOM 2575 O O . SER A 1 345 ? -27.015 3.667 19.924 1.00 83.69 345 SER A O 1
ATOM 2577 N N . PHE A 1 346 ? -26.906 5.540 21.147 1.00 89.00 346 PHE A N 1
ATOM 2578 C CA . PHE A 1 346 ? -26.161 6.286 20.134 1.00 89.00 346 PHE A CA 1
ATOM 2579 C C . PHE A 1 346 ? -24.981 7.056 20.720 1.00 89.00 346 PHE A C 1
ATOM 2581 O O . PHE A 1 346 ? -25.128 7.840 21.659 1.00 89.00 346 PHE A O 1
ATOM 2588 N N . GLN A 1 347 ? -23.820 6.866 20.102 1.00 90.25 347 GLN A N 1
ATOM 2589 C CA . GLN A 1 347 ? -22.553 7.502 20.436 1.00 90.25 347 GLN A CA 1
ATOM 2590 C C . GLN A 1 347 ? -21.951 8.105 19.166 1.00 90.25 347 GLN A C 1
ATOM 2592 O O . GLN A 1 347 ? -22.009 7.505 18.093 1.00 90.25 347 GLN A O 1
ATOM 2597 N N . ILE A 1 348 ? -21.347 9.281 19.297 1.00 95.00 348 ILE A N 1
ATOM 2598 C CA . ILE A 1 348 ? -20.556 9.907 18.238 1.00 95.00 348 ILE A CA 1
ATOM 2599 C C . ILE A 1 348 ? -19.173 10.240 18.777 1.00 95.00 348 ILE A C 1
ATOM 2601 O O . ILE A 1 348 ? -19.038 10.635 19.933 1.00 95.00 348 ILE A O 1
ATOM 2605 N N . GLY A 1 349 ? -18.157 10.103 17.941 1.00 95.06 349 GLY A N 1
ATOM 2606 C CA . GLY A 1 349 ? -16.787 10.411 18.295 1.00 95.06 349 GLY A CA 1
ATOM 2607 C C . GLY A 1 349 ? -16.059 11.159 17.200 1.00 95.06 349 GLY A C 1
ATOM 2608 O O . GLY A 1 349 ? -16.430 11.119 16.027 1.00 95.06 349 GLY A O 1
ATOM 2609 N N . ALA A 1 350 ? -14.997 11.837 17.607 1.00 98.00 350 ALA A N 1
ATOM 2610 C CA . ALA A 1 350 ? -13.994 12.383 16.713 1.00 98.00 350 ALA A CA 1
ATOM 2611 C C . ALA A 1 350 ? -12.646 11.772 17.077 1.00 98.00 350 ALA A C 1
ATOM 2613 O O . ALA A 1 350 ? -12.345 11.568 18.258 1.00 98.00 350 ALA A O 1
ATOM 2614 N N . TYR A 1 351 ? -11.836 11.493 16.065 1.00 98.19 351 TYR A N 1
ATOM 2615 C CA . TYR A 1 351 ? -10.510 10.931 16.256 1.00 98.19 351 TYR A CA 1
ATOM 2616 C C . TYR A 1 351 ? -9.491 11.624 15.365 1.00 98.19 351 TYR A C 1
ATOM 2618 O O . TYR A 1 351 ? -9.816 12.156 14.303 1.00 98.19 351 TYR A O 1
ATOM 2626 N N . ALA A 1 352 ? -8.243 11.576 15.801 1.00 98.50 352 ALA A N 1
ATOM 2627 C CA . ALA A 1 352 ? -7.084 11.867 14.985 1.00 98.50 352 ALA A CA 1
ATOM 2628 C C . ALA A 1 352 ? -6.139 10.666 15.019 1.00 98.50 352 ALA A C 1
ATOM 2630 O O . ALA A 1 352 ? -6.182 9.838 15.935 1.00 98.50 352 ALA A O 1
ATOM 2631 N N . ASN A 1 353 ? -5.328 10.543 13.980 1.00 98.12 353 ASN A N 1
ATOM 2632 C CA . ASN A 1 353 ? -4.363 9.472 13.832 1.00 98.12 353 ASN A CA 1
ATOM 2633 C C . ASN A 1 353 ? -3.039 10.012 13.292 1.00 98.12 353 ASN A C 1
ATOM 2635 O O . ASN A 1 353 ? -3.007 11.013 12.578 1.00 98.12 353 ASN A O 1
ATOM 2639 N N . TYR A 1 354 ? -1.971 9.329 13.674 1.00 98.56 354 TYR A N 1
ATOM 2640 C CA . TYR A 1 354 ? -0.654 9.412 13.072 1.00 98.56 354 TYR A CA 1
ATOM 2641 C C . TYR A 1 354 ? -0.308 8.032 12.525 1.00 98.56 354 TYR A C 1
ATOM 2643 O O . TYR A 1 354 ? -0.545 7.028 13.209 1.00 98.56 354 TYR A O 1
ATOM 2651 N N . GLY A 1 355 ? 0.243 7.988 11.320 1.00 98.00 355 GLY A N 1
ATOM 2652 C CA . GLY A 1 355 ? 0.647 6.768 10.645 1.00 98.00 355 GLY A CA 1
ATOM 2653 C C . GLY A 1 355 ? 2.078 6.842 10.149 1.00 98.00 355 GLY A C 1
ATOM 2654 O O . GLY A 1 355 ? 2.536 7.896 9.723 1.00 98.00 355 GLY A O 1
ATOM 2655 N N . ASP A 1 356 ? 2.739 5.695 10.174 1.00 98.00 356 ASP A N 1
ATOM 2656 C CA . ASP A 1 356 ? 4.047 5.457 9.576 1.00 98.00 356 ASP A CA 1
ATOM 2657 C C . ASP A 1 356 ? 3.922 4.226 8.675 1.00 98.00 356 ASP A C 1
ATOM 2659 O O . ASP A 1 356 ? 3.341 3.206 9.073 1.00 98.00 356 ASP A O 1
ATOM 2663 N N . LEU A 1 357 ? 4.395 4.352 7.440 1.00 97.69 357 LEU A N 1
ATOM 2664 C CA . LEU A 1 357 ? 4.397 3.283 6.456 1.00 97.69 357 LEU A CA 1
ATOM 2665 C C . LEU A 1 357 ? 5.826 3.007 6.019 1.00 97.69 357 LEU A C 1
ATOM 2667 O O . LEU A 1 357 ? 6.624 3.908 5.776 1.00 97.69 357 LEU A O 1
ATOM 2671 N N . ASN A 1 358 ? 6.115 1.732 5.822 1.00 97.25 358 ASN A N 1
ATOM 2672 C CA . ASN A 1 358 ? 7.344 1.283 5.209 1.00 97.25 358 ASN A CA 1
ATOM 2673 C C . ASN A 1 358 ? 6.981 0.372 4.046 1.00 97.25 358 ASN A C 1
ATOM 2675 O O . ASN A 1 358 ? 6.502 -0.736 4.273 1.00 97.25 358 ASN A O 1
ATOM 2679 N N . VAL A 1 359 ? 7.179 0.857 2.825 1.00 96.06 359 VAL A N 1
ATOM 2680 C CA . VAL A 1 359 ? 7.080 0.066 1.601 1.00 96.06 359 VAL A CA 1
ATOM 2681 C C . VAL A 1 359 ? 8.494 -0.204 1.118 1.00 96.06 359 VAL A C 1
ATOM 2683 O O . VAL A 1 359 ? 9.243 0.732 0.840 1.00 96.06 359 VAL A O 1
ATOM 2686 N N . TYR A 1 360 ? 8.847 -1.477 1.011 1.00 95.38 360 TYR A N 1
ATOM 2687 C CA . TYR A 1 360 ? 10.127 -1.935 0.500 1.00 95.38 360 TYR A CA 1
ATOM 2688 C C . TYR A 1 360 ? 9.887 -2.865 -0.682 1.00 95.38 360 TYR A C 1
ATOM 2690 O O . TYR A 1 360 ? 9.252 -3.904 -0.525 1.00 95.38 360 TYR A O 1
ATOM 2698 N N . GLN A 1 361 ? 10.389 -2.487 -1.850 1.00 93.56 361 GLN A N 1
ATOM 2699 C CA . GLN A 1 361 ? 10.377 -3.310 -3.054 1.00 93.56 361 GLN A CA 1
ATOM 2700 C C . GLN A 1 361 ? 11.724 -4.018 -3.141 1.00 93.56 361 GLN A C 1
ATOM 2702 O O . GLN A 1 361 ? 12.775 -3.367 -3.068 1.00 93.56 361 GLN A O 1
ATOM 2707 N N . HIS A 1 362 ? 11.691 -5.342 -3.250 1.00 90.50 362 HIS A N 1
ATOM 2708 C CA . HIS A 1 362 ? 12.894 -6.153 -3.325 1.00 90.50 362 HIS A CA 1
ATOM 2709 C C . HIS A 1 362 ? 13.715 -5.779 -4.556 1.00 90.50 362 HIS A C 1
ATOM 2711 O O . HIS A 1 362 ? 13.197 -5.282 -5.558 1.00 90.50 362 HIS A O 1
ATOM 2717 N N . ASN A 1 363 ? 15.022 -6.011 -4.452 1.00 86.81 363 ASN A N 1
ATOM 2718 C CA . ASN A 1 363 ? 15.882 -5.971 -5.620 1.00 86.81 363 ASN A CA 1
ATOM 2719 C C . ASN A 1 363 ? 15.598 -7.235 -6.440 1.00 86.81 363 ASN A C 1
ATOM 2721 O O . ASN A 1 363 ? 16.059 -8.305 -6.048 1.00 86.81 363 ASN A O 1
ATOM 2725 N N . GLY A 1 364 ? 14.812 -7.089 -7.503 1.00 83.88 364 GLY A N 1
ATOM 2726 C CA . GLY A 1 364 ? 14.603 -8.106 -8.532 1.00 83.88 364 GLY A CA 1
ATOM 2727 C C . GLY A 1 364 ? 15.354 -7.739 -9.808 1.00 83.88 364 GLY A C 1
ATOM 2728 O O . GLY A 1 364 ? 16.323 -6.969 -9.757 1.00 83.88 364 GLY A O 1
ATOM 2729 N N . ASP A 1 365 ? 14.854 -8.221 -10.941 1.00 88.00 365 ASP A N 1
ATOM 2730 C CA . ASP A 1 365 ? 15.491 -8.060 -12.252 1.00 88.00 365 ASP A CA 1
ATOM 2731 C C . ASP A 1 365 ? 15.595 -6.593 -12.655 1.00 88.00 365 ASP A C 1
ATOM 2733 O O . ASP A 1 365 ? 16.622 -6.140 -13.142 1.00 88.00 365 ASP A O 1
ATOM 2737 N N . THR A 1 366 ? 14.596 -5.770 -12.341 1.00 90.56 366 THR A N 1
ATOM 2738 C CA . THR A 1 366 ? 14.639 -4.336 -12.671 1.00 90.56 366 THR A CA 1
ATOM 2739 C C . THR A 1 366 ? 15.352 -3.484 -11.616 1.00 90.56 366 THR A C 1
ATOM 2741 O O . THR A 1 366 ? 15.457 -2.265 -11.761 1.00 90.56 366 THR A O 1
ATOM 2744 N N . GLY A 1 367 ? 15.884 -4.066 -10.539 1.00 92.25 367 GLY A N 1
ATOM 2745 C CA . GLY A 1 367 ? 16.382 -3.344 -9.363 1.00 92.25 367 GLY A CA 1
ATOM 2746 C C . GLY A 1 367 ? 15.345 -3.325 -8.241 1.00 92.25 367 GLY A C 1
ATOM 2747 O O . GLY A 1 367 ? 14.547 -4.237 -8.127 1.00 92.25 367 GLY A O 1
ATOM 2748 N N . GLY A 1 368 ? 15.350 -2.322 -7.367 1.00 94.25 368 GLY A N 1
ATOM 2749 C CA . GLY A 1 368 ? 14.442 -2.266 -6.209 1.00 94.25 368 GLY A CA 1
ATOM 2750 C C . GLY A 1 368 ? 14.010 -0.852 -5.863 1.00 94.25 368 GLY A C 1
ATOM 2751 O O . GLY A 1 368 ? 14.271 0.091 -6.611 1.00 94.25 368 GLY A O 1
ATOM 2752 N N . GLY A 1 369 ? 13.354 -0.668 -4.724 1.00 95.19 369 GLY A N 1
ATOM 2753 C CA . GLY A 1 369 ? 12.820 0.641 -4.363 1.00 95.19 369 GLY A CA 1
ATOM 2754 C C . GLY A 1 369 ? 12.240 0.698 -2.964 1.00 95.19 369 GLY A C 1
ATOM 2755 O O . GLY A 1 369 ? 12.174 -0.295 -2.238 1.00 95.19 369 GLY A O 1
ATOM 2756 N N . SER A 1 370 ? 11.844 1.895 -2.557 1.00 96.75 370 SER A N 1
ATOM 2757 C CA . SER A 1 370 ? 11.142 2.071 -1.294 1.00 96.75 370 SER A CA 1
ATOM 2758 C C . SER A 1 370 ? 10.304 3.336 -1.277 1.00 96.75 370 SER A C 1
ATOM 2760 O O . SER A 1 370 ? 10.569 4.298 -2.000 1.00 96.75 370 SER A O 1
ATOM 2762 N N . TRP A 1 371 ? 9.318 3.357 -0.391 1.00 96.88 371 TRP A N 1
ATOM 2763 C CA . TRP A 1 371 ? 8.612 4.567 -0.009 1.00 96.88 371 TRP A CA 1
ATOM 2764 C C . TRP A 1 371 ? 8.261 4.484 1.473 1.00 96.88 371 TRP A C 1
ATOM 2766 O O . TRP A 1 371 ? 7.556 3.575 1.914 1.00 96.88 371 TRP A O 1
ATOM 2776 N N . ASN A 1 372 ? 8.780 5.431 2.251 1.00 96.19 372 ASN A N 1
ATOM 2777 C CA . ASN A 1 372 ? 8.704 5.414 3.710 1.00 96.19 372 ASN A CA 1
ATOM 2778 C C . ASN A 1 372 ? 8.013 6.680 4.232 1.00 96.19 372 ASN A C 1
ATOM 2780 O O . ASN A 1 372 ? 8.690 7.545 4.793 1.00 96.19 372 ASN A O 1
ATOM 2784 N N . PRO A 1 373 ? 6.710 6.866 3.966 1.00 97.88 373 PRO A N 1
ATOM 2785 C CA . PRO A 1 373 ? 6.018 8.076 4.359 1.00 97.88 373 PRO A CA 1
ATOM 2786 C C . PRO A 1 373 ? 5.512 7.998 5.797 1.00 97.88 373 PRO A C 1
ATOM 2788 O O . PRO A 1 373 ? 5.140 6.940 6.310 1.00 97.88 373 PRO A O 1
ATOM 2791 N N . ASP A 1 374 ? 5.363 9.170 6.391 1.00 98.31 374 ASP A N 1
ATOM 2792 C CA . ASP A 1 374 ? 4.569 9.365 7.590 1.00 98.31 374 ASP A CA 1
ATOM 2793 C C . ASP A 1 374 ? 3.449 10.372 7.327 1.00 98.31 374 ASP A C 1
ATOM 2795 O O . ASP A 1 374 ? 3.449 11.103 6.327 1.00 98.31 374 ASP A O 1
ATOM 2799 N N . GLY A 1 375 ? 2.430 10.348 8.177 1.00 98.00 375 GLY A N 1
ATOM 2800 C CA . GLY A 1 375 ? 1.214 11.088 7.903 1.00 98.00 375 GLY A CA 1
ATOM 2801 C C . GLY A 1 375 ? 0.326 11.314 9.107 1.00 98.00 375 GLY A C 1
ATOM 2802 O O . GLY A 1 375 ? 0.358 10.580 10.094 1.00 98.00 375 GLY A O 1
ATOM 2803 N N . TRP A 1 376 ? -0.506 12.344 8.998 1.00 98.56 376 TRP A N 1
ATOM 2804 C CA . TRP A 1 376 ? -1.529 12.670 9.982 1.00 98.56 376 TRP A CA 1
ATOM 2805 C C . TRP A 1 376 ? -2.901 12.652 9.334 1.00 98.56 376 TRP A C 1
ATOM 2807 O O . TRP A 1 376 ? -3.080 13.009 8.169 1.00 98.56 376 TRP A O 1
ATOM 2817 N N . GLY A 1 377 ? -3.896 12.299 10.130 1.00 98.25 377 GLY A N 1
ATOM 2818 C CA . GLY A 1 377 ? -5.274 12.348 9.699 1.00 98.25 377 GLY A CA 1
ATOM 2819 C C . GLY A 1 377 ? -6.247 12.379 10.850 1.00 98.25 377 GLY A C 1
ATOM 2820 O O . GLY A 1 377 ? -5.896 12.530 12.022 1.00 98.25 377 GLY A O 1
ATOM 2821 N N . GLY A 1 378 ? -7.509 12.214 10.503 1.00 98.12 378 GLY A N 1
ATOM 2822 C CA . GLY A 1 378 ? -8.585 12.171 11.469 1.00 98.12 378 GLY A CA 1
ATOM 2823 C C . GLY A 1 378 ? -9.930 12.013 10.803 1.00 98.12 378 GLY A C 1
ATOM 2824 O O . GLY A 1 378 ? -10.048 11.919 9.581 1.00 98.12 378 GLY A O 1
ATOM 2825 N N . GLY A 1 379 ? -10.958 11.966 11.630 1.00 98.31 379 GLY A N 1
ATOM 2826 C CA . GLY A 1 379 ? -12.289 11.672 11.152 1.00 98.31 379 GLY A CA 1
ATOM 2827 C C . GLY A 1 379 ? -13.318 11.641 12.260 1.00 98.31 379 GLY A C 1
ATOM 2828 O O . GLY A 1 379 ? -13.044 12.013 13.406 1.00 98.31 379 GLY A O 1
ATOM 2829 N N . LEU A 1 380 ? -14.513 11.183 11.902 1.00 98.44 380 LEU A N 1
ATOM 2830 C CA . LEU A 1 380 ? -15.586 10.950 12.856 1.00 98.44 380 LEU A CA 1
ATOM 2831 C C . LEU A 1 380 ? -15.955 9.472 12.884 1.00 98.44 380 LEU A C 1
ATOM 2833 O O . LEU A 1 380 ? -15.918 8.770 11.871 1.00 98.44 380 LEU A O 1
ATOM 2837 N N . ALA A 1 381 ? -16.365 9.036 14.063 1.00 96.50 381 ALA A N 1
ATOM 2838 C CA . ALA A 1 381 ? -16.950 7.735 14.304 1.00 96.50 381 ALA A CA 1
ATOM 2839 C C . ALA A 1 381 ? -18.389 7.915 14.788 1.00 96.50 381 ALA A C 1
ATOM 2841 O O . ALA A 1 381 ? -18.711 8.874 15.490 1.00 96.50 381 ALA A O 1
ATOM 2842 N N . ALA A 1 382 ? -19.258 6.979 14.446 1.00 95.19 382 ALA A N 1
ATOM 2843 C CA . ALA A 1 382 ? -20.589 6.889 15.019 1.00 95.19 382 ALA A CA 1
ATOM 2844 C C . ALA A 1 382 ? -20.883 5.437 15.366 1.00 95.19 382 ALA A C 1
ATOM 2846 O O . ALA A 1 382 ? -20.498 4.520 14.642 1.00 95.19 382 ALA A O 1
ATOM 2847 N N . GLN A 1 383 ? -21.587 5.224 16.467 1.00 92.75 383 GLN A N 1
ATOM 2848 C CA . GLN A 1 383 ? -22.011 3.905 16.890 1.00 92.75 383 GLN A CA 1
ATOM 2849 C C . GLN A 1 383 ? -23.477 3.953 17.295 1.00 92.75 383 GLN A C 1
ATOM 2851 O O . GLN A 1 383 ? -23.881 4.759 18.131 1.00 92.75 383 GLN A O 1
ATOM 2856 N N . TYR A 1 384 ? -24.252 3.037 16.729 1.00 91.12 384 TYR A N 1
ATOM 2857 C CA . TYR A 1 384 ? -25.568 2.671 17.215 1.00 91.12 384 TYR A CA 1
ATOM 2858 C C . TYR A 1 384 ? -25.480 1.296 17.874 1.00 91.12 384 TYR A C 1
ATOM 2860 O O . TYR A 1 384 ? -24.946 0.362 17.280 1.00 91.12 384 TYR A O 1
ATOM 2868 N N . SER A 1 385 ? -25.983 1.143 19.091 1.00 85.88 385 SER A N 1
ATOM 2869 C CA . SER A 1 385 ? -25.959 -0.141 19.790 1.00 85.88 385 SER A CA 1
ATOM 2870 C C . SER A 1 385 ? -27.198 -0.356 20.639 1.00 85.88 385 SER A C 1
ATOM 2872 O O . SER A 1 385 ? -27.625 0.513 21.387 1.00 85.88 385 SER A O 1
ATOM 2874 N N . THR A 1 386 ? -27.724 -1.566 20.546 1.00 81.88 386 THR A N 1
ATOM 2875 C CA . THR A 1 386 ? -28.729 -2.146 21.433 1.00 81.88 386 THR A CA 1
ATOM 2876 C C . THR A 1 386 ? -28.083 -3.300 22.206 1.00 81.88 386 THR A C 1
ATOM 2878 O O . THR A 1 386 ? -26.889 -3.567 22.049 1.00 81.88 386 THR A O 1
ATOM 2881 N N . ARG A 1 387 ? -28.876 -4.031 22.994 1.00 74.06 387 ARG A N 1
ATOM 2882 C CA . ARG A 1 387 ? -28.417 -5.228 23.715 1.00 74.06 387 ARG A CA 1
ATOM 2883 C C . ARG A 1 387 ? -27.851 -6.322 22.804 1.00 74.06 387 ARG A C 1
ATOM 2885 O O . ARG A 1 387 ? -26.805 -6.882 23.099 1.00 74.06 387 ARG A O 1
ATOM 2892 N N . HIS A 1 388 ? -28.503 -6.577 21.670 1.00 80.50 388 HIS A N 1
ATOM 2893 C CA . HIS A 1 388 ? -28.218 -7.741 20.815 1.00 80.50 388 HIS A CA 1
ATOM 2894 C C . HIS A 1 388 ? -27.648 -7.378 19.446 1.00 80.50 388 HIS A C 1
ATOM 2896 O O . HIS A 1 388 ? -27.452 -8.246 18.601 1.00 80.50 388 HIS A O 1
ATOM 2902 N N . PHE A 1 389 ? -27.453 -6.091 19.176 1.00 86.69 389 PHE A N 1
ATOM 2903 C CA . PHE A 1 389 ? -27.091 -5.621 17.848 1.00 86.69 389 PHE A CA 1
ATOM 2904 C C . PHE A 1 389 ? -26.379 -4.282 17.918 1.00 86.69 389 PHE A C 1
ATOM 2906 O O . PHE A 1 389 ? -26.774 -3.409 18.693 1.00 86.69 389 PHE A O 1
ATOM 2913 N N . TYR A 1 390 ? -25.378 -4.096 17.067 1.00 89.44 390 TYR A N 1
ATOM 2914 C CA . TYR A 1 390 ? -24.717 -2.815 16.897 1.00 89.44 390 TYR A CA 1
ATOM 2915 C C . TYR A 1 390 ? -24.326 -2.554 15.444 1.00 89.44 390 TYR A C 1
ATOM 2917 O O . TYR A 1 390 ? -24.136 -3.469 14.642 1.00 89.44 390 TYR A O 1
ATOM 2925 N N . VAL A 1 391 ? -24.159 -1.267 15.154 1.00 95.00 391 VAL A N 1
ATOM 2926 C CA . VAL A 1 391 ? -23.606 -0.720 13.920 1.00 95.00 391 VAL A CA 1
ATOM 2927 C C . VAL A 1 391 ? -22.562 0.318 14.301 1.00 95.00 391 VAL A C 1
ATOM 2929 O O . VAL A 1 391 ? -22.831 1.198 15.117 1.00 95.00 391 VAL A O 1
ATOM 2932 N N . GLN A 1 392 ? -21.382 0.233 13.709 1.00 95.75 392 GLN A N 1
ATOM 2933 C CA . GLN A 1 392 ? -20.311 1.213 13.829 1.00 95.75 392 GLN A CA 1
ATOM 2934 C C . GLN A 1 392 ? -19.976 1.741 12.440 1.00 95.75 392 GLN A C 1
ATOM 2936 O O . GLN A 1 392 ? -19.826 0.965 11.501 1.00 95.75 392 GLN A O 1
ATOM 2941 N N . GLY A 1 393 ? -19.872 3.057 12.318 1.00 97.94 393 GLY A N 1
ATOM 2942 C CA . GLY A 1 393 ? -19.446 3.743 11.109 1.00 97.94 393 GLY A CA 1
ATOM 2943 C C . GLY A 1 393 ? -18.226 4.606 11.392 1.00 97.94 393 GLY A C 1
ATOM 2944 O O . GLY A 1 393 ? -18.131 5.218 12.458 1.00 97.94 393 GLY A O 1
ATOM 2945 N N . LEU A 1 394 ? -17.312 4.662 10.432 1.00 97.44 394 LEU A N 1
ATOM 2946 C CA . LEU A 1 394 ? -16.132 5.518 10.459 1.00 97.44 394 LEU A CA 1
ATOM 2947 C C . LEU A 1 394 ? -16.009 6.227 9.119 1.00 97.44 394 LEU A C 1
ATOM 2949 O O . LEU A 1 394 ? -16.181 5.603 8.072 1.00 97.44 394 LEU A O 1
ATOM 2953 N N . PHE A 1 395 ? -15.649 7.502 9.148 1.00 98.31 395 PHE A N 1
ATOM 2954 C CA . PHE A 1 395 ? -15.084 8.161 7.981 1.00 98.31 395 PHE A CA 1
ATOM 2955 C C . PHE A 1 395 ? -13.876 8.984 8.394 1.00 98.31 395 PHE A C 1
ATOM 2957 O O . PHE A 1 395 ? -13.873 9.571 9.478 1.00 98.31 395 PHE A O 1
ATOM 2964 N N . GLY A 1 396 ? -12.878 9.069 7.523 1.00 98.25 396 GLY A N 1
ATOM 2965 C CA . GLY A 1 396 ? -11.671 9.829 7.803 1.00 98.25 396 GLY A CA 1
ATOM 2966 C C . GLY A 1 396 ? -10.904 10.227 6.558 1.00 98.25 396 GLY A C 1
ATOM 2967 O O . GLY A 1 396 ? -11.171 9.749 5.455 1.00 98.25 396 GLY A O 1
ATOM 2968 N N . VAL A 1 397 ? -9.957 11.132 6.766 1.00 98.69 397 VAL A N 1
ATOM 2969 C CA . VAL A 1 397 ? -8.979 11.556 5.768 1.00 98.69 397 VAL A CA 1
ATOM 2970 C C . VAL A 1 397 ? -7.619 11.619 6.445 1.00 98.69 397 VAL A C 1
ATOM 2972 O O . VAL A 1 397 ? -7.504 12.180 7.538 1.00 98.69 397 VAL A O 1
ATOM 2975 N N . SER A 1 398 ? -6.609 11.063 5.788 1.00 98.38 398 SER A N 1
ATOM 2976 C CA . SER A 1 398 ? -5.212 11.123 6.213 1.00 98.38 398 SER A CA 1
ATOM 2977 C C . SER A 1 398 ? -4.334 11.561 5.045 1.00 98.38 398 SER A C 1
ATOM 2979 O O . SER A 1 398 ? -4.594 11.201 3.897 1.00 98.38 398 SER A O 1
ATOM 2981 N N . GLU A 1 399 ? -3.298 12.340 5.324 1.00 98.44 399 GLU A N 1
ATOM 2982 C CA . GLU A 1 399 ? -2.302 12.760 4.338 1.00 98.44 399 GLU A CA 1
ATOM 2983 C C . GLU A 1 399 ? -0.943 12.192 4.731 1.00 98.44 399 GLU A C 1
ATOM 2985 O O . GLU A 1 399 ? -0.528 12.328 5.880 1.00 98.44 399 GLU A O 1
ATOM 2990 N N . PHE A 1 400 ? -0.286 11.543 3.773 1.00 98.56 400 PHE A N 1
ATOM 2991 C CA . PHE A 1 400 ? 1.012 10.899 3.927 1.00 98.56 400 PHE A CA 1
ATOM 2992 C C . PHE A 1 400 ? 1.998 11.492 2.933 1.00 98.56 400 PHE A C 1
ATOM 2994 O O . PHE A 1 400 ? 1.656 11.693 1.766 1.00 98.56 400 PHE A O 1
ATOM 3001 N N . SER A 1 401 ? 3.225 11.732 3.377 1.00 98.12 401 SER A N 1
ATOM 3002 C CA . SER A 1 401 ? 4.301 12.226 2.520 1.00 98.12 401 SER A CA 1
ATOM 3003 C C . SER A 1 401 ? 5.620 11.573 2.887 1.00 98.12 401 SER A C 1
ATOM 3005 O O . SER A 1 401 ? 5.908 11.389 4.066 1.00 98.12 401 SER A O 1
ATOM 3007 N N . GLY A 1 402 ? 6.432 11.254 1.888 1.00 97.31 402 GLY A N 1
ATOM 3008 C CA . GLY A 1 402 ? 7.758 10.686 2.096 1.00 97.31 402 GLY A CA 1
ATOM 3009 C C . GLY A 1 402 ? 8.558 10.629 0.805 1.00 97.31 402 GLY A C 1
ATOM 3010 O O . GLY A 1 402 ? 7.997 10.709 -0.290 1.00 97.31 402 GLY A O 1
ATOM 3011 N N . GLU A 1 403 ? 9.870 10.471 0.939 1.00 96.56 403 GLU A N 1
ATOM 3012 C CA . GLU A 1 403 ? 10.761 10.290 -0.205 1.00 96.56 403 GLU A CA 1
ATOM 3013 C C . GLU A 1 403 ? 10.560 8.880 -0.782 1.00 96.56 403 GLU A C 1
ATOM 3015 O O . GLU A 1 403 ? 10.684 7.876 -0.077 1.00 96.56 403 GLU A O 1
ATOM 3020 N N . GLN A 1 404 ? 10.215 8.806 -2.065 1.00 97.06 404 GLN A N 1
ATOM 3021 C CA . GLN A 1 404 ? 10.242 7.574 -2.840 1.00 97.06 404 GLN A CA 1
ATOM 3022 C C . GLN A 1 404 ? 11.639 7.397 -3.431 1.00 97.06 404 GLN A C 1
ATOM 3024 O O . GLN A 1 404 ? 12.222 8.348 -3.960 1.00 97.06 404 GLN A O 1
ATOM 3029 N N . SER A 1 405 ? 12.152 6.171 -3.378 1.00 96.94 405 SER A N 1
ATOM 3030 C CA . SER A 1 405 ? 13.419 5.782 -3.979 1.00 96.94 405 SER A CA 1
ATOM 3031 C C . SER A 1 405 ? 13.232 4.661 -4.998 1.00 96.94 405 SER A C 1
ATOM 3033 O O . SER A 1 405 ? 12.407 3.767 -4.812 1.00 96.94 405 SER A O 1
ATOM 3035 N N . ARG A 1 406 ? 14.013 4.720 -6.077 1.00 96.94 406 ARG A N 1
ATOM 3036 C CA . ARG A 1 406 ? 14.051 3.719 -7.142 1.00 96.94 406 ARG A CA 1
ATOM 3037 C C . ARG A 1 406 ? 15.496 3.426 -7.509 1.00 96.94 406 ARG A C 1
ATOM 3039 O O . ARG A 1 406 ? 16.225 4.311 -7.956 1.00 96.94 406 ARG A O 1
ATOM 3046 N N . ASN A 1 407 ? 15.920 2.198 -7.267 1.00 96.50 407 ASN A N 1
ATOM 3047 C CA . ASN A 1 407 ? 17.226 1.695 -7.652 1.00 96.50 407 ASN A CA 1
ATOM 3048 C C . ASN A 1 407 ? 17.209 1.337 -9.142 1.00 96.50 407 ASN A C 1
ATOM 3050 O O . ASN A 1 407 ? 16.295 0.659 -9.619 1.00 96.50 407 ASN A O 1
ATOM 3054 N N . ILE A 1 408 ? 18.217 1.838 -9.847 1.00 95.88 408 ILE A N 1
ATOM 3055 C CA . ILE A 1 408 ? 18.424 1.615 -11.269 1.00 95.88 408 ILE A CA 1
ATOM 3056 C C . ILE A 1 408 ? 19.669 0.751 -11.403 1.00 95.88 408 ILE A C 1
ATOM 3058 O O . ILE A 1 408 ? 20.733 1.109 -10.882 1.00 95.88 408 ILE A O 1
ATOM 3062 N N . LEU A 1 409 ? 19.537 -0.366 -12.113 1.00 94.94 409 LEU A N 1
ATOM 3063 C CA . LEU A 1 409 ? 20.658 -1.242 -12.409 1.00 94.94 409 LEU A CA 1
ATOM 3064 C C . LEU A 1 409 ? 21.745 -0.507 -13.185 1.00 94.94 409 LEU A C 1
ATOM 3066 O O . LEU A 1 409 ? 21.523 0.546 -13.784 1.00 94.94 409 LEU A O 1
ATOM 3070 N N . GLN A 1 410 ? 22.958 -1.047 -13.150 1.00 93.56 410 GLN A N 1
ATOM 3071 C CA . GLN A 1 410 ? 24.006 -0.544 -14.020 1.00 93.56 410 GLN A CA 1
ATOM 3072 C C . GLN A 1 410 ? 23.669 -0.915 -15.465 1.00 93.56 410 GLN A C 1
ATOM 3074 O O . GLN A 1 410 ? 23.597 -2.096 -15.805 1.00 93.56 410 GLN A O 1
ATOM 3079 N N . ILE A 1 411 ? 23.452 0.113 -16.283 1.00 91.56 411 ILE A N 1
ATOM 3080 C CA . ILE A 1 411 ? 23.086 -0.035 -17.689 1.00 91.56 411 ILE A CA 1
ATOM 3081 C C . ILE A 1 411 ? 24.370 -0.158 -18.506 1.00 91.56 411 ILE A C 1
ATOM 3083 O O . ILE A 1 411 ? 24.553 -1.123 -19.229 1.00 91.56 411 ILE A O 1
ATOM 3087 N N . ASN A 1 412 ? 25.304 0.779 -18.329 1.00 88.75 412 ASN A N 1
ATOM 3088 C CA . ASN A 1 412 ? 26.642 0.705 -18.909 1.00 88.75 412 ASN A CA 1
ATOM 3089 C C . ASN A 1 412 ? 27.669 1.381 -17.975 1.00 88.75 412 ASN A C 1
ATOM 3091 O O . ASN A 1 412 ? 27.416 1.580 -16.784 1.00 88.75 412 ASN A O 1
ATOM 3095 N N . ASN A 1 413 ? 28.861 1.707 -18.480 1.00 86.94 413 ASN A N 1
ATOM 3096 C CA . ASN A 1 413 ? 29.912 2.335 -17.668 1.00 86.94 413 ASN A CA 1
ATOM 3097 C C . ASN A 1 413 ? 29.581 3.769 -17.217 1.00 86.94 413 ASN A C 1
ATOM 3099 O O . ASN A 1 413 ? 30.150 4.229 -16.228 1.00 86.94 413 ASN A O 1
ATOM 3103 N N . ASP A 1 414 ? 28.668 4.448 -17.913 1.00 84.38 414 ASP A N 1
ATOM 3104 C CA . ASP A 1 414 ? 28.367 5.869 -17.722 1.00 84.38 414 ASP A CA 1
ATOM 3105 C C . ASP A 1 414 ? 26.927 6.130 -17.236 1.00 84.38 414 ASP A C 1
ATOM 3107 O O . ASP A 1 414 ? 26.622 7.241 -16.797 1.00 84.38 414 ASP A O 1
ATOM 3111 N N . LEU A 1 415 ? 26.038 5.130 -17.298 1.00 88.69 415 LEU A N 1
ATOM 3112 C CA . LEU A 1 415 ? 24.612 5.237 -16.980 1.00 88.69 415 LEU A CA 1
ATOM 3113 C C . LEU A 1 415 ? 24.147 4.138 -16.013 1.00 88.69 415 LEU A C 1
ATOM 3115 O O . LEU A 1 415 ? 24.465 2.956 -16.167 1.00 88.69 415 LEU A O 1
ATOM 3119 N N . GLY A 1 416 ? 23.305 4.531 -15.054 1.00 91.56 416 GLY A N 1
ATOM 3120 C CA . GLY A 1 416 ? 22.696 3.620 -14.084 1.00 91.56 416 GLY A CA 1
ATOM 3121 C C . GLY A 1 416 ? 23.594 3.294 -12.884 1.00 91.56 416 GLY A C 1
ATOM 3122 O O . GLY A 1 416 ? 24.557 3.998 -12.583 1.00 91.56 416 GLY A O 1
ATOM 3123 N N . GLY A 1 417 ? 23.233 2.252 -12.132 1.00 94.56 417 GLY A N 1
ATOM 3124 C CA . GLY A 1 417 ? 23.935 1.829 -10.910 1.00 94.56 417 GLY A CA 1
ATOM 3125 C C . GLY A 1 417 ? 23.732 2.777 -9.721 1.00 94.56 417 GLY A C 1
ATOM 3126 O O . GLY A 1 417 ? 24.503 2.774 -8.758 1.00 94.56 417 GLY A O 1
ATOM 3127 N N . ASN A 1 418 ? 22.713 3.628 -9.795 1.00 95.88 418 ASN A N 1
ATOM 3128 C CA . ASN A 1 418 ? 22.418 4.672 -8.825 1.00 95.88 418 ASN A CA 1
ATOM 3129 C C . ASN A 1 418 ? 20.942 4.608 -8.390 1.00 95.88 418 ASN A C 1
ATOM 3131 O O . ASN A 1 418 ? 20.243 3.622 -8.620 1.00 95.88 418 ASN A O 1
ATOM 3135 N N . THR A 1 419 ? 20.466 5.599 -7.635 1.00 97.31 419 THR A N 1
ATOM 3136 C CA . THR A 1 419 ? 19.125 5.534 -7.032 1.00 97.31 419 THR A CA 1
ATOM 3137 C C . THR A 1 419 ? 18.409 6.860 -7.191 1.00 97.31 419 THR A C 1
ATOM 3139 O O . THR A 1 419 ? 18.729 7.832 -6.496 1.00 97.31 419 THR A O 1
ATOM 3142 N N . ALA A 1 420 ? 17.414 6.879 -8.072 1.00 97.69 420 ALA A N 1
ATOM 3143 C CA . ALA A 1 420 ? 16.524 8.006 -8.277 1.00 97.69 420 ALA A CA 1
ATOM 3144 C C . ALA A 1 420 ? 15.645 8.240 -7.046 1.00 97.69 420 ALA A C 1
ATOM 3146 O O . ALA A 1 420 ? 15.238 7.296 -6.369 1.00 97.69 420 ALA A O 1
ATOM 3147 N N . ARG A 1 421 ? 15.374 9.510 -6.738 1.00 98.06 421 ARG A N 1
ATOM 3148 C CA . ARG A 1 421 ? 14.592 9.915 -5.564 1.00 98.06 421 ARG A CA 1
ATOM 3149 C C . ARG A 1 421 ? 13.673 11.085 -5.865 1.00 98.06 421 ARG A C 1
ATOM 3151 O O . ARG A 1 421 ? 14.045 11.975 -6.639 1.00 98.06 421 ARG A O 1
ATOM 3158 N N . GLY A 1 422 ? 12.512 11.116 -5.220 1.00 97.31 422 GLY A N 1
ATOM 3159 C CA . GLY A 1 422 ? 11.584 12.245 -5.260 1.00 97.31 422 GLY A CA 1
ATOM 3160 C C . GLY A 1 422 ? 10.532 12.179 -4.156 1.00 97.31 422 GLY A C 1
ATOM 3161 O O . GLY A 1 422 ? 10.203 11.103 -3.669 1.00 97.31 422 GLY A O 1
ATOM 3162 N N . ASP A 1 423 ? 9.998 13.336 -3.773 1.00 97.31 423 ASP A N 1
ATOM 3163 C CA . ASP A 1 423 ? 8.970 13.433 -2.736 1.00 97.31 423 ASP A CA 1
ATOM 3164 C C . ASP A 1 423 ? 7.599 13.024 -3.286 1.00 97.31 423 ASP A C 1
ATOM 3166 O O . ASP A 1 423 ? 7.083 13.651 -4.215 1.00 97.31 423 ASP A O 1
ATOM 3170 N N . LYS A 1 424 ? 6.997 11.994 -2.688 1.00 97.44 424 LYS A N 1
ATOM 3171 C CA . LYS A 1 424 ? 5.654 11.508 -3.014 1.00 97.44 424 LYS A CA 1
ATOM 3172 C C . LYS A 1 424 ? 4.695 11.813 -1.869 1.00 97.44 424 LYS A C 1
ATOM 3174 O O . LYS A 1 424 ? 4.965 11.474 -0.715 1.00 97.44 424 LYS A O 1
ATOM 3179 N N . SER A 1 425 ? 3.544 12.383 -2.221 1.00 97.88 425 SER A N 1
ATOM 3180 C CA . SER A 1 425 ? 2.464 12.713 -1.289 1.00 97.88 425 SER A CA 1
ATOM 3181 C C . SER A 1 425 ? 1.153 12.067 -1.719 1.00 97.88 425 SER A C 1
ATOM 3183 O O . SER A 1 425 ? 0.810 12.043 -2.903 1.00 97.88 425 SER A O 1
ATOM 3185 N N . VAL A 1 426 ? 0.396 11.553 -0.754 1.00 98.44 426 VAL A N 1
ATOM 3186 C CA . VAL A 1 426 ? -0.864 10.850 -0.996 1.00 98.44 426 VAL A CA 1
ATOM 3187 C C . VAL A 1 426 ? -1.905 11.269 0.031 1.00 98.44 426 VAL A C 1
ATOM 3189 O O . VAL A 1 426 ? -1.656 11.262 1.236 1.00 98.44 426 VAL A O 1
ATOM 3192 N N . THR A 1 427 ? -3.105 11.594 -0.444 1.00 98.62 427 THR A N 1
ATOM 3193 C CA . THR A 1 427 ? -4.273 11.812 0.416 1.00 98.62 427 THR A CA 1
ATOM 3194 C C . THR A 1 427 ? -5.146 10.563 0.393 1.00 98.62 427 THR A C 1
ATOM 3196 O O . THR A 1 427 ? -5.657 10.184 -0.660 1.00 98.62 427 THR A O 1
ATOM 3199 N N . SER A 1 428 ? -5.333 9.922 1.543 1.00 98.50 428 SER A N 1
ATOM 3200 C CA . SER A 1 428 ? -6.146 8.718 1.703 1.00 98.50 428 SER A CA 1
ATOM 3201 C C . SER A 1 428 ? -7.487 9.049 2.354 1.00 98.50 428 SER A C 1
ATOM 3203 O O . SER A 1 428 ? -7.546 9.673 3.414 1.00 98.50 428 SER A O 1
ATOM 3205 N N . TYR A 1 429 ? -8.572 8.635 1.708 1.00 98.62 429 TYR A N 1
ATOM 3206 C CA . TYR A 1 429 ? -9.940 8.727 2.199 1.00 98.62 429 TYR A CA 1
ATOM 3207 C C . TYR A 1 429 ? -10.388 7.361 2.703 1.00 98.62 429 TYR A C 1
ATOM 3209 O O . TYR A 1 429 ? -10.225 6.357 2.012 1.00 98.62 429 TYR A O 1
ATOM 3217 N N . LEU A 1 430 ? -11.005 7.347 3.878 1.00 98.50 430 LEU A N 1
ATOM 3218 C CA . LEU A 1 430 ? -11.450 6.147 4.570 1.00 98.50 430 LEU A CA 1
ATOM 3219 C C . LEU A 1 430 ? -12.959 6.198 4.798 1.00 98.50 430 LEU A C 1
ATOM 3221 O O . LEU A 1 430 ? -13.481 7.185 5.322 1.00 98.50 430 LEU A O 1
ATOM 3225 N N . GLY A 1 431 ? -13.643 5.109 4.466 1.00 98.62 431 GLY A N 1
ATOM 3226 C CA . GLY A 1 431 ? -14.996 4.814 4.920 1.00 98.62 431 GLY A CA 1
ATOM 3227 C C . GLY A 1 431 ? -15.067 3.386 5.444 1.00 98.62 431 GLY A C 1
ATOM 3228 O O . GLY A 1 431 ? -14.591 2.468 4.785 1.00 98.62 431 GLY A O 1
ATOM 3229 N N . ALA A 1 432 ? -15.659 3.174 6.614 1.00 98.69 432 ALA A N 1
ATOM 3230 C CA . ALA A 1 432 ? -15.829 1.832 7.157 1.00 98.69 432 ALA A CA 1
ATOM 3231 C C . ALA A 1 432 ? -17.184 1.651 7.832 1.00 98.69 432 ALA A C 1
ATOM 3233 O O . ALA A 1 432 ? -17.743 2.583 8.418 1.00 98.69 432 ALA A O 1
ATOM 3234 N N . LEU A 1 433 ? -17.684 0.422 7.775 1.00 98.56 433 LEU A N 1
ATOM 3235 C CA . LEU A 1 433 ? -18.909 -0.006 8.432 1.00 98.56 433 LEU A CA 1
ATOM 3236 C C . LEU A 1 433 ? -18.668 -1.369 9.075 1.00 98.56 433 LEU A C 1
ATOM 3238 O O . LEU A 1 433 ? -18.200 -2.289 8.409 1.00 98.56 433 LEU A O 1
ATOM 3242 N N . ARG A 1 434 ? -19.033 -1.515 10.348 1.00 97.62 434 ARG A N 1
ATOM 3243 C CA . ARG A 1 434 ? -19.089 -2.803 11.042 1.00 97.62 434 ARG A CA 1
ATOM 3244 C C . ARG A 1 434 ? -20.471 -3.012 11.632 1.00 97.62 434 ARG A C 1
ATOM 3246 O O . ARG A 1 434 ? -21.028 -2.118 12.264 1.00 97.62 434 ARG A O 1
ATOM 3253 N N . ILE A 1 435 ? -21.001 -4.210 11.462 1.00 96.31 435 ILE A N 1
ATOM 3254 C CA . ILE A 1 435 ? -22.220 -4.675 12.113 1.00 96.31 435 ILE A CA 1
ATOM 3255 C C . ILE A 1 435 ? -21.902 -5.916 12.932 1.00 96.31 435 ILE A C 1
ATOM 3257 O O . ILE A 1 435 ? -21.036 -6.705 12.558 1.00 96.31 435 ILE A O 1
ATOM 3261 N N . GLY A 1 436 ? -22.620 -6.120 14.025 1.00 92.81 436 GLY A N 1
ATOM 3262 C CA . GLY A 1 436 ? -22.514 -7.368 14.763 1.00 92.81 436 GLY A CA 1
ATOM 3263 C C . GLY A 1 436 ? -23.676 -7.587 15.707 1.00 92.81 436 GLY A C 1
ATOM 3264 O O . GLY A 1 436 ? -24.400 -6.655 16.069 1.00 92.81 436 GLY A O 1
ATOM 3265 N N . ALA A 1 437 ? -23.866 -8.848 16.074 1.00 90.81 437 ALA A N 1
ATOM 3266 C CA . ALA A 1 437 ? -24.995 -9.289 16.878 1.00 90.81 437 ALA A CA 1
ATOM 3267 C C . ALA A 1 437 ? -24.514 -10.199 18.015 1.00 90.81 437 ALA A C 1
ATOM 3269 O O . ALA A 1 437 ? -24.525 -11.418 17.862 1.00 90.81 437 ALA A O 1
ATOM 3270 N N . PRO A 1 438 ? -24.027 -9.632 19.132 1.00 86.75 438 PRO A N 1
ATOM 3271 C CA . PRO A 1 4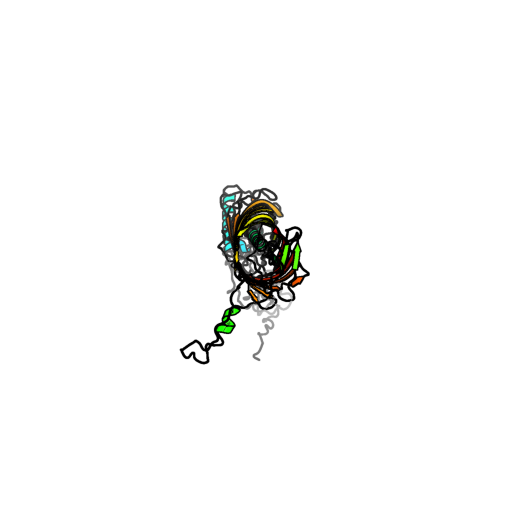38 ? -23.565 -10.423 20.260 1.00 86.75 438 PRO A CA 1
ATOM 3272 C C . PRO A 1 438 ? -24.740 -11.125 20.946 1.00 86.75 438 PRO A C 1
ATOM 3274 O O . PRO A 1 438 ? -25.787 -10.524 21.182 1.00 86.75 438 PRO A O 1
ATOM 3277 N N . PHE A 1 439 ? -24.544 -12.387 21.306 1.00 82.25 439 PHE A N 1
ATOM 3278 C CA . PHE A 1 439 ? -25.477 -13.160 22.113 1.00 82.25 439 PHE A CA 1
ATOM 3279 C C . PHE A 1 439 ? -24.719 -14.056 23.089 1.00 82.25 439 PHE A C 1
ATOM 3281 O O . PHE A 1 439 ? -23.595 -14.502 22.837 1.00 82.25 439 PHE A O 1
ATOM 3288 N N . LYS A 1 440 ? -25.339 -14.316 24.236 1.00 79.56 440 LYS A N 1
ATOM 3289 C CA . LYS A 1 440 ? -24.758 -15.147 25.284 1.00 79.56 440 LYS A CA 1
ATOM 3290 C C . LYS A 1 440 ? -25.218 -16.593 25.146 1.00 79.56 440 LYS A C 1
ATOM 3292 O O . LYS A 1 440 ? -26.371 -16.871 24.836 1.00 79.56 440 LYS A O 1
ATOM 3297 N N . SER A 1 441 ? -24.314 -17.525 25.427 1.00 80.44 441 SER A N 1
ATOM 3298 C CA . SER A 1 441 ? -24.642 -18.942 25.571 1.00 80.44 441 SER A CA 1
ATOM 3299 C C . SER A 1 441 ? -23.798 -19.543 26.690 1.00 80.44 441 SER A C 1
ATOM 3301 O O . SER A 1 441 ? -22.619 -19.837 26.504 1.00 80.44 441 SER A O 1
ATOM 3303 N N . GLY A 1 442 ? -24.383 -19.729 27.875 1.00 81.50 442 GLY A N 1
ATOM 3304 C CA . GLY A 1 442 ? -23.627 -20.138 29.064 1.00 81.50 442 GLY A CA 1
ATOM 3305 C C . GLY A 1 442 ? -22.611 -19.068 29.480 1.00 81.50 442 GLY A C 1
ATOM 3306 O O . GLY A 1 442 ? -22.919 -17.885 29.441 1.00 81.50 442 GLY A O 1
ATOM 3307 N N . GLY A 1 443 ? -21.393 -19.456 29.863 1.00 80.88 443 GLY A N 1
ATOM 3308 C CA . GLY A 1 443 ? -20.339 -18.519 30.288 1.00 80.88 443 GLY A CA 1
ATOM 3309 C C . GLY A 1 443 ? -19.604 -17.788 29.155 1.00 80.88 443 GLY A C 1
ATOM 3310 O O . GLY A 1 443 ? -18.598 -17.133 29.418 1.00 80.88 443 GLY A O 1
ATOM 3311 N N . VAL A 1 444 ? -20.049 -17.930 27.902 1.00 85.56 444 VAL A N 1
ATOM 3312 C CA . VAL A 1 444 ? -19.385 -17.343 26.731 1.00 85.56 444 VAL A CA 1
ATOM 3313 C C . VAL A 1 444 ? -20.311 -16.402 25.970 1.00 85.56 444 VAL A C 1
ATOM 3315 O O . VAL A 1 444 ? -21.528 -16.597 25.925 1.00 85.56 444 VAL A O 1
ATOM 3318 N N . VAL A 1 445 ? -19.711 -15.395 25.342 1.00 86.94 445 VAL A N 1
ATOM 3319 C CA . VAL A 1 445 ? -20.379 -14.487 24.410 1.00 86.94 445 VAL A CA 1
ATOM 3320 C C . VAL A 1 445 ? -19.886 -14.793 23.008 1.00 86.94 445 VAL A C 1
ATOM 3322 O O . VAL A 1 445 ? -18.678 -14.819 22.763 1.00 86.94 445 VAL A O 1
ATOM 3325 N N . LEU A 1 446 ? -20.828 -15.030 22.104 1.00 89.50 446 LEU A N 1
ATOM 3326 C CA . LEU A 1 446 ? -20.578 -15.218 20.684 1.00 89.50 446 LEU A CA 1
ATOM 3327 C C . LEU A 1 446 ? -21.065 -13.985 19.932 1.00 89.50 446 LEU A C 1
ATOM 3329 O O . LEU A 1 446 ? -22.139 -13.460 20.203 1.00 89.50 446 LEU A O 1
ATOM 3333 N N . GLU A 1 447 ? -20.263 -13.521 18.987 1.00 90.75 447 GLU A N 1
ATOM 3334 C CA . GLU A 1 447 ? -20.499 -12.283 18.257 1.00 90.75 447 GLU A CA 1
ATOM 3335 C C . GLU A 1 447 ? -20.190 -12.502 16.776 1.00 90.75 447 GLU A C 1
ATOM 3337 O O . GLU A 1 447 ? -19.049 -12.314 16.345 1.00 90.75 447 GLU A O 1
ATOM 3342 N N . PRO A 1 448 ? -21.181 -12.942 15.980 1.00 95.31 448 PRO A N 1
ATOM 3343 C CA . PRO A 1 448 ? -21.116 -12.805 14.535 1.00 95.31 448 PRO A CA 1
ATOM 3344 C C . PRO A 1 448 ? -21.009 -11.325 14.167 1.00 95.31 448 PRO A C 1
ATOM 3346 O O . PRO A 1 448 ? -21.747 -10.483 14.693 1.00 95.31 448 PRO A O 1
ATOM 3349 N N . GLN A 1 449 ? -20.104 -11.022 13.247 1.00 95.25 449 GLN A N 1
ATOM 3350 C CA . GLN A 1 449 ? -19.835 -9.671 12.781 1.00 95.25 449 GLN A CA 1
ATOM 3351 C C . GLN A 1 449 ? -19.499 -9.653 11.292 1.00 95.25 449 GLN A C 1
ATOM 3353 O O . GLN A 1 449 ? -18.925 -10.597 10.747 1.00 95.25 449 GLN A O 1
ATOM 3358 N N . GLY A 1 450 ? -19.864 -8.549 10.652 1.00 97.50 450 GLY A N 1
ATOM 3359 C CA . GLY A 1 450 ? -19.480 -8.222 9.289 1.00 97.50 450 GLY A CA 1
ATOM 3360 C C . GLY A 1 450 ? -18.869 -6.832 9.249 1.00 97.50 450 GLY A C 1
ATOM 3361 O O . GLY A 1 450 ? -19.369 -5.919 9.908 1.00 97.50 450 GLY A O 1
ATOM 3362 N N . GLN A 1 451 ? -17.799 -6.666 8.487 1.00 98.12 451 GLN A N 1
ATOM 3363 C CA . GLN A 1 451 ? -17.130 -5.391 8.285 1.00 98.12 451 GLN A CA 1
ATOM 3364 C C . GLN A 1 451 ? -16.846 -5.170 6.806 1.00 98.12 451 GLN A C 1
ATOM 3366 O O . GLN A 1 451 ? -16.539 -6.105 6.075 1.00 98.12 451 GLN A O 1
ATOM 3371 N N . VAL A 1 452 ? -16.918 -3.911 6.391 1.00 98.50 452 VAL A N 1
ATOM 3372 C CA . VAL A 1 452 ? -16.348 -3.435 5.137 1.00 98.50 452 VAL A CA 1
ATOM 3373 C C . VAL A 1 452 ? -15.501 -2.204 5.420 1.00 98.50 452 VAL A C 1
ATOM 3375 O O . VAL A 1 452 ? -15.922 -1.306 6.157 1.00 98.50 452 VAL A O 1
ATOM 3378 N N . VAL A 1 453 ? -14.312 -2.175 4.837 1.00 98.69 453 VAL A N 1
ATOM 3379 C CA . VAL A 1 453 ? -13.417 -1.026 4.825 1.00 98.69 453 VAL A CA 1
ATOM 3380 C C . VAL A 1 453 ? -13.171 -0.648 3.380 1.00 98.69 453 VAL A C 1
ATOM 3382 O O . VAL A 1 453 ? -12.762 -1.470 2.567 1.00 98.69 453 VAL A O 1
ATOM 3385 N N . TRP A 1 454 ? -13.445 0.606 3.062 1.00 98.56 454 TRP A N 1
ATOM 3386 C CA . TRP A 1 454 ? -13.176 1.199 1.770 1.00 98.56 454 TRP A CA 1
ATOM 3387 C C . TRP A 1 454 ? -12.121 2.285 1.934 1.00 98.56 454 TRP A C 1
ATOM 3389 O O . TRP A 1 454 ? -12.277 3.209 2.739 1.00 98.56 454 TRP A O 1
ATOM 3399 N N . THR A 1 455 ? -11.059 2.171 1.147 1.00 98.62 455 THR A N 1
ATOM 3400 C CA . THR A 1 455 ? -9.986 3.153 1.059 1.00 98.62 455 THR A CA 1
ATOM 3401 C C . THR A 1 455 ? -9.929 3.690 -0.358 1.00 98.62 455 THR A C 1
ATOM 3403 O O . THR A 1 455 ? -9.902 2.924 -1.317 1.00 98.62 455 THR A O 1
ATOM 3406 N N . ARG A 1 456 ? -9.857 5.010 -0.499 1.00 98.31 456 ARG A N 1
ATOM 3407 C CA . ARG A 1 456 ? -9.537 5.660 -1.767 1.00 98.31 456 ARG A CA 1
ATOM 3408 C C . ARG A 1 456 ? -8.346 6.567 -1.585 1.00 98.31 456 ARG A C 1
ATOM 3410 O O . ARG A 1 456 ? -8.420 7.534 -0.836 1.00 98.31 456 ARG A O 1
ATOM 3417 N N . ASN A 1 457 ? -7.286 6.306 -2.324 1.00 98.44 457 ASN A N 1
ATOM 3418 C CA . ASN A 1 457 ? -6.106 7.145 -2.320 1.00 98.44 457 ASN A CA 1
ATOM 3419 C C . ASN A 1 457 ? -6.128 8.071 -3.531 1.00 98.44 457 ASN A C 1
ATOM 3421 O O . ASN A 1 457 ? -6.494 7.682 -4.641 1.00 98.44 457 ASN A O 1
ATOM 3425 N N . HIS A 1 458 ? -5.726 9.311 -3.305 1.00 98.12 458 HIS A N 1
ATOM 3426 C CA . HIS A 1 458 ? -5.377 10.253 -4.346 1.00 98.12 458 HIS A CA 1
ATOM 3427 C C . HIS A 1 458 ? -3.869 10.476 -4.294 1.00 98.12 458 HIS A C 1
ATOM 3429 O O . HIS A 1 458 ? -3.367 11.181 -3.415 1.00 98.12 458 HIS A O 1
ATOM 3435 N N . GLU A 1 459 ? -3.159 9.828 -5.211 1.00 97.56 459 GLU A N 1
ATOM 3436 C CA . GLU A 1 459 ? -1.708 9.909 -5.315 1.00 97.56 459 GLU A CA 1
ATOM 3437 C C . GLU A 1 459 ? -1.353 11.157 -6.123 1.00 97.56 459 GLU A C 1
ATOM 3439 O O . GLU A 1 459 ? -1.765 11.304 -7.280 1.00 97.56 459 GLU A O 1
ATOM 3444 N N . GLN A 1 460 ? -0.645 12.097 -5.495 1.00 97.62 460 GLN A N 1
ATOM 3445 C CA . GLN A 1 460 ? -0.255 13.338 -6.153 1.00 97.62 460 GLN A CA 1
ATOM 3446 C C . GLN A 1 460 ? 0.872 13.050 -7.145 1.00 97.62 460 GLN A C 1
ATOM 3448 O O . GLN A 1 460 ? 1.809 12.311 -6.845 1.00 97.62 460 GLN A O 1
ATOM 3453 N N . GLY A 1 461 ? 0.788 13.652 -8.332 1.00 97.38 461 GLY A N 1
ATOM 3454 C CA . GLY A 1 461 ? 1.861 13.545 -9.313 1.00 97.38 461 GLY A CA 1
ATOM 3455 C C . GLY A 1 461 ? 3.130 14.226 -8.802 1.00 97.38 461 GLY A C 1
ATOM 3456 O O . GLY A 1 461 ? 3.068 15.323 -8.243 1.00 97.38 461 GLY A O 1
ATOM 3457 N N . PHE A 1 462 ? 4.279 13.598 -9.023 1.00 97.56 462 PHE A N 1
ATOM 3458 C CA . PHE A 1 462 ? 5.578 14.112 -8.601 1.00 97.56 462 PHE A CA 1
ATOM 3459 C C . PHE A 1 462 ? 6.659 13.790 -9.638 1.00 97.56 462 PHE A C 1
ATOM 3461 O O . PHE A 1 462 ? 6.414 13.180 -10.678 1.00 97.56 462 PHE A O 1
ATOM 3468 N N . SER A 1 463 ? 7.876 14.273 -9.419 1.00 97.56 463 SER A N 1
ATOM 3469 C CA . SER A 1 463 ? 9.013 13.966 -10.287 1.00 97.56 463 SER A CA 1
ATOM 3470 C C . SER A 1 463 ? 10.219 13.597 -9.454 1.00 97.56 463 SER A C 1
ATOM 3472 O O . SER A 1 463 ? 10.500 14.251 -8.451 1.00 97.56 463 SER A O 1
ATOM 3474 N N . GLU A 1 464 ? 10.981 12.622 -9.929 1.00 97.94 464 GLU A N 1
ATOM 3475 C CA . GLU A 1 464 ? 12.294 12.330 -9.373 1.00 97.94 464 GLU A CA 1
ATOM 3476 C C . GLU A 1 464 ? 13.217 13.542 -9.597 1.00 97.94 464 GLU A C 1
ATOM 3478 O O . GLU A 1 464 ? 13.335 14.095 -10.700 1.00 97.94 464 GLU A O 1
ATOM 3483 N N . GLY A 1 465 ? 13.821 14.018 -8.510 1.00 96.38 465 GLY A N 1
ATOM 3484 C CA . GLY A 1 465 ? 14.558 15.276 -8.446 1.00 96.38 465 GLY A CA 1
ATOM 3485 C C . GLY A 1 465 ? 16.072 15.111 -8.348 1.00 96.38 465 GLY A C 1
ATOM 3486 O O . GLY A 1 465 ? 16.805 16.018 -8.753 1.00 96.38 465 GLY A O 1
ATOM 3487 N N . HIS A 1 466 ? 16.562 13.977 -7.840 1.00 96.31 466 HIS A N 1
ATOM 3488 C CA . HIS A 1 466 ? 17.989 13.736 -7.597 1.00 96.31 466 HIS A CA 1
ATOM 3489 C C . HIS A 1 466 ? 18.336 12.241 -7.516 1.00 96.31 466 HIS A C 1
ATOM 3491 O O . HIS A 1 466 ? 17.471 11.381 -7.640 1.00 96.31 466 HIS A O 1
ATOM 3497 N N . GLY A 1 467 ? 19.627 11.946 -7.316 1.00 95.12 467 GLY A N 1
ATOM 3498 C CA . GLY A 1 467 ? 20.150 10.597 -7.071 1.00 95.12 467 GLY A CA 1
ATOM 3499 C C . GLY A 1 467 ? 20.465 9.765 -8.321 1.00 95.12 467 GLY A C 1
ATOM 3500 O O . GLY A 1 467 ? 21.140 8.748 -8.202 1.00 95.12 467 GLY A O 1
ATOM 3501 N N . THR A 1 468 ? 20.051 10.243 -9.496 1.00 94.50 468 THR A N 1
ATOM 3502 C CA . THR A 1 468 ? 20.371 9.678 -10.815 1.00 94.50 468 THR A CA 1
ATOM 3503 C C . THR A 1 468 ? 20.532 10.785 -11.871 1.00 94.50 468 THR A C 1
ATOM 3505 O O . THR A 1 468 ? 20.228 11.966 -11.604 1.00 94.50 468 THR A O 1
ATOM 3508 N N . GLU A 1 469 ? 21.002 10.425 -13.063 1.00 92.00 469 GLU A N 1
ATOM 3509 C CA . GLU A 1 469 ? 21.121 11.274 -14.246 1.00 92.00 469 GLU A CA 1
ATOM 3510 C C . GLU A 1 469 ? 19.775 11.901 -14.619 1.00 92.00 469 GLU A C 1
ATOM 3512 O O . GLU A 1 469 ? 18.707 11.351 -14.372 1.00 92.00 469 GLU A O 1
ATOM 3517 N N . ARG A 1 470 ? 19.792 13.090 -15.231 1.00 91.19 470 ARG A N 1
ATOM 3518 C CA . ARG A 1 470 ? 18.552 13.827 -15.531 1.00 91.19 470 ARG A CA 1
ATOM 3519 C C . ARG A 1 470 ? 17.588 13.037 -16.424 1.00 91.19 470 ARG A C 1
ATOM 3521 O O . ARG A 1 470 ? 16.382 13.174 -16.234 1.00 91.19 470 ARG A O 1
ATOM 3528 N N . ASN A 1 471 ? 18.114 12.256 -17.361 1.00 89.62 471 ASN A N 1
ATOM 3529 C CA . ASN A 1 471 ? 17.322 11.566 -18.377 1.00 89.62 471 ASN A CA 1
ATOM 3530 C C . ASN A 1 471 ? 16.693 10.269 -17.852 1.00 89.62 471 ASN A C 1
ATOM 3532 O O . ASN A 1 471 ? 15.657 9.869 -18.360 1.00 89.62 471 ASN A O 1
ATOM 3536 N N . LEU A 1 472 ? 17.229 9.699 -16.767 1.00 93.25 472 LEU A N 1
ATOM 3537 C CA . LEU A 1 472 ? 16.659 8.530 -16.089 1.00 93.25 472 LEU A CA 1
ATOM 3538 C C . LEU A 1 472 ? 15.612 8.894 -15.023 1.00 93.25 472 LEU A C 1
ATOM 3540 O O . LEU A 1 472 ? 15.067 8.014 -14.365 1.00 93.25 472 LEU A O 1
ATOM 3544 N N . ARG A 1 473 ? 15.327 10.187 -14.813 1.00 95.62 473 ARG A N 1
ATOM 3545 C CA . ARG A 1 473 ? 14.345 10.644 -13.817 1.00 95.62 473 ARG A CA 1
ATOM 3546 C C . ARG A 1 473 ? 12.931 10.598 -14.368 1.00 95.62 473 ARG A C 1
ATOM 3548 O O . ARG A 1 473 ? 12.614 11.303 -15.330 1.00 95.62 473 ARG A O 1
ATOM 3555 N N . LEU A 1 474 ? 12.061 9.900 -13.656 1.00 97.62 474 LEU A N 1
ATOM 3556 C CA . LEU A 1 474 ? 10.659 9.736 -14.016 1.00 97.62 474 LEU A CA 1
ATOM 3557 C C . LEU A 1 474 ? 9.781 10.883 -13.506 1.00 97.62 474 LEU A C 1
ATOM 3559 O O . LEU A 1 474 ? 10.060 11.534 -12.489 1.00 97.62 474 LEU A O 1
ATOM 3563 N N . LYS A 1 475 ? 8.687 11.133 -14.228 1.00 98.00 475 LYS A N 1
ATOM 3564 C CA . LYS A 1 475 ? 7.588 12.021 -13.833 1.00 98.00 475 LYS A CA 1
ATOM 3565 C C . LYS A 1 475 ? 6.331 11.178 -13.618 1.00 98.00 475 LYS A C 1
ATOM 3567 O O . LYS A 1 475 ? 5.642 10.848 -14.578 1.00 98.00 475 LYS A O 1
ATOM 3572 N N . TYR A 1 476 ? 6.004 10.894 -12.368 1.00 97.88 476 TYR A N 1
ATOM 3573 C CA . TYR A 1 476 ? 4.796 10.163 -12.000 1.00 97.88 476 TYR A CA 1
ATOM 3574 C C . TYR A 1 476 ? 3.588 11.091 -12.123 1.00 97.88 476 TYR A C 1
ATOM 3576 O O . TYR A 1 476 ? 3.545 12.164 -11.509 1.00 97.88 476 TYR A O 1
ATOM 3584 N N . LYS A 1 477 ? 2.603 10.713 -12.939 1.00 97.81 477 LYS A N 1
ATOM 3585 C CA . LYS A 1 477 ? 1.331 11.438 -13.028 1.00 97.81 477 LYS A CA 1
ATOM 3586 C C . LYS A 1 477 ? 0.450 11.125 -11.821 1.00 97.81 477 LYS A C 1
ATOM 3588 O O . LYS A 1 477 ? 0.632 10.122 -11.138 1.00 97.81 477 LYS A O 1
ATOM 3593 N N . SER A 1 478 ? -0.500 12.015 -11.545 1.00 97.50 478 SER A N 1
ATOM 3594 C CA . SER A 1 478 ? -1.480 11.787 -10.484 1.00 97.50 478 SER A CA 1
ATOM 3595 C C . SER A 1 478 ? -2.434 10.667 -10.873 1.00 97.50 478 SER A C 1
ATOM 3597 O O . SER A 1 478 ? -2.945 10.693 -11.991 1.00 97.50 478 SER A O 1
ATOM 3599 N N . ARG A 1 479 ? -2.766 9.794 -9.926 1.00 96.75 479 ARG A N 1
ATOM 3600 C CA . ARG A 1 479 ? -3.736 8.714 -10.132 1.00 96.75 479 ARG A CA 1
ATOM 3601 C C . ARG A 1 479 ? -4.588 8.469 -8.891 1.00 96.75 479 ARG A C 1
ATOM 3603 O O . ARG A 1 479 ? -4.400 9.111 -7.846 1.00 96.75 479 ARG A O 1
ATOM 3610 N N . LYS A 1 480 ? -5.553 7.562 -8.996 1.00 97.19 480 LYS A N 1
ATOM 3611 C CA . LYS A 1 480 ? -6.404 7.141 -7.882 1.00 97.19 480 LYS A CA 1
ATOM 3612 C C . LYS A 1 480 ? -6.455 5.628 -7.768 1.00 97.19 480 LYS A C 1
ATOM 3614 O O . LYS A 1 480 ? -6.872 4.935 -8.688 1.00 97.19 480 LYS A O 1
ATOM 3619 N N . THR A 1 481 ? -6.150 5.144 -6.572 1.00 97.06 481 THR A N 1
ATOM 3620 C CA . THR A 1 481 ? -6.316 3.737 -6.203 1.00 97.06 481 THR A CA 1
ATOM 3621 C C . THR A 1 481 ? -7.475 3.586 -5.225 1.00 97.06 481 THR A C 1
ATOM 3623 O O . THR A 1 481 ? -7.722 4.453 -4.384 1.00 97.06 481 THR A O 1
ATOM 3626 N N . ASN A 1 482 ? -8.234 2.507 -5.364 1.00 97.19 482 ASN A N 1
ATOM 3627 C CA . ASN A 1 482 ? -9.376 2.152 -4.542 1.00 97.19 482 ASN A CA 1
ATOM 3628 C C . ASN A 1 482 ? -9.175 0.734 -4.002 1.00 97.19 482 ASN A C 1
ATOM 3630 O O . ASN A 1 482 ? -8.794 -0.183 -4.717 1.00 97.19 482 ASN A O 1
ATOM 3634 N N . PHE A 1 483 ? -9.488 0.546 -2.732 1.00 97.69 483 PHE A N 1
ATOM 3635 C CA . PHE A 1 483 ? -9.379 -0.735 -2.056 1.00 97.69 483 PHE A CA 1
ATOM 3636 C C . PHE A 1 483 ? -10.655 -0.971 -1.271 1.00 97.69 483 PHE A C 1
ATOM 3638 O O . PHE A 1 483 ? -11.181 -0.049 -0.641 1.00 97.69 483 PHE A O 1
ATOM 3645 N N . ALA A 1 484 ? -11.159 -2.196 -1.318 1.00 97.75 484 ALA A N 1
ATOM 3646 C CA . ALA A 1 484 ? -12.319 -2.599 -0.548 1.00 97.75 484 ALA A CA 1
ATOM 3647 C C . ALA A 1 484 ? -12.029 -3.952 0.089 1.00 97.75 484 ALA A C 1
ATOM 3649 O O . ALA A 1 484 ? -11.938 -4.955 -0.610 1.00 97.75 484 ALA A O 1
ATOM 3650 N N . GLU A 1 485 ? -11.914 -3.975 1.411 1.00 98.12 485 GLU A N 1
ATOM 3651 C CA . GLU A 1 485 ? -11.767 -5.208 2.175 1.00 98.12 485 GLU A CA 1
ATOM 3652 C C . GLU A 1 485 ? -13.057 -5.486 2.938 1.00 98.12 485 GLU A C 1
ATOM 3654 O O . GLU A 1 485 ? -13.629 -4.605 3.586 1.00 98.12 485 GLU A O 1
ATOM 3659 N N . THR A 1 486 ? -13.529 -6.722 2.861 1.00 98.44 486 THR A N 1
ATOM 3660 C CA . THR A 1 486 ? -14.658 -7.208 3.643 1.00 98.44 486 THR A CA 1
ATOM 3661 C C . THR A 1 486 ? -14.219 -8.315 4.575 1.00 98.44 486 THR A C 1
ATOM 3663 O O . THR A 1 486 ? -13.476 -9.209 4.181 1.00 98.44 486 THR A O 1
ATOM 3666 N N . GLU A 1 487 ? -14.762 -8.296 5.782 1.00 97.88 487 GLU A N 1
ATOM 3667 C CA . GLU A 1 487 ? -14.568 -9.343 6.766 1.00 97.88 487 GLU A CA 1
ATOM 3668 C C . GLU A 1 487 ? -15.922 -9.903 7.200 1.00 97.88 487 GLU A C 1
ATOM 3670 O O . GLU A 1 487 ? -16.830 -9.150 7.559 1.00 97.88 487 GLU A O 1
ATOM 3675 N N . LEU A 1 488 ? -16.044 -11.229 7.226 1.00 98.31 488 LEU A N 1
ATOM 3676 C CA . LEU A 1 488 ? -17.171 -11.936 7.828 1.00 98.31 488 LEU A CA 1
ATOM 3677 C C . LEU A 1 488 ? -16.640 -12.913 8.868 1.00 98.31 488 LEU A C 1
ATOM 3679 O O . LEU A 1 488 ? -15.949 -13.874 8.534 1.00 98.31 488 LEU A O 1
ATOM 3683 N N . GLY A 1 489 ? -16.957 -12.676 10.136 1.00 96.81 489 GLY A N 1
ATOM 3684 C CA . GLY A 1 489 ? -16.333 -13.415 11.223 1.00 96.81 489 GLY A CA 1
ATOM 3685 C C . GLY A 1 489 ? -17.221 -13.651 12.426 1.00 96.81 489 GLY A C 1
ATOM 3686 O O . GLY A 1 489 ? -18.334 -13.142 12.542 1.00 96.81 489 GLY A O 1
ATOM 3687 N N . MET A 1 490 ? -16.687 -14.437 13.350 1.00 95.94 490 MET A N 1
ATOM 3688 C CA . MET A 1 490 ? -17.276 -14.694 14.652 1.00 95.94 490 MET A CA 1
ATOM 3689 C C . MET A 1 490 ? -16.220 -14.473 15.727 1.00 95.94 490 MET A C 1
ATOM 3691 O O . MET A 1 490 ? -15.117 -15.020 15.664 1.00 95.94 490 MET A O 1
ATOM 3695 N N . LYS A 1 491 ? -16.572 -13.678 16.733 1.00 93.94 491 LYS A N 1
ATOM 3696 C CA . LYS A 1 491 ? -15.765 -13.469 17.929 1.00 93.94 491 LYS A CA 1
ATOM 3697 C C . LYS A 1 491 ? -16.375 -14.233 19.100 1.00 93.94 491 LYS A C 1
ATOM 3699 O O . LYS A 1 491 ? -17.557 -14.101 19.395 1.00 93.94 491 LYS A O 1
ATOM 3704 N N . LEU A 1 492 ? -15.556 -15.022 19.778 1.00 93.31 492 LEU A N 1
ATOM 3705 C CA . LEU A 1 492 ? -15.862 -15.676 21.042 1.00 93.31 492 LEU A CA 1
ATOM 3706 C C . LEU A 1 492 ? -15.168 -14.905 22.158 1.00 93.31 492 LEU A C 1
ATOM 3708 O O . LEU A 1 492 ? -13.983 -14.601 22.054 1.00 93.31 492 LEU A O 1
ATOM 3712 N N . SER A 1 493 ? -15.889 -14.603 23.230 1.00 91.94 493 SER A N 1
ATOM 3713 C CA . SER A 1 493 ? -15.352 -13.917 24.407 1.00 91.94 493 SER A CA 1
ATOM 3714 C C . SER A 1 493 ? -15.770 -14.642 25.681 1.00 91.94 493 SER A C 1
ATOM 3716 O O . SER A 1 493 ? -16.894 -15.138 25.769 1.00 91.94 493 SER A O 1
ATOM 3718 N N . VAL A 1 494 ? -14.885 -14.691 26.677 1.00 90.81 494 VAL A N 1
ATOM 3719 C CA . VAL A 1 494 ? -15.157 -15.335 27.974 1.00 90.81 494 VAL A CA 1
ATOM 3720 C C . VAL A 1 494 ? -15.000 -14.304 29.090 1.00 90.81 494 VAL A C 1
ATOM 3722 O O . VAL A 1 494 ? -13.882 -14.065 29.538 1.00 90.81 494 VAL A O 1
ATOM 3725 N N . PRO A 1 495 ? -16.082 -13.647 29.535 1.00 87.19 495 PRO A N 1
ATOM 3726 C CA . PRO A 1 495 ? -16.003 -12.666 30.611 1.00 87.19 495 PRO A CA 1
ATOM 3727 C C . PRO A 1 495 ? -15.720 -13.335 31.962 1.00 87.19 495 PRO A C 1
ATOM 3729 O O . PRO A 1 495 ? -16.474 -14.191 32.418 1.00 87.19 495 PRO A O 1
ATOM 3732 N N . ILE A 1 496 ? -14.646 -12.921 32.629 1.00 86.44 496 ILE A N 1
ATOM 3733 C CA . ILE A 1 496 ? -14.215 -13.425 33.937 1.00 86.44 496 ILE A CA 1
ATOM 3734 C C . ILE A 1 496 ? -14.199 -12.249 34.912 1.00 86.44 496 ILE A C 1
ATOM 3736 O O . ILE A 1 496 ? -13.376 -11.338 34.807 1.00 86.44 496 ILE A O 1
ATOM 3740 N N . ARG A 1 497 ? -15.118 -12.255 35.881 1.00 82.31 497 ARG A N 1
ATOM 3741 C CA . ARG A 1 497 ? -15.161 -11.243 36.945 1.00 82.31 497 ARG A CA 1
ATOM 3742 C C . ARG A 1 497 ? -13.968 -11.435 37.885 1.00 82.31 497 ARG A C 1
ATOM 3744 O O . ARG A 1 497 ? -13.713 -12.545 38.348 1.00 82.31 497 ARG A O 1
ATOM 3751 N N . THR A 1 498 ? -13.241 -10.359 38.180 1.00 79.88 498 THR A N 1
ATOM 3752 C CA . THR A 1 498 ? -12.091 -10.380 39.093 1.00 79.88 498 THR A CA 1
ATOM 3753 C C . THR A 1 498 ? -12.280 -9.337 40.193 1.00 79.88 498 THR A C 1
ATOM 3755 O O . THR A 1 498 ? -12.321 -8.130 39.958 1.00 79.88 498 THR A O 1
ATOM 3758 N N . GLY A 1 499 ? -12.443 -9.813 41.429 1.00 76.25 499 GLY A N 1
ATOM 3759 C CA . GLY A 1 499 ? -12.804 -8.959 42.560 1.00 76.25 499 GLY A CA 1
ATOM 3760 C C . GLY A 1 499 ? -14.134 -8.221 42.356 1.00 76.25 499 GLY A C 1
ATOM 3761 O O . GLY A 1 499 ? -14.998 -8.623 41.572 1.00 76.25 499 GLY A O 1
ATOM 3762 N N . GLU A 1 500 ? -14.292 -7.107 43.064 1.00 75.44 500 GLU A N 1
ATOM 3763 C CA . GLU A 1 500 ? -15.556 -6.362 43.089 1.00 75.44 500 GLU A CA 1
ATOM 3764 C C . GLU A 1 500 ? -15.758 -5.457 41.870 1.00 75.44 500 GLU A C 1
ATOM 3766 O O . GLU A 1 500 ? -16.892 -5.161 41.521 1.00 75.44 500 GLU A O 1
ATOM 3771 N N . ARG A 1 501 ? -14.680 -4.999 41.215 1.00 75.06 501 ARG A N 1
ATOM 3772 C CA . ARG A 1 501 ? -14.744 -3.901 40.223 1.00 75.06 501 ARG A CA 1
ATOM 3773 C C . ARG A 1 501 ? -14.070 -4.190 38.890 1.00 75.06 501 ARG A C 1
ATOM 3775 O O . ARG A 1 501 ? -14.208 -3.384 37.969 1.00 75.06 501 ARG A O 1
ATOM 3782 N N . ALA A 1 502 ? -13.323 -5.286 38.791 1.00 83.94 502 ALA A N 1
ATOM 3783 C CA . ALA A 1 502 ? -12.582 -5.618 37.588 1.00 83.94 502 ALA A CA 1
ATOM 3784 C C . ALA A 1 502 ? -13.218 -6.784 36.820 1.00 83.94 502 ALA A C 1
ATOM 3786 O O . ALA A 1 502 ? -13.989 -7.588 37.358 1.00 83.94 502 ALA A O 1
ATOM 3787 N N . MET A 1 503 ? -12.929 -6.822 35.523 1.00 85.19 503 MET A N 1
ATOM 3788 C CA . MET A 1 503 ? -13.337 -7.882 34.610 1.00 85.19 503 MET A CA 1
ATOM 3789 C C . MET A 1 503 ? -12.228 -8.108 33.589 1.00 85.19 503 MET A C 1
ATOM 3791 O O . MET A 1 503 ? -11.636 -7.160 33.070 1.00 85.19 503 MET A O 1
ATOM 3795 N N . PHE A 1 504 ? -11.957 -9.378 33.331 1.00 88.69 504 PHE A N 1
ATOM 3796 C CA . PHE A 1 504 ? -10.975 -9.867 32.382 1.00 88.69 504 PHE A CA 1
ATOM 3797 C C . PHE A 1 504 ? -11.715 -10.623 31.279 1.00 88.69 504 PHE A C 1
ATOM 3799 O O . PHE A 1 504 ? -12.529 -11.489 31.585 1.00 88.69 504 PHE A O 1
ATOM 3806 N N . VAL A 1 505 ? -11.476 -10.296 30.012 1.00 90.06 505 VAL A N 1
ATOM 3807 C CA . VAL A 1 505 ? -12.211 -10.883 28.882 1.00 90.06 505 VAL A CA 1
ATOM 3808 C C . VAL A 1 505 ? -11.220 -11.351 27.815 1.00 90.06 505 VAL A C 1
ATOM 3810 O O . VAL A 1 505 ? -10.874 -10.589 26.911 1.00 90.06 505 VAL A O 1
ATOM 3813 N N . PRO A 1 506 ? -10.709 -12.591 27.904 1.00 94.06 506 PRO A N 1
ATOM 3814 C CA . PRO A 1 506 ? -10.049 -13.229 26.778 1.00 94.06 506 PRO A CA 1
ATOM 3815 C C . PRO A 1 506 ? -11.047 -13.419 25.635 1.00 94.06 506 PRO A C 1
ATOM 3817 O O . PRO A 1 506 ? -12.228 -13.713 25.848 1.00 94.06 506 PRO A O 1
ATOM 3820 N N . SER A 1 507 ? -10.552 -13.271 24.414 1.00 94.00 507 SER A N 1
ATOM 3821 C CA . SER A 1 507 ? -11.338 -13.442 23.203 1.00 94.00 507 SER A CA 1
ATOM 3822 C C . SER A 1 507 ? -10.535 -14.087 22.081 1.00 94.00 507 SER A C 1
ATOM 3824 O O . SER A 1 507 ? -9.309 -13.990 22.029 1.00 94.00 507 SER A O 1
ATOM 3826 N N . LEU A 1 508 ? -11.260 -14.753 21.189 1.00 96.75 508 LEU A N 1
ATOM 3827 C CA . LEU 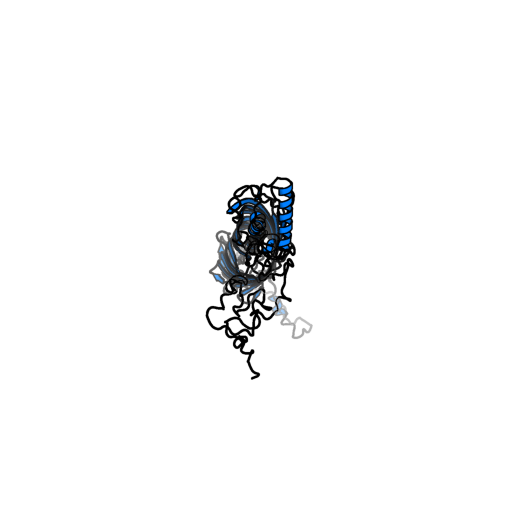A 1 508 ? -10.754 -15.336 19.957 1.00 96.75 508 LEU A CA 1
ATOM 3828 C C . LEU A 1 508 ? -11.703 -14.949 18.823 1.00 96.75 508 LEU A C 1
ATOM 3830 O O . LEU A 1 508 ? -12.913 -15.127 18.944 1.00 96.75 508 LEU A O 1
ATOM 3834 N N . ARG A 1 509 ? -11.167 -14.424 17.729 1.00 95.81 509 ARG A N 1
ATOM 3835 C CA . ARG A 1 509 ? -11.905 -14.030 16.530 1.00 95.81 509 ARG A CA 1
ATOM 3836 C C . ARG A 1 509 ? -11.379 -14.838 15.357 1.00 95.81 509 ARG A C 1
ATOM 3838 O O . ARG A 1 509 ? -10.178 -14.861 15.110 1.00 95.81 509 ARG A O 1
ATOM 3845 N N . GLY A 1 510 ? -12.293 -15.499 14.663 1.00 98.06 510 GLY A N 1
ATOM 3846 C CA . GLY A 1 510 ? -12.034 -16.113 13.368 1.00 98.06 510 GLY A CA 1
ATOM 3847 C C . GLY A 1 510 ? -12.854 -15.391 12.313 1.00 98.06 510 GLY A C 1
ATOM 3848 O O . GLY A 1 510 ? -14.037 -15.133 12.551 1.00 98.06 510 GLY A O 1
ATOM 3849 N N . ALA A 1 511 ? -12.257 -15.059 11.175 1.00 98.12 511 ALA A N 1
ATOM 3850 C CA . ALA A 1 511 ? -12.990 -14.425 10.089 1.00 98.12 511 ALA A CA 1
ATOM 3851 C C . ALA A 1 511 ? -12.497 -14.850 8.712 1.00 98.12 511 ALA A C 1
ATOM 3853 O O . ALA A 1 511 ? -11.343 -15.225 8.543 1.00 98.12 511 ALA A O 1
ATOM 3854 N N . TRP A 1 512 ? -13.388 -14.779 7.735 1.00 98.50 512 TRP A N 1
ATOM 3855 C CA . TRP A 1 512 ? -13.045 -14.811 6.324 1.00 98.50 512 TRP A CA 1
ATOM 3856 C C . TRP A 1 512 ? -12.831 -13.380 5.834 1.00 98.50 512 TRP A C 1
ATOM 3858 O O . TRP A 1 512 ? -13.628 -12.495 6.159 1.00 98.50 512 TRP A O 1
ATOM 3868 N N . LEU A 1 513 ? -11.759 -13.177 5.076 1.00 98.12 513 LEU A N 1
ATOM 3869 C CA . LEU A 1 513 ? -11.355 -11.910 4.480 1.00 98.12 513 LEU A CA 1
ATOM 3870 C C . LEU A 1 513 ? -11.521 -11.997 2.964 1.00 98.12 513 LEU A C 1
ATOM 3872 O O . LEU A 1 513 ? -11.185 -13.018 2.361 1.00 98.12 513 LEU A O 1
ATOM 3876 N N . ALA A 1 514 ? -11.987 -10.916 2.355 1.00 97.81 514 ALA A N 1
ATOM 3877 C CA . ALA A 1 514 ? -11.926 -10.729 0.913 1.00 97.81 514 ALA A CA 1
ATOM 3878 C C . ALA A 1 514 ? -11.521 -9.298 0.588 1.00 97.81 514 ALA A C 1
ATOM 3880 O O . ALA A 1 514 ? -12.146 -8.350 1.062 1.00 97.81 514 ALA A O 1
ATOM 3881 N N . ASP A 1 515 ? -10.487 -9.169 -0.230 1.00 96.31 515 ASP A N 1
ATOM 3882 C CA . ASP A 1 515 ? -9.966 -7.922 -0.767 1.00 96.31 515 ASP A CA 1
ATOM 3883 C C . ASP A 1 515 ? -10.350 -7.862 -2.244 1.00 96.31 515 ASP A C 1
ATOM 3885 O O . ASP A 1 515 ? -9.898 -8.665 -3.060 1.00 96.31 515 ASP A O 1
ATOM 3889 N N . TRP A 1 516 ? -11.282 -6.975 -2.568 1.00 96.25 516 TRP A N 1
ATOM 3890 C CA . TRP A 1 516 ? -11.940 -6.950 -3.866 1.00 96.25 516 TRP A CA 1
ATOM 3891 C C . TRP A 1 516 ? -11.154 -6.106 -4.857 1.00 96.25 516 TRP A C 1
ATOM 3893 O O . TRP A 1 516 ? -10.842 -4.950 -4.567 1.00 96.25 516 TRP A O 1
ATOM 3903 N N . ASN A 1 517 ? -10.963 -6.615 -6.077 1.00 92.19 517 ASN A N 1
ATOM 3904 C CA . ASN A 1 517 ? -10.467 -5.783 -7.170 1.00 92.19 517 ASN A CA 1
ATOM 3905 C C . ASN A 1 517 ? -11.456 -4.627 -7.423 1.00 92.19 517 ASN A C 1
ATOM 3907 O O . ASN A 1 517 ? -12.643 -4.854 -7.670 1.00 92.19 517 ASN A O 1
ATOM 3911 N N . GLN A 1 518 ? -10.973 -3.388 -7.330 1.00 93.06 518 GLN A N 1
ATOM 3912 C CA . GLN A 1 518 ? -11.753 -2.170 -7.568 1.00 93.06 518 GLN A CA 1
ATOM 3913 C C . GLN A 1 518 ? -11.395 -1.470 -8.888 1.00 93.06 518 GLN A C 1
ATOM 3915 O O . GLN A 1 518 ? -11.815 -0.329 -9.079 1.00 93.06 518 GLN A O 1
ATOM 3920 N N . ALA A 1 519 ? -10.646 -2.134 -9.777 1.00 88.94 519 ALA A N 1
ATOM 3921 C CA . ALA A 1 519 ? -10.117 -1.580 -11.023 1.00 88.94 519 ALA A CA 1
ATOM 3922 C C . ALA A 1 519 ? -9.344 -0.277 -10.763 1.00 88.94 519 ALA A C 1
ATOM 3924 O O . ALA A 1 519 ? -9.804 0.827 -11.063 1.00 88.94 519 ALA A O 1
ATOM 3925 N N . ASN A 1 520 ? -8.191 -0.419 -10.111 1.00 93.50 520 ASN A N 1
ATOM 3926 C CA . ASN A 1 520 ? -7.299 0.700 -9.834 1.00 93.50 520 ASN A CA 1
ATOM 3927 C C . ASN A 1 520 ? -6.849 1.382 -11.128 1.00 93.50 520 ASN A C 1
ATOM 3929 O O . ASN A 1 520 ? -6.609 0.712 -12.127 1.00 93.50 520 ASN A O 1
ATOM 3933 N N . GLU A 1 521 ? -6.728 2.713 -11.101 1.00 95.19 521 GLU A N 1
ATOM 3934 C CA . GLU A 1 521 ? -6.130 3.443 -12.222 1.00 95.19 521 GLU A CA 1
ATOM 3935 C C . GLU A 1 521 ? -4.654 3.033 -12.360 1.00 95.19 521 GLU A C 1
ATOM 3937 O O . GLU A 1 521 ? -3.930 2.979 -11.357 1.00 95.19 521 GLU A O 1
ATOM 3942 N N . GLY A 1 522 ? -4.207 2.792 -13.595 1.00 93.56 522 GLY A N 1
ATOM 3943 C CA . GLY A 1 522 ? -2.795 2.616 -13.922 1.00 93.56 522 GLY A CA 1
ATOM 3944 C C . GLY A 1 522 ? -1.955 3.848 -13.565 1.00 93.56 522 GLY A C 1
ATOM 3945 O O . GLY A 1 522 ? -2.463 4.926 -13.235 1.00 93.56 522 GLY A O 1
ATOM 3946 N N . GLN A 1 523 ? -0.639 3.680 -13.545 1.00 96.56 523 GLN A N 1
ATOM 3947 C CA . GLN A 1 523 ? 0.310 4.760 -13.314 1.00 96.56 523 GLN A CA 1
ATOM 3948 C C . GLN A 1 523 ? 0.921 5.207 -14.636 1.00 96.56 523 GLN A C 1
ATOM 3950 O O . GLN A 1 523 ? 1.791 4.537 -15.174 1.00 96.56 523 GLN A O 1
ATOM 3955 N N . ASP A 1 524 ? 0.563 6.407 -15.084 1.00 97.62 524 ASP A N 1
ATOM 3956 C CA . ASP A 1 524 ? 1.245 7.014 -16.225 1.00 97.62 524 ASP A CA 1
ATOM 3957 C C . ASP A 1 524 ? 2.585 7.615 -15.791 1.00 97.62 524 ASP A C 1
ATOM 3959 O O . ASP A 1 524 ? 2.671 8.381 -14.813 1.00 97.62 524 ASP A O 1
ATOM 3963 N N . ILE A 1 525 ? 3.627 7.309 -16.553 1.00 98.12 525 ILE A N 1
ATOM 3964 C CA . ILE A 1 525 ? 4.993 7.779 -16.366 1.00 98.12 525 ILE A CA 1
ATOM 3965 C C . ILE A 1 525 ? 5.377 8.672 -17.538 1.00 98.12 525 ILE A C 1
ATOM 3967 O O . ILE A 1 525 ? 5.226 8.322 -18.700 1.00 98.12 525 ILE A O 1
ATOM 3971 N N . GLY A 1 526 ? 5.868 9.869 -17.228 1.00 97.50 526 GLY A N 1
ATOM 3972 C CA . GLY A 1 526 ? 6.443 10.778 -18.212 1.00 97.50 526 GLY A CA 1
ATOM 3973 C C . GLY A 1 526 ? 7.956 10.882 -18.093 1.00 97.50 526 GLY A C 1
ATOM 3974 O O . GLY A 1 526 ? 8.524 10.771 -17.003 1.00 97.50 526 GLY A O 1
ATOM 3975 N N . TYR A 1 527 ? 8.589 11.235 -19.204 1.00 95.69 527 TYR A N 1
ATOM 3976 C CA . TYR A 1 527 ? 10.042 11.322 -19.317 1.00 95.69 527 TYR A CA 1
ATOM 3977 C C . TYR A 1 527 ? 10.529 12.773 -19.376 1.00 95.69 527 TYR A C 1
ATOM 3979 O O . TYR A 1 527 ? 9.750 13.729 -19.496 1.00 95.69 527 TYR A O 1
ATOM 3987 N N . LYS A 1 528 ? 11.831 12.992 -19.166 1.00 91.88 528 LYS A N 1
ATOM 3988 C CA . LYS A 1 528 ? 12.437 14.341 -19.171 1.00 91.88 528 LYS A CA 1
ATOM 3989 C C . LYS A 1 528 ? 12.867 14.813 -20.561 1.00 91.88 528 LYS A C 1
ATOM 3991 O O . LYS A 1 528 ? 13.076 16.017 -20.679 1.00 91.88 528 LYS A O 1
ATOM 3996 N N . PHE A 1 529 ? 12.961 13.891 -21.516 1.00 90.94 529 PHE A N 1
ATOM 3997 C CA . PHE A 1 529 ? 13.480 14.059 -22.878 1.00 90.94 529 PHE A CA 1
ATOM 3998 C C . PHE A 1 529 ? 12.401 13.912 -23.970 1.00 90.94 529 PHE A C 1
ATOM 4000 O O . PHE A 1 529 ? 12.722 13.812 -25.142 1.00 90.94 529 PHE A O 1
ATOM 4007 N N . THR A 1 530 ? 11.129 13.780 -23.584 1.00 93.69 530 THR A N 1
ATOM 4008 C CA . THR A 1 530 ? 9.991 13.707 -24.511 1.00 93.69 530 THR A CA 1
ATOM 4009 C C . THR A 1 530 ? 8.705 14.111 -23.782 1.00 93.69 530 THR A C 1
ATOM 4011 O O . THR A 1 530 ? 8.647 14.162 -22.542 1.00 93.69 530 THR A O 1
ATOM 4014 N N . ASN A 1 531 ? 7.661 14.412 -24.555 1.00 93.94 531 ASN A N 1
ATOM 4015 C CA . ASN A 1 531 ? 6.295 14.596 -24.074 1.00 93.94 531 ASN A CA 1
ATOM 4016 C C . ASN A 1 531 ? 5.456 13.308 -24.082 1.00 93.94 531 ASN A C 1
ATOM 4018 O O . ASN A 1 531 ? 4.339 13.340 -23.557 1.00 93.94 531 ASN A O 1
ATOM 4022 N N . LYS A 1 532 ? 5.969 12.208 -24.646 1.00 95.56 532 LYS A N 1
ATOM 4023 C CA . LYS A 1 532 ? 5.328 10.891 -24.586 1.00 95.56 532 LYS A CA 1
ATOM 4024 C C . LYS A 1 532 ? 5.334 10.330 -23.160 1.00 95.56 532 LYS A C 1
ATOM 4026 O O . LYS A 1 532 ? 6.066 10.795 -22.275 1.00 95.56 532 LYS A O 1
ATOM 4031 N N . THR A 1 533 ? 4.457 9.365 -22.931 1.00 97.00 533 THR A N 1
ATOM 4032 C CA . THR A 1 533 ? 4.252 8.704 -21.641 1.00 97.00 533 THR A CA 1
ATOM 4033 C C . THR A 1 533 ? 4.089 7.212 -21.850 1.00 97.00 533 THR A C 1
ATOM 4035 O O . THR A 1 533 ? 3.552 6.837 -22.885 1.00 97.00 533 THR A O 1
ATOM 4038 N N . ALA A 1 534 ? 4.479 6.427 -20.849 1.00 97.12 534 ALA A N 1
ATOM 4039 C CA . ALA A 1 534 ? 4.170 5.005 -20.766 1.00 97.12 534 ALA A CA 1
ATOM 4040 C C . ALA A 1 534 ? 3.184 4.745 -19.618 1.00 97.12 534 ALA A C 1
ATOM 4042 O O . ALA A 1 534 ? 3.308 5.376 -18.557 1.00 97.12 534 ALA A O 1
ATOM 4043 N N . SER A 1 535 ? 2.207 3.867 -19.818 1.00 95.50 535 SER A N 1
ATOM 4044 C CA . SER A 1 535 ? 1.219 3.482 -18.812 1.00 95.50 535 SER A CA 1
ATOM 4045 C C . SER A 1 535 ? 1.548 2.125 -18.198 1.00 95.50 535 SER A C 1
ATOM 4047 O O . SER A 1 535 ? 1.993 1.209 -18.874 1.00 95.50 535 SER A O 1
ATOM 4049 N N . PHE A 1 536 ? 1.334 2.010 -16.888 1.00 94.88 536 PHE A N 1
ATOM 4050 C CA . PHE A 1 536 ? 1.545 0.778 -16.130 1.00 94.88 536 PHE A CA 1
ATOM 4051 C C . PHE A 1 536 ? 0.258 0.428 -15.401 1.00 94.88 536 PHE A C 1
ATOM 4053 O O . PHE A 1 536 ? -0.109 1.093 -14.422 1.00 94.88 536 PHE A O 1
ATOM 4060 N N . ASP A 1 537 ? -0.428 -0.606 -15.868 1.00 92.19 537 ASP A N 1
ATOM 4061 C CA . ASP A 1 537 ? -1.689 -1.040 -15.284 1.00 92.19 537 ASP A CA 1
ATOM 4062 C C . ASP A 1 537 ? -1.507 -1.652 -13.892 1.00 92.19 537 ASP A C 1
ATOM 4064 O O . ASP A 1 537 ? -0.404 -1.971 -13.446 1.00 92.19 537 ASP A O 1
ATOM 4068 N N . SER A 1 538 ? -2.606 -1.749 -13.146 1.00 90.94 538 SER A N 1
ATOM 4069 C CA . SER A 1 538 ? -2.604 -2.374 -11.824 1.00 90.94 538 SER A CA 1
ATOM 4070 C C . SER A 1 538 ? -2.771 -3.891 -11.965 1.00 90.94 538 SER A C 1
ATOM 4072 O O . SER A 1 538 ? -3.856 -4.320 -12.366 1.00 90.94 538 SER A O 1
ATOM 4074 N N . PRO A 1 539 ? -1.784 -4.723 -11.573 1.00 86.38 539 PRO A N 1
ATOM 4075 C CA . PRO A 1 539 ? -1.914 -6.182 -11.624 1.00 86.38 539 PRO A CA 1
ATOM 4076 C C . PRO A 1 539 ? -2.786 -6.740 -10.486 1.00 86.38 539 PRO A C 1
ATOM 4078 O O . PRO A 1 539 ? -2.949 -7.949 -10.337 1.00 86.38 539 PRO A O 1
ATOM 4081 N N . LEU A 1 540 ? -3.340 -5.881 -9.624 1.00 88.38 540 LEU A N 1
ATOM 4082 C CA . LEU A 1 540 ? -4.035 -6.324 -8.423 1.00 88.38 540 LEU A CA 1
ATOM 4083 C C . LEU A 1 540 ? -5.369 -7.015 -8.731 1.00 88.38 540 LEU A C 1
ATOM 4085 O O . LEU A 1 540 ? -6.333 -6.412 -9.209 1.00 88.38 540 LEU A O 1
ATOM 4089 N N . GLY A 1 541 ? -5.443 -8.285 -8.342 1.00 89.50 541 GLY A N 1
ATOM 4090 C CA . GLY A 1 541 ? -6.645 -9.107 -8.402 1.00 89.50 541 GLY A CA 1
ATOM 4091 C C . GLY A 1 541 ? -7.521 -9.049 -7.147 1.00 89.50 541 GLY A C 1
ATOM 4092 O O . GLY A 1 541 ? -7.281 -8.303 -6.196 1.00 89.50 541 GLY A O 1
ATOM 4093 N N . THR A 1 542 ? -8.580 -9.866 -7.163 1.00 94.38 542 THR A N 1
ATOM 4094 C CA . THR A 1 542 ? -9.373 -10.156 -5.959 1.00 94.38 542 THR A CA 1
ATOM 4095 C C . THR A 1 542 ? -8.687 -11.255 -5.168 1.00 94.38 542 THR A C 1
ATOM 4097 O O . THR A 1 542 ? -8.380 -12.310 -5.717 1.00 94.38 542 THR A O 1
ATOM 4100 N N . GLU A 1 543 ? -8.519 -11.042 -3.871 1.00 94.62 543 GLU A N 1
ATOM 4101 C CA . GLU A 1 543 ? -7.814 -11.962 -2.989 1.00 94.62 543 GLU A CA 1
ATOM 4102 C C . GLU A 1 543 ? -8.706 -12.369 -1.820 1.00 94.62 543 GLU A C 1
ATOM 4104 O O . GLU A 1 543 ? -9.546 -11.602 -1.350 1.00 94.62 543 GLU A O 1
ATOM 4109 N N . ASN A 1 544 ? -8.541 -13.599 -1.340 1.00 97.19 544 ASN A N 1
ATOM 4110 C CA . ASN A 1 544 ? -9.339 -14.138 -0.243 1.00 97.19 544 ASN A CA 1
ATOM 4111 C C . ASN A 1 544 ? -8.413 -14.675 0.837 1.00 97.19 544 ASN A C 1
ATOM 4113 O O . ASN A 1 544 ? -7.370 -15.246 0.530 1.00 97.19 544 ASN A O 1
ATOM 4117 N N . GLY A 1 545 ? -8.817 -14.551 2.093 1.00 97.50 545 GLY A N 1
ATOM 4118 C CA . GLY A 1 545 ? -8.016 -15.016 3.210 1.00 97.50 545 GLY A CA 1
ATOM 4119 C C . GLY A 1 545 ? -8.835 -15.405 4.429 1.00 97.50 545 GLY A C 1
ATOM 4120 O O . GLY A 1 545 ? -10.067 -15.359 4.442 1.00 97.50 545 GLY A O 1
ATOM 4121 N N . ALA A 1 546 ? -8.128 -15.809 5.473 1.00 98.19 546 ALA A N 1
ATOM 4122 C CA . ALA A 1 546 ? -8.695 -16.114 6.773 1.00 98.19 546 ALA A CA 1
ATOM 4123 C C . ALA A 1 546 ? -7.900 -15.421 7.878 1.00 98.19 546 ALA A C 1
ATOM 4125 O O . ALA A 1 546 ? -6.676 -15.442 7.884 1.00 98.19 546 ALA A O 1
ATOM 4126 N N . LEU A 1 547 ? -8.607 -14.859 8.847 1.00 98.00 547 LEU A N 1
ATOM 4127 C CA . LEU A 1 547 ? -8.060 -14.234 10.038 1.00 98.00 547 LEU A CA 1
ATOM 4128 C C . LEU A 1 547 ? -8.225 -15.160 11.240 1.00 98.00 547 LEU A C 1
ATOM 4130 O O . LEU A 1 547 ? -9.322 -15.668 11.492 1.00 98.00 547 LEU A O 1
ATOM 4134 N N . ILE A 1 548 ? -7.172 -15.265 12.050 1.00 98.25 548 ILE A N 1
ATOM 4135 C CA . ILE A 1 548 ? -7.245 -15.779 13.420 1.00 98.25 548 ILE A CA 1
ATOM 4136 C C . ILE A 1 548 ? -6.604 -14.754 14.352 1.00 98.25 548 ILE A C 1
ATOM 4138 O O . ILE A 1 548 ? -5.407 -14.492 14.273 1.00 98.25 548 ILE A O 1
ATOM 4142 N N . GLU A 1 549 ? -7.392 -14.194 15.266 1.00 97.50 549 GLU A N 1
ATOM 4143 C CA . GLU A 1 549 ? -6.971 -13.125 16.173 1.00 97.50 549 GLU A CA 1
ATOM 4144 C C . GLU A 1 549 ? -7.320 -13.477 17.620 1.00 97.50 549 GLU A C 1
ATOM 4146 O O . GLU A 1 549 ? -8.464 -13.792 17.948 1.00 97.50 549 GLU A O 1
ATOM 4151 N N . ALA A 1 550 ? -6.328 -13.406 18.502 1.00 97.75 550 ALA A N 1
ATOM 4152 C CA . ALA A 1 550 ? -6.510 -13.532 19.938 1.00 97.75 550 ALA A CA 1
ATOM 4153 C C . ALA A 1 550 ? -6.489 -12.145 20.579 1.00 97.75 550 ALA A C 1
ATOM 4155 O O . ALA A 1 550 ? -5.714 -11.265 20.198 1.00 97.75 550 ALA A O 1
ATOM 4156 N N . GLY A 1 551 ? -7.335 -11.952 21.581 1.00 95.75 551 GLY A N 1
ATOM 4157 C CA . GLY A 1 551 ? -7.475 -10.674 22.252 1.00 95.75 551 GLY A CA 1
ATOM 4158 C C . GLY A 1 551 ? -7.680 -10.812 23.742 1.00 95.75 551 GLY A C 1
ATOM 4159 O O . GLY A 1 551 ? -8.174 -11.825 24.236 1.00 95.75 551 GLY A O 1
ATOM 4160 N N . LEU A 1 552 ? -7.334 -9.751 24.455 1.00 94.06 552 LEU A N 1
ATOM 4161 C CA . LEU A 1 552 ? -7.567 -9.641 25.875 1.00 94.06 552 LEU A CA 1
ATOM 4162 C C . LEU A 1 552 ? -8.002 -8.228 26.247 1.00 94.06 552 LEU A C 1
ATOM 4164 O O . LEU A 1 552 ? -7.290 -7.263 25.975 1.00 94.06 552 LEU A O 1
ATOM 4168 N N . ASP A 1 553 ? -9.135 -8.137 26.934 1.00 91.38 553 ASP A N 1
ATOM 4169 C CA . ASP A 1 553 ? -9.633 -6.908 27.536 1.00 91.38 553 ASP A CA 1
ATOM 4170 C C . ASP A 1 553 ? -9.539 -6.985 29.067 1.00 91.38 553 ASP A C 1
ATOM 4172 O O . ASP A 1 553 ? -9.883 -7.996 29.682 1.00 91.38 553 ASP A O 1
ATOM 4176 N N . TYR A 1 554 ? -9.108 -5.896 29.697 1.00 91.12 554 TYR A N 1
ATOM 4177 C CA . TYR A 1 554 ? -9.130 -5.722 31.144 1.00 91.12 554 TYR A CA 1
ATOM 4178 C C . TYR A 1 554 ? -9.790 -4.394 31.493 1.00 91.12 554 TYR A C 1
ATOM 4180 O O . TYR A 1 554 ? -9.335 -3.327 31.078 1.00 91.12 554 TYR A O 1
ATOM 4188 N N . THR A 1 555 ? -10.870 -4.450 32.263 1.00 85.94 555 THR A N 1
ATOM 4189 C CA . THR A 1 555 ? -11.651 -3.267 32.637 1.00 85.94 555 THR A CA 1
ATOM 4190 C C . THR A 1 555 ? -11.708 -3.120 34.143 1.00 85.94 555 THR A C 1
ATOM 4192 O O . THR A 1 555 ? -11.928 -4.108 34.840 1.00 85.94 555 THR A O 1
ATOM 4195 N N . ILE A 1 556 ? -11.566 -1.889 34.631 1.00 85.06 556 ILE A N 1
ATOM 4196 C CA . ILE A 1 556 ? -11.760 -1.517 36.031 1.00 85.06 556 ILE A CA 1
ATOM 4197 C C . ILE A 1 556 ? -12.819 -0.423 36.090 1.00 85.06 556 ILE A C 1
ATOM 4199 O O . ILE A 1 556 ? -12.666 0.633 35.470 1.00 85.06 556 ILE A O 1
ATOM 4203 N N . ARG A 1 557 ? -13.875 -0.653 36.868 1.00 76.31 557 ARG A N 1
ATOM 4204 C CA . ARG A 1 557 ? -14.948 0.322 37.057 1.00 76.31 557 ARG A CA 1
ATOM 4205 C C . ARG A 1 557 ? -14.744 1.192 38.301 1.00 76.31 557 ARG A C 1
ATOM 4207 O O . ARG A 1 557 ? -14.358 0.708 39.363 1.00 76.31 557 ARG A O 1
ATOM 4214 N N . ASN A 1 558 ? -15.112 2.467 38.161 1.00 71.19 558 ASN A N 1
ATOM 4215 C CA . ASN A 1 558 ? -15.396 3.405 39.249 1.00 71.19 558 ASN A CA 1
ATOM 4216 C C . ASN A 1 558 ? -14.218 3.688 40.205 1.00 71.19 558 ASN A C 1
ATOM 4218 O O . ASN A 1 558 ? -14.295 3.493 41.421 1.00 71.19 558 ASN A O 1
ATOM 4222 N N . ILE A 1 559 ? -13.115 4.181 39.643 1.00 63.19 559 ILE A N 1
ATOM 4223 C CA . ILE A 1 559 ? -12.053 4.862 40.387 1.00 63.19 559 ILE A CA 1
ATOM 4224 C C . ILE A 1 559 ? -12.367 6.360 40.321 1.00 63.19 559 ILE A C 1
ATOM 4226 O O . ILE A 1 559 ? -12.167 6.979 39.280 1.00 63.19 559 ILE A O 1
ATOM 4230 N N . ASN A 1 560 ? -12.879 6.954 41.403 1.00 71.38 560 ASN A N 1
ATOM 4231 C CA . ASN A 1 560 ? -13.224 8.385 41.458 1.00 71.38 560 ASN A CA 1
ATOM 4232 C C . ASN A 1 560 ? -14.118 8.843 40.280 1.00 71.38 560 ASN A C 1
ATOM 4234 O O . ASN A 1 560 ? -13.811 9.839 39.628 1.00 71.38 560 ASN A O 1
ATOM 4238 N N . ARG A 1 561 ? -15.196 8.097 39.978 1.00 77.62 561 ARG A N 1
ATOM 4239 C CA . ARG A 1 561 ? -16.102 8.293 38.818 1.00 77.62 561 ARG A CA 1
ATOM 4240 C C . ARG A 1 561 ? -15.507 7.986 37.439 1.00 77.62 561 ARG A C 1
ATOM 4242 O O . ARG A 1 561 ? -16.226 8.048 36.458 1.00 77.62 561 ARG A O 1
ATOM 4249 N N . THR A 1 562 ? -14.237 7.595 37.348 1.00 83.75 562 THR A N 1
ATOM 4250 C CA . THR A 1 562 ? -13.599 7.200 36.083 1.00 83.75 562 THR A CA 1
ATOM 4251 C C . THR A 1 562 ? -13.508 5.679 35.977 1.00 83.75 562 THR A C 1
ATOM 4253 O O . THR A 1 562 ? -13.115 5.001 36.929 1.00 83.75 562 THR A O 1
ATOM 4256 N N . SER A 1 563 ? -13.842 5.126 34.814 1.00 86.19 563 SER A N 1
ATOM 4257 C CA . SER A 1 563 ? -13.585 3.719 34.481 1.00 86.19 563 SER A CA 1
ATOM 4258 C C . SER A 1 563 ? -12.467 3.620 33.450 1.00 86.19 563 SER A C 1
ATOM 4260 O O . SER A 1 563 ? -12.342 4.477 32.579 1.00 86.19 563 SER A O 1
ATOM 4262 N N . VAL A 1 564 ? -11.643 2.580 33.556 1.00 89.38 564 VAL A N 1
ATOM 4263 C CA . VAL A 1 564 ? -10.479 2.378 32.685 1.00 89.38 564 VAL A CA 1
ATOM 4264 C C . VAL A 1 564 ? -10.584 1.025 32.004 1.00 89.38 564 VAL A C 1
ATOM 4266 O O . VAL A 1 564 ? -10.849 0.016 32.658 1.00 89.38 564 VAL A O 1
ATOM 4269 N N . LYS A 1 565 ? -10.333 1.000 30.698 1.00 88.88 565 LYS A N 1
ATOM 4270 C CA . LYS A 1 565 ? -10.148 -0.212 29.905 1.00 88.88 565 LYS A CA 1
ATOM 4271 C C . LYS A 1 565 ? -8.735 -0.237 29.346 1.00 88.88 565 LYS A C 1
ATOM 4273 O O . LYS A 1 565 ? -8.302 0.745 28.757 1.00 88.88 565 LYS A O 1
ATOM 4278 N N . LEU A 1 566 ? -8.070 -1.375 29.469 1.00 93.38 566 LEU A N 1
ATOM 4279 C CA . LEU A 1 566 ? -6.881 -1.737 28.711 1.00 93.38 566 LEU A CA 1
ATOM 4280 C C . LEU A 1 566 ? -7.244 -2.900 27.788 1.00 93.38 566 LEU A C 1
ATOM 4282 O O . LEU A 1 566 ? -7.948 -3.814 28.214 1.00 93.38 566 LEU A O 1
ATOM 4286 N N . TYR A 1 567 ? -6.764 -2.886 26.551 1.00 93.94 567 TYR A N 1
ATOM 4287 C CA . TYR A 1 567 ? -6.888 -4.043 25.671 1.00 93.94 567 TYR A CA 1
ATOM 4288 C C . TYR A 1 567 ? -5.632 -4.266 24.837 1.00 93.94 567 TYR A C 1
ATOM 4290 O O . TYR A 1 567 ? -4.875 -3.330 24.567 1.00 93.94 567 TYR A O 1
ATOM 4298 N N . GLY A 1 568 ? -5.440 -5.513 24.420 1.00 96.44 568 GLY A N 1
ATOM 4299 C CA . GLY A 1 568 ? -4.417 -5.912 23.464 1.00 96.44 568 GLY A CA 1
ATOM 4300 C C . GLY A 1 568 ? -4.907 -7.074 22.610 1.00 96.44 568 GLY A C 1
ATOM 4301 O O . GLY A 1 568 ? -5.617 -7.953 23.103 1.00 96.44 568 GLY A O 1
ATOM 4302 N N . ARG A 1 569 ? -4.557 -7.061 21.326 1.00 96.19 569 ARG A N 1
ATOM 4303 C CA . ARG A 1 569 ? -4.920 -8.076 20.335 1.00 96.19 569 ARG A CA 1
ATOM 4304 C C . ARG A 1 569 ? -3.782 -8.325 19.372 1.00 96.19 569 ARG A C 1
ATOM 4306 O O . ARG A 1 569 ? -3.031 -7.407 19.050 1.00 96.19 569 ARG A O 1
ATOM 4313 N N . GLY A 1 570 ? -3.705 -9.553 18.892 1.00 97.44 570 GLY A N 1
ATOM 4314 C CA . GLY A 1 570 ? -2.765 -9.963 17.865 1.00 97.44 570 GLY A CA 1
ATOM 4315 C C . GLY A 1 570 ? -3.328 -11.134 17.081 1.00 97.44 570 GLY A C 1
ATOM 4316 O O . GLY A 1 570 ? -3.972 -12.019 17.650 1.00 97.44 570 GLY A O 1
ATOM 4317 N N . GLY A 1 571 ? -3.094 -11.130 15.779 1.00 97.19 571 GLY A N 1
ATOM 4318 C CA . GLY A 1 571 ? -3.589 -12.154 14.883 1.00 97.19 571 GLY A CA 1
ATOM 4319 C C . GLY A 1 571 ? -2.718 -12.331 13.657 1.00 97.19 571 GLY A C 1
ATOM 4320 O O . GLY A 1 571 ? -1.834 -11.520 13.373 1.00 97.19 571 GLY A O 1
ATOM 4321 N N . VAL A 1 572 ? -2.998 -13.418 12.955 1.00 98.19 572 VAL A N 1
ATOM 4322 C CA . VAL A 1 572 ? -2.413 -13.748 11.658 1.00 98.19 572 VAL A CA 1
ATOM 4323 C C . VAL A 1 572 ? -3.514 -13.778 10.612 1.00 98.19 572 VAL A C 1
ATOM 4325 O O . VAL A 1 572 ? -4.638 -14.203 10.902 1.00 98.19 572 VAL A O 1
ATOM 4328 N N . GLU A 1 573 ? -3.179 -13.345 9.408 1.00 97.69 573 GLU A N 1
ATOM 4329 C CA . GLU A 1 573 ? -4.030 -13.464 8.232 1.00 97.69 573 GLU A CA 1
ATOM 4330 C C . GLU A 1 573 ? -3.349 -14.425 7.258 1.00 97.69 573 GLU A C 1
ATOM 4332 O O . GLU A 1 573 ? -2.138 -14.378 7.041 1.00 97.69 573 GLU A O 1
ATOM 4337 N N . LEU A 1 574 ? -4.133 -15.356 6.733 1.00 97.19 574 LEU A N 1
ATOM 4338 C CA . LEU A 1 574 ? -3.701 -16.409 5.829 1.00 97.19 574 LEU A CA 1
ATOM 4339 C C . LEU A 1 574 ? -4.393 -16.163 4.497 1.00 97.19 574 LEU A C 1
ATOM 4341 O O . LEU A 1 574 ? -5.582 -16.459 4.361 1.00 97.19 574 LEU A O 1
ATOM 4345 N N . TRP A 1 575 ? -3.672 -15.586 3.549 1.00 96.56 575 TRP A N 1
ATOM 4346 C CA . TRP A 1 575 ? -4.185 -15.273 2.225 1.00 96.56 575 TRP A CA 1
ATOM 4347 C C . TRP A 1 575 ? -3.981 -16.454 1.276 1.00 96.56 575 TRP A C 1
ATOM 4349 O O . TRP A 1 575 ? -2.952 -17.126 1.301 1.00 96.56 575 TRP A O 1
ATOM 4359 N N . ASN A 1 576 ? -4.985 -16.712 0.442 1.00 93.81 576 ASN A N 1
ATOM 4360 C CA . ASN A 1 576 ? -4.916 -17.633 -0.690 1.00 93.81 576 ASN A CA 1
ATOM 4361 C C . ASN A 1 576 ? -4.508 -16.857 -1.952 1.00 93.81 576 ASN A C 1
ATOM 4363 O O . ASN A 1 576 ? -5.256 -16.801 -2.928 1.00 93.81 576 ASN A O 1
ATOM 4367 N N . SER A 1 577 ? -3.378 -16.171 -1.837 1.00 90.19 577 SER A N 1
ATOM 4368 C CA . SER A 1 577 ? -2.711 -15.338 -2.834 1.00 90.19 577 SER A CA 1
ATOM 4369 C C . SER A 1 577 ? -1.246 -15.199 -2.417 1.00 90.19 577 SER A C 1
ATOM 4371 O O . SER A 1 577 ? -0.848 -15.665 -1.340 1.00 90.19 577 SER A O 1
ATOM 4373 N N . ASP A 1 578 ? -0.471 -14.471 -3.205 1.00 85.62 578 ASP A N 1
ATOM 4374 C CA . ASP A 1 578 ? 0.979 -14.330 -3.032 1.00 85.62 578 ASP A CA 1
ATOM 4375 C C . ASP A 1 578 ? 1.359 -13.456 -1.829 1.00 85.62 578 ASP A C 1
ATOM 4377 O O . ASP A 1 578 ? 2.518 -13.357 -1.433 1.00 85.62 578 ASP A O 1
ATOM 4381 N N . ARG A 1 579 ? 0.367 -12.888 -1.127 1.00 89.81 579 ARG A N 1
ATOM 4382 C CA . ARG A 1 579 ? 0.588 -12.312 0.210 1.00 89.81 579 ARG A CA 1
ATOM 4383 C C . ARG A 1 579 ? 0.989 -13.372 1.229 1.00 89.81 579 ARG A C 1
ATOM 4385 O O . ARG A 1 579 ? 1.682 -13.069 2.204 1.00 89.81 579 ARG A O 1
ATOM 4392 N N . GLY A 1 580 ? 0.550 -14.618 1.050 1.00 92.38 580 GLY A N 1
ATOM 4393 C CA . GLY A 1 580 ? 0.758 -15.712 1.995 1.00 92.38 580 GLY A CA 1
ATOM 4394 C C . GLY A 1 580 ? 0.319 -15.357 3.421 1.00 92.38 580 GLY A C 1
ATOM 4395 O O . GLY A 1 580 ? -0.842 -15.033 3.665 1.00 92.38 580 GLY A O 1
ATOM 4396 N N . MET A 1 581 ? 1.238 -15.445 4.390 1.00 95.62 581 MET A N 1
ATOM 4397 C CA . MET A 1 581 ? 0.940 -15.170 5.801 1.00 95.62 581 MET A CA 1
ATOM 4398 C C . MET A 1 581 ? 1.361 -13.755 6.216 1.00 95.62 581 MET A C 1
ATOM 4400 O O . MET A 1 581 ? 2.542 -13.406 6.163 1.00 95.62 581 MET A O 1
ATOM 4404 N N . THR A 1 582 ? 0.409 -12.982 6.731 1.00 96.81 582 THR A N 1
ATOM 4405 C CA . THR A 1 582 ? 0.620 -11.642 7.296 1.00 96.81 582 THR A CA 1
ATOM 4406 C C . THR A 1 582 ? 0.156 -11.599 8.755 1.00 96.81 582 THR A C 1
ATOM 4408 O O . THR A 1 582 ? -0.412 -12.562 9.283 1.00 96.81 582 THR A O 1
ATOM 4411 N N . TRP A 1 583 ? 0.446 -10.513 9.466 1.00 97.38 583 TRP A N 1
ATOM 4412 C CA . TRP A 1 583 ? 0.075 -10.340 10.865 1.00 97.38 583 TRP A CA 1
ATOM 4413 C C . TRP A 1 583 ? -0.445 -8.937 11.142 1.00 97.38 583 TRP A C 1
ATOM 4415 O O . TRP A 1 583 ? -0.076 -7.956 10.494 1.00 97.38 583 TRP A O 1
ATOM 4425 N N . ARG A 1 584 ? -1.264 -8.848 12.188 1.00 97.62 584 ARG A N 1
ATOM 4426 C CA . ARG A 1 584 ? -1.749 -7.583 12.728 1.00 97.62 584 ARG A CA 1
ATOM 4427 C C . ARG A 1 584 ? -1.808 -7.604 14.240 1.00 97.62 584 ARG A C 1
ATOM 4429 O O . ARG A 1 584 ? -2.042 -8.641 14.861 1.00 97.62 584 ARG A O 1
ATOM 4436 N N . ALA A 1 585 ? -1.624 -6.441 14.839 1.00 98.06 585 ALA A N 1
ATOM 4437 C CA . ALA A 1 585 ? -1.742 -6.241 16.268 1.00 98.06 585 ALA A CA 1
ATOM 4438 C C . ALA A 1 585 ? -2.308 -4.859 16.581 1.00 98.06 585 ALA A C 1
ATOM 4440 O O . ALA A 1 585 ? -2.076 -3.878 15.875 1.00 98.06 585 ALA A O 1
ATOM 4441 N N . SER A 1 586 ? -3.037 -4.771 17.686 1.00 98.06 586 SER A N 1
ATOM 4442 C CA . SER A 1 586 ? -3.507 -3.496 18.215 1.00 98.06 586 SER A CA 1
ATOM 4443 C C . SER A 1 586 ? -3.620 -3.542 19.728 1.00 98.06 586 SER A C 1
ATOM 4445 O O . SER A 1 586 ? -3.731 -4.601 20.345 1.00 98.06 586 SER A O 1
ATOM 4447 N N . GLY A 1 587 ? -3.592 -2.376 20.351 1.00 97.44 587 GLY A N 1
ATOM 4448 C CA . GLY A 1 587 ? -3.792 -2.254 21.783 1.00 97.44 587 GLY A CA 1
ATOM 4449 C C . GLY A 1 587 ? -4.015 -0.812 22.178 1.00 97.44 587 GLY A C 1
ATOM 4450 O O . GLY A 1 587 ? -3.697 0.116 21.438 1.00 97.44 587 GLY A O 1
ATOM 4451 N N . GLY A 1 588 ? -4.578 -0.601 23.355 1.00 96.62 588 GLY A N 1
ATOM 4452 C CA . GLY A 1 588 ? -4.886 0.752 23.773 1.00 96.62 588 GLY A CA 1
ATOM 4453 C C . GLY A 1 588 ? -5.556 0.843 25.121 1.00 96.62 588 GLY A C 1
ATOM 4454 O O . GLY A 1 588 ? -5.886 -0.156 25.764 1.00 96.62 588 GLY A O 1
ATOM 4455 N N . VAL A 1 589 ? -5.765 2.088 25.524 1.00 94.94 589 VAL A N 1
ATOM 4456 C CA . VAL A 1 589 ? -6.431 2.454 26.764 1.00 94.94 589 VAL A CA 1
ATOM 4457 C C . VAL A 1 589 ? -7.652 3.308 26.461 1.00 94.94 589 VAL A C 1
ATOM 4459 O O . VAL A 1 589 ? -7.648 4.136 25.547 1.00 94.94 589 VAL A O 1
ATOM 4462 N N . THR A 1 590 ? -8.714 3.119 27.231 1.00 92.50 590 THR A N 1
ATOM 4463 C CA . THR A 1 590 ? -9.870 4.012 27.220 1.00 92.50 590 THR A CA 1
ATOM 4464 C C . THR A 1 590 ? -10.242 4.419 28.632 1.00 92.50 590 THR A C 1
ATOM 4466 O O . THR A 1 590 ? -10.281 3.587 29.536 1.00 92.50 590 THR A O 1
ATOM 4469 N N . PHE A 1 591 ? -10.538 5.701 28.795 1.00 91.12 591 PHE A N 1
ATOM 4470 C CA . PHE A 1 591 ? -11.037 6.319 30.009 1.00 91.12 591 PHE A CA 1
ATOM 4471 C C . PHE A 1 591 ? -12.484 6.733 29.769 1.00 91.12 591 PHE A C 1
ATOM 4473 O O . PHE A 1 591 ? -12.755 7.463 28.823 1.00 91.12 591 PHE A O 1
ATOM 4480 N N . GLN A 1 592 ? -13.396 6.266 30.611 1.00 87.69 592 GLN A N 1
ATOM 4481 C CA . GLN A 1 592 ? -14.804 6.653 30.600 1.00 87.69 592 GLN A CA 1
ATOM 4482 C C . GLN A 1 592 ? -15.079 7.508 31.840 1.00 87.69 592 GLN A C 1
ATOM 4484 O O . GLN A 1 592 ? -14.798 7.053 32.953 1.00 87.69 592 GLN A O 1
ATOM 4489 N N . PHE A 1 593 ? -15.608 8.714 31.633 1.00 86.81 593 PHE A N 1
ATOM 4490 C CA . PHE A 1 593 ? -15.918 9.714 32.661 1.00 86.81 593 PHE A CA 1
ATOM 4491 C C . PHE A 1 593 ? -17.416 9.851 32.910 1.00 86.81 593 PHE A C 1
ATOM 4493 O O . PHE A 1 593 ? -18.186 9.699 31.927 1.00 86.81 593 PHE A O 1
#

Radius of gyration: 45.81 Å; chains: 1; bounding box: 142×76×141 Å